Protein AF-A0A7V2JH76-F1 (afdb_monomer)

Mean predicted aligned error: 20.37 Å

Nearest PDB structures (foldseek):
  8ofb-assembly1_A  TM=9.492E-01  e=7.226E-06  Thermotoga maritima MSB8
  5gvc-assembly1_A  TM=7.793E-01  e=3.035E-05  Homo sapiens
  9ca1-assembly1_A  TM=7.467E-01  e=2.179E-05  Homo sapiens
  9ca0-assembly1_A  TM=7.363E-01  e=2.872E-05  Homo sapiens
  4cgy-assembly1_A  TM=8.536E-01  e=2.761E-04  Homo sapiens

Radius of gyration: 34.91 Å; Cα contacts (8 Å, |Δi|>4): 450; chains: 1; bounding box: 80×76×95 Å

Sequence (422 aa):
MQNKKRSEIEKESAAYLLRAVGRRLVFPGFRRLWGEDVSDDPPVGKNAEEMSEDLPEVLFRETQLEKNGKVKAGKAKVEPKAGDAAEISNIESEQKFTQPPPRFSEATLVKMLDELGIGRPSTYAQIISTIQDRKYVGRDDKKRLQPTDLGRTVNGVLVREFEHLFNTSFTAEMEEALDKVEEGGDWTETVRKFWEPFSERIEHFKQNKEEIKKSIMTSTGRKCPQCGEGELVERWGRFGKFVSCNRYPDCKFIEKNTDENGEAKKEPELVGRKCPACNEGDLVIRDGRNGKFIACNRYPKCKHTEPVPGEEGKQPNLPDVNIPCPREGCGGTVVAKRTRRGKHFYACTNWKEKKCKVAFWDEPVERKCPNCNYPLMTMKSGNFVCPECKHEEVNPDAPPPAKKATRKKAVAKKTTKSSAKK

Secondary structure (DSSP, 8-state):
---EEEEEEEEEETTEEEEEEEEEES--TTHHHHT------------S------------------SSS----------PPTTPPPP----------PPPPPPPPHHHHHHHHHHTT-S-TTTHHHHHHHHHHTTSEEE-TTS-EEE-HHHHHHHHHHHHH-TTTSSHHHHHHHHHHHHHHHTT--HHHHHHHHHHHHHHHHHHHHHTHHHHHHHH-EEEEEEPTTTSSSEEEEEEETTEEEEEETTTTT---B-----TT-----PPPEEEEE-TTTSSSEEEEEEETTEEEEEETTTTT---EEEPTT-TTPPTTS----EE-SSTT---EEEEEE-TTS-EEEEEGGGTTTS---EESSEEES---TTT--S-EEEETTEEE-TTT--EEE-TTSPPP---------------------

Solvent-accessible surface area (backbone atoms only — not comparable to full-atom values): 27052 Å² total; per-residue (Å²): 132,86,53,55,57,75,50,80,51,80,46,86,49,103,87,51,79,50,80,51,81,49,74,46,82,78,57,68,70,73,44,72,77,70,66,62,72,92,61,98,69,80,90,74,91,74,80,96,83,79,93,72,85,89,78,86,76,91,70,77,75,83,85,78,92,66,101,71,96,71,89,74,92,68,90,71,86,81,78,86,56,96,86,66,89,79,81,88,86,80,87,84,88,79,91,83,78,90,74,76,83,78,68,42,36,72,69,56,42,48,52,50,30,54,75,56,43,42,72,49,94,86,38,50,69,54,54,59,48,51,40,40,77,71,49,29,31,45,70,45,100,85,66,27,52,38,76,28,73,61,27,51,53,53,48,52,51,46,44,69,76,34,57,77,69,70,35,64,65,46,46,18,51,50,48,53,52,51,52,42,30,74,77,70,43,67,56,67,61,55,51,47,70,53,44,59,66,51,53,56,50,51,53,54,48,64,74,45,44,68,59,54,53,52,74,65,43,49,70,70,85,40,65,23,88,86,71,67,76,32,44,27,22,42,42,82,52,100,88,43,74,42,41,25,33,60,51,57,83,86,38,83,53,62,60,86,80,55,58,101,80,73,53,70,71,74,72,61,54,68,71,85,47,64,26,89,85,68,71,76,28,50,25,25,46,42,83,48,99,74,35,69,28,32,30,33,67,48,55,86,84,38,84,54,67,46,73,47,91,93,39,85,84,59,53,73,94,57,72,94,48,82,43,75,39,80,51,90,94,45,95,34,38,29,31,55,44,71,47,99,85,67,54,64,32,33,29,32,66,46,35,84,78,69,78,38,90,58,68,39,75,46,57,75,42,96,38,64,37,93,87,78,64,43,64,49,25,23,49,55,97,60,24,39,30,28,81,86,82,65,52,74,44,81,44,88,84,45,76,77,77,76,78,73,78,76,76,75,77,80,77,80,77,82,80,80,82,77,87,81,88,130

pLDDT: mean 71.5, std 19.79, range [26.11, 94.94]

Foldseek 3Di:
DPQKDWDWDWDDDPPDIDIDIDIDGPDCPCVVVVVPPPDRDDDPDDDPDDDDDDDDDPDDDDDDDDPDDDDDRDPDPDDDDPPDDDDDPDDDDDDDDDDDDDADALVNVLVVCVVLQADDPVCSVVVVVVCVVVQQWDADPRRGTDGDPVVVLVVVLCCVLPVPCPDSNNNNVLSVVVVVVVVPDDPVVSVCVNCVVVVVSVVVCVVCVVVSVVVSWDFPVDADPVPRPWTWTWDADPVGIWTATPPPPVGGDTDDDDPPPPDGPPPFDWPPDADPVPRPFTWGWDQDPQGTWIATPPPPVDGDIGHDPVCPVPRPPDDPAFDQDLDPPDRWTWDWDADPVGQIKIDTPCVVVVPDPDIGSFQKDQDADPPPRRRIWGDDLQWTARPPPRDIHHDPPDDPRPPDPPPPDPDPDDDDDDDDDD

Structure (mmCIF, N/CA/C/O backbone):
data_AF-A0A7V2JH76-F1
#
_entry.id   AF-A0A7V2JH76-F1
#
loop_
_atom_site.group_PDB
_atom_site.id
_atom_site.type_symbol
_atom_site.label_atom_id
_atom_site.label_alt_id
_atom_site.label_comp_id
_atom_site.label_asym_id
_atom_site.label_entity_id
_atom_site.label_seq_id
_atom_site.pdbx_PDB_ins_code
_atom_site.Cartn_x
_atom_site.Cartn_y
_atom_site.Cartn_z
_atom_site.occupancy
_atom_site.B_iso_or_equiv
_atom_site.auth_seq_id
_atom_site.auth_comp_id
_atom_site.auth_asym_id
_atom_site.auth_atom_id
_atom_site.pdbx_PDB_model_num
ATOM 1 N N . MET A 1 1 ? 23.774 -7.912 -35.236 1.00 37.28 1 MET A N 1
ATOM 2 C CA . MET A 1 1 ? 23.167 -7.953 -36.587 1.00 37.28 1 MET A CA 1
ATOM 3 C C . MET A 1 1 ? 21.928 -7.066 -36.592 1.00 37.28 1 MET A C 1
ATOM 5 O O . MET A 1 1 ? 21.067 -7.240 -35.738 1.00 37.28 1 MET A O 1
AT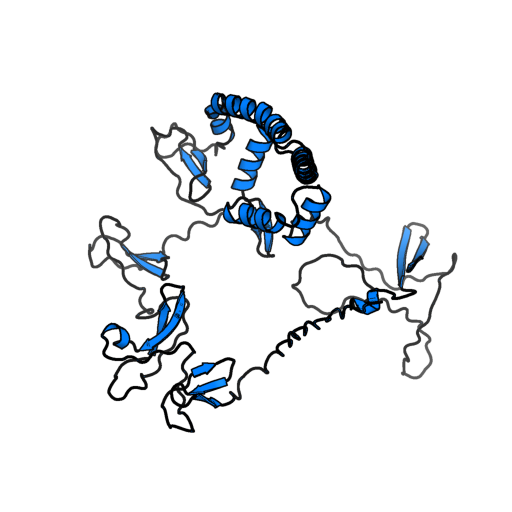OM 9 N N . GLN A 1 2 ? 21.879 -6.053 -37.461 1.00 33.34 2 GLN A N 1
ATOM 10 C CA . GLN A 1 2 ? 20.789 -5.068 -37.507 1.00 33.34 2 GLN A CA 1
ATOM 11 C C . GLN A 1 2 ? 19.518 -5.702 -38.106 1.00 33.34 2 GLN A C 1
ATOM 13 O O . GLN A 1 2 ? 19.360 -5.769 -39.318 1.00 33.34 2 GLN A O 1
ATOM 18 N N . ASN A 1 3 ? 18.596 -6.172 -37.260 1.00 39.22 3 ASN A N 1
ATOM 19 C CA . ASN A 1 3 ? 17.356 -6.841 -37.701 1.00 39.22 3 ASN A CA 1
ATOM 20 C C . ASN A 1 3 ? 16.250 -5.878 -38.190 1.00 39.22 3 ASN A C 1
ATOM 22 O O . ASN A 1 3 ? 15.142 -6.317 -38.509 1.00 39.22 3 ASN A O 1
ATOM 26 N N . LYS A 1 4 ? 16.521 -4.566 -38.233 1.00 37.97 4 LYS A N 1
ATOM 27 C CA . LYS A 1 4 ? 15.575 -3.523 -38.655 1.00 37.97 4 LYS A CA 1
ATOM 28 C C . LYS A 1 4 ? 16.298 -2.488 -39.517 1.00 37.97 4 LYS A C 1
ATOM 30 O O . LYS A 1 4 ? 17.314 -1.950 -39.084 1.00 37.97 4 LYS A O 1
ATOM 35 N N . LYS A 1 5 ? 15.758 -2.190 -40.703 1.00 35.47 5 LYS A N 1
ATOM 36 C CA . LYS A 1 5 ? 16.206 -1.069 -41.547 1.00 35.47 5 LYS A CA 1
ATOM 37 C C . LYS A 1 5 ? 15.374 0.159 -41.158 1.00 35.47 5 LYS A C 1
ATOM 39 O O . LYS A 1 5 ? 14.147 0.065 -41.140 1.00 35.47 5 LYS A O 1
ATOM 44 N N . ARG A 1 6 ? 16.031 1.255 -40.772 1.00 36.09 6 ARG A N 1
ATOM 45 C CA . ARG A 1 6 ? 15.398 2.545 -40.444 1.00 36.09 6 ARG A CA 1
ATOM 46 C C . ARG A 1 6 ? 15.502 3.442 -41.673 1.00 36.09 6 ARG A C 1
ATOM 48 O O . ARG A 1 6 ? 16.595 3.577 -42.214 1.00 36.09 6 ARG A O 1
ATOM 55 N N . SER A 1 7 ? 14.387 4.018 -42.099 1.00 47.34 7 SER A N 1
ATOM 56 C CA . SER A 1 7 ? 14.344 5.032 -43.155 1.00 47.34 7 SER A CA 1
ATOM 57 C C . SER A 1 7 ? 13.780 6.319 -42.574 1.00 47.34 7 SER A C 1
ATOM 59 O O . SER A 1 7 ? 12.764 6.289 -41.874 1.00 47.34 7 SER A O 1
ATOM 61 N N . GLU A 1 8 ? 14.456 7.426 -42.852 1.00 46.91 8 GLU A N 1
ATOM 62 C CA . GLU A 1 8 ? 14.004 8.772 -42.515 1.00 46.91 8 GLU A CA 1
ATOM 63 C C . GLU A 1 8 ? 13.806 9.527 -43.820 1.00 46.91 8 GLU A C 1
ATOM 65 O O . GLU A 1 8 ? 14.648 9.443 -44.713 1.00 46.91 8 GLU A O 1
ATOM 70 N N . ILE A 1 9 ? 12.661 10.189 -43.946 1.00 57.06 9 ILE A N 1
ATOM 71 C CA . ILE A 1 9 ? 12.328 11.007 -45.108 1.00 57.06 9 ILE A CA 1
ATOM 72 C C . ILE A 1 9 ? 12.083 12.410 -44.577 1.00 57.06 9 ILE A C 1
ATOM 74 O O . ILE A 1 9 ? 11.253 12.597 -43.680 1.00 57.06 9 ILE A O 1
ATOM 78 N N . GLU A 1 10 ? 12.823 13.363 -45.124 1.00 52.16 10 GLU A N 1
ATOM 79 C CA . GLU A 1 10 ? 12.693 14.786 -44.845 1.00 52.16 10 GLU A CA 1
ATOM 80 C C . GLU A 1 10 ? 12.203 15.467 -46.116 1.00 52.16 10 GLU A C 1
ATOM 82 O O . GLU A 1 10 ? 12.702 15.193 -47.211 1.00 52.16 10 GLU A O 1
ATOM 87 N N . LYS A 1 11 ? 11.198 16.329 -45.978 1.00 58.47 11 LYS A N 1
ATOM 88 C CA . LYS A 1 11 ? 10.698 17.135 -47.087 1.00 58.47 11 LYS A CA 1
ATOM 89 C C . LYS A 1 11 ? 10.666 18.595 -46.673 1.00 58.47 11 LYS A C 1
ATOM 91 O O . LYS A 1 11 ? 9.952 18.951 -45.735 1.00 58.47 11 LYS A O 1
ATOM 96 N N . GLU A 1 12 ? 11.404 19.418 -47.407 1.00 49.19 12 GLU A N 1
ATOM 97 C CA . GLU A 1 12 ? 11.294 20.870 -47.337 1.00 49.19 12 GLU A CA 1
ATOM 98 C C . GLU A 1 12 ? 10.154 21.343 -48.241 1.00 49.19 12 GLU A C 1
ATOM 100 O O . GLU A 1 12 ? 10.104 21.076 -49.441 1.00 49.19 12 GLU A O 1
ATOM 105 N N . SER A 1 13 ? 9.217 22.063 -47.641 1.00 55.56 13 SER A N 1
ATOM 106 C CA . SER A 1 13 ? 8.363 23.023 -48.338 1.00 55.56 13 SER A CA 1
ATOM 107 C C . SER A 1 13 ? 8.721 24.403 -47.790 1.00 55.56 13 SER A C 1
ATOM 109 O O . SER A 1 13 ? 9.179 24.479 -46.654 1.00 55.56 13 SER A O 1
ATOM 111 N N . ALA A 1 14 ? 8.528 25.483 -48.552 1.00 56.44 14 ALA A N 1
ATOM 112 C CA . ALA A 1 14 ? 9.077 26.822 -48.272 1.00 56.44 14 ALA A CA 1
ATOM 113 C C . ALA A 1 14 ? 8.785 27.442 -46.873 1.00 56.44 14 ALA A C 1
ATOM 115 O O . ALA A 1 14 ? 9.290 28.523 -46.587 1.00 56.44 14 ALA A O 1
ATOM 116 N N . ALA A 1 15 ? 8.010 26.783 -45.997 1.00 66.38 15 ALA A N 1
ATOM 117 C CA . ALA A 1 15 ? 7.771 27.183 -44.605 1.00 66.38 15 ALA A CA 1
ATOM 118 C C . ALA A 1 15 ? 7.715 26.033 -43.562 1.00 66.38 15 ALA A C 1
ATOM 120 O O . ALA A 1 15 ? 7.641 26.321 -42.369 1.00 66.38 15 ALA A O 1
ATOM 121 N N . TYR A 1 16 ? 7.746 24.748 -43.952 1.00 71.38 16 TYR A N 1
ATOM 122 C CA . TYR A 1 16 ? 7.561 23.617 -43.022 1.00 71.38 16 TYR A CA 1
ATOM 123 C C . TYR A 1 16 ? 8.444 22.415 -43.376 1.00 71.38 16 TYR A C 1
ATOM 125 O O . TYR A 1 16 ? 8.590 22.071 -44.553 1.00 71.38 16 TYR A O 1
ATOM 133 N N . LEU A 1 17 ? 8.953 21.741 -42.337 1.00 78.19 17 LEU A N 1
ATOM 134 C CA . LEU A 1 17 ? 9.707 20.489 -42.428 1.00 78.19 17 LEU A CA 1
ATOM 135 C C . LEU A 1 17 ? 8.865 19.332 -41.878 1.00 78.19 17 LEU A C 1
ATOM 137 O O . LEU A 1 17 ? 8.497 19.314 -40.703 1.00 78.19 17 LEU A O 1
ATOM 141 N N . LEU A 1 18 ? 8.560 18.361 -42.738 1.00 79.19 18 LEU A N 1
ATOM 142 C CA . LEU A 1 18 ? 7.818 17.151 -42.377 1.00 79.19 18 LEU A CA 1
ATOM 143 C C . LEU A 1 18 ? 8.793 15.981 -42.221 1.00 79.19 18 LEU A C 1
ATOM 145 O O . LEU A 1 18 ? 9.673 15.796 -43.064 1.00 79.19 18 LEU A O 1
ATOM 149 N N . ARG A 1 19 ? 8.618 15.176 -41.163 1.00 75.81 19 ARG A N 1
ATOM 150 C CA . ARG A 1 19 ? 9.458 14.004 -40.877 1.00 75.81 19 ARG A CA 1
ATOM 151 C C . ARG A 1 19 ? 8.617 12.745 -40.722 1.00 75.81 19 ARG A C 1
ATOM 153 O O . ARG A 1 19 ? 7.726 12.693 -39.879 1.00 75.81 19 ARG A O 1
ATOM 160 N N . ALA A 1 20 ? 8.976 11.704 -41.469 1.00 77.00 20 ALA A N 1
ATOM 161 C CA . ALA A 1 20 ? 8.428 10.360 -41.310 1.00 77.00 20 ALA A CA 1
ATOM 162 C C . ALA A 1 20 ? 9.540 9.369 -40.935 1.00 77.00 20 ALA A C 1
ATOM 164 O O . ALA A 1 20 ? 10.623 9.383 -41.525 1.00 77.00 20 ALA A O 1
ATOM 165 N N . VAL A 1 21 ? 9.278 8.501 -39.950 1.00 75.19 21 VAL A N 1
ATOM 166 C CA . VAL A 1 21 ? 10.221 7.464 -39.502 1.00 75.19 21 VAL A CA 1
ATOM 167 C C . VAL A 1 21 ? 9.557 6.099 -39.611 1.00 75.19 21 VAL A C 1
ATOM 169 O O . VAL A 1 21 ? 8.604 5.807 -38.896 1.00 75.19 21 VAL A O 1
ATOM 172 N N . GLY A 1 22 ? 10.101 5.248 -40.480 1.00 72.81 22 GLY A N 1
ATOM 173 C CA . GLY A 1 22 ? 9.635 3.877 -40.685 1.00 72.81 22 GLY A CA 1
ATOM 174 C C . GLY A 1 22 ? 10.678 2.845 -40.263 1.00 72.81 22 GLY A C 1
ATOM 175 O O . GLY A 1 22 ? 11.889 3.085 -40.328 1.00 72.81 22 GLY A O 1
ATOM 176 N N . ARG A 1 23 ? 10.220 1.666 -39.828 1.00 72.75 23 ARG A N 1
ATOM 177 C CA . ARG A 1 23 ? 11.078 0.495 -39.599 1.00 72.75 23 ARG A CA 1
ATOM 178 C C . ARG A 1 23 ? 10.430 -0.727 -40.226 1.00 72.75 23 ARG A C 1
ATOM 180 O O . ARG A 1 23 ? 9.269 -0.994 -39.962 1.00 72.75 23 ARG A O 1
ATOM 187 N N . ARG A 1 24 ? 11.203 -1.503 -40.988 1.00 75.81 24 ARG A N 1
ATOM 188 C CA . ARG A 1 24 ? 10.748 -2.782 -41.554 1.00 75.81 24 ARG A CA 1
ATOM 189 C C . ARG A 1 24 ? 11.531 -3.944 -40.961 1.00 75.81 24 ARG A C 1
ATOM 191 O O . ARG A 1 24 ? 12.762 -3.885 -40.866 1.00 75.81 24 ARG A O 1
ATOM 198 N N . LEU A 1 25 ? 10.818 -5.007 -40.592 1.00 73.81 25 LEU A N 1
ATOM 199 C CA . LEU A 1 25 ? 11.418 -6.266 -40.168 1.00 73.81 25 LEU A CA 1
ATOM 200 C C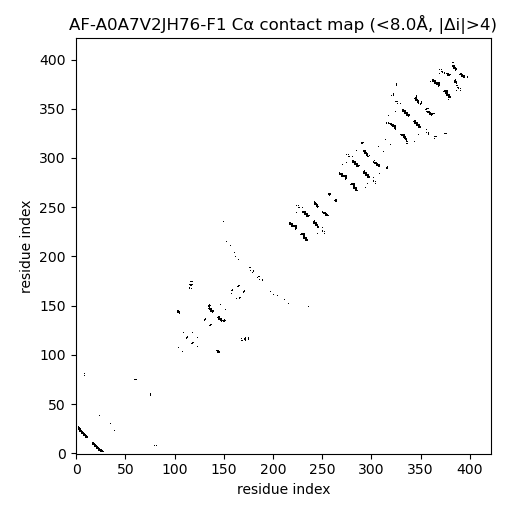 . LEU A 1 25 ? 12.061 -6.965 -41.374 1.00 73.81 25 LEU A C 1
ATOM 202 O O . LEU A 1 25 ? 11.388 -7.290 -42.350 1.00 73.81 25 LEU A O 1
ATOM 206 N N . VAL A 1 26 ? 13.375 -7.182 -41.313 1.00 77.25 26 VAL A N 1
ATOM 207 C CA . VAL A 1 26 ? 14.123 -7.868 -42.383 1.00 77.25 26 VAL A CA 1
ATOM 208 C C . VAL A 1 26 ? 14.199 -9.369 -42.111 1.00 77.25 26 VAL A C 1
ATOM 210 O O . VAL A 1 26 ? 14.115 -10.175 -43.033 1.00 77.25 26 VAL A O 1
ATOM 213 N N . PHE A 1 27 ? 14.316 -9.749 -40.836 1.00 75.69 27 PHE A N 1
ATOM 214 C CA . PHE A 1 27 ? 14.404 -11.140 -40.416 1.00 75.69 27 PHE A CA 1
ATOM 215 C C . PHE A 1 27 ? 13.660 -11.365 -39.088 1.00 75.69 27 PHE A C 1
ATOM 217 O O . PHE A 1 27 ? 13.943 -10.663 -38.113 1.00 75.69 27 PHE A O 1
ATOM 224 N N . PRO A 1 28 ? 12.727 -12.334 -39.015 1.00 75.25 28 PRO A N 1
ATOM 225 C CA . PRO A 1 28 ? 11.907 -12.552 -37.823 1.00 75.25 28 PRO A CA 1
ATOM 226 C C . PRO A 1 28 ? 12.654 -13.208 -36.650 1.00 75.25 28 PRO A C 1
ATOM 228 O O . PRO A 1 28 ? 12.334 -12.924 -35.497 1.00 75.25 28 PRO A O 1
ATOM 231 N N . GLY A 1 29 ? 13.667 -14.045 -36.902 1.00 85.56 29 GLY A N 1
ATOM 232 C CA . GLY A 1 29 ? 14.513 -14.639 -35.857 1.00 85.56 29 GLY A CA 1
ATOM 233 C C . GLY A 1 29 ? 13.741 -15.277 -34.692 1.00 85.56 29 GLY A C 1
ATOM 234 O O . GLY A 1 29 ? 12.777 -16.014 -34.903 1.00 85.56 29 GLY A O 1
ATOM 235 N N . PHE A 1 30 ? 14.158 -14.971 -33.455 1.00 79.62 30 PHE A N 1
ATOM 236 C CA . PHE A 1 30 ? 13.560 -15.501 -32.220 1.00 79.62 30 PHE A CA 1
ATOM 237 C C . PHE A 1 30 ? 12.080 -15.128 -32.038 1.00 79.62 30 PHE A C 1
ATOM 239 O O . PHE A 1 30 ? 11.364 -15.825 -31.323 1.00 79.62 30 PHE A O 1
ATOM 246 N N . ARG A 1 31 ? 11.588 -14.081 -32.716 1.00 74.31 31 ARG A N 1
ATOM 247 C CA . ARG A 1 31 ? 10.183 -13.645 -32.626 1.00 74.31 31 ARG A CA 1
ATOM 248 C C . ARG A 1 31 ? 9.224 -14.693 -33.195 1.00 74.31 31 ARG A C 1
ATOM 250 O O . ARG A 1 31 ? 8.109 -14.824 -32.711 1.00 74.31 31 ARG A O 1
ATOM 257 N N . ARG A 1 32 ? 9.693 -15.527 -34.137 1.00 78.44 32 ARG A N 1
ATOM 258 C CA . ARG A 1 32 ? 8.933 -16.674 -34.671 1.00 78.44 32 ARG A CA 1
ATOM 259 C C . ARG A 1 32 ? 8.633 -17.738 -33.608 1.00 78.44 32 ARG A C 1
ATOM 261 O O . ARG A 1 32 ? 7.658 -18.465 -33.747 1.00 78.44 32 ARG A O 1
ATOM 268 N N . LEU A 1 33 ? 9.474 -17.850 -32.577 1.00 81.19 33 LEU A N 1
ATOM 269 C CA . LEU A 1 33 ? 9.320 -18.843 -31.511 1.00 81.19 33 LEU A CA 1
ATOM 270 C C . LEU A 1 33 ? 8.383 -18.358 -30.397 1.00 81.19 33 LEU A C 1
ATOM 272 O O . LEU A 1 33 ? 7.648 -19.159 -29.830 1.00 81.19 33 LEU A O 1
ATOM 276 N N . TRP A 1 34 ? 8.413 -17.060 -30.094 1.00 72.12 34 TRP A N 1
ATOM 277 C CA . TRP A 1 34 ? 7.664 -16.469 -28.981 1.00 72.12 34 TRP A CA 1
ATOM 278 C C . TRP A 1 34 ? 6.230 -16.067 -29.329 1.00 72.12 34 TRP A C 1
ATOM 280 O O . TRP A 1 34 ? 5.504 -15.634 -28.440 1.00 72.12 34 TRP A O 1
ATOM 290 N N . GLY A 1 35 ? 5.807 -16.232 -30.588 1.00 61.44 35 GLY A N 1
ATOM 291 C CA . GLY A 1 35 ? 4.437 -15.923 -31.001 1.00 61.44 35 GLY A CA 1
ATOM 292 C C . GLY A 1 35 ? 4.062 -14.457 -30.781 1.00 61.44 35 GLY A C 1
ATOM 293 O O . GLY A 1 35 ? 2.887 -14.165 -30.605 1.00 61.44 35 GLY A O 1
ATOM 294 N N . GLU A 1 36 ? 5.044 -13.543 -30.763 1.00 51.91 36 GLU A N 1
ATOM 295 C CA . GLU A 1 36 ? 4.748 -12.123 -30.942 1.00 51.91 36 GLU A CA 1
ATOM 296 C C . GLU A 1 36 ? 4.168 -11.992 -32.346 1.00 51.91 36 GLU A C 1
ATOM 298 O O . GLU A 1 36 ? 4.907 -12.095 -33.332 1.00 51.91 36 GLU A O 1
ATOM 303 N N . ASP A 1 37 ? 2.845 -11.849 -32.420 1.00 45.59 37 ASP A N 1
ATOM 304 C CA . ASP A 1 37 ? 2.145 -11.608 -33.666 1.00 45.59 37 ASP A CA 1
ATOM 305 C C . ASP A 1 37 ? 2.859 -10.493 -34.424 1.00 45.59 37 ASP A C 1
ATOM 307 O O . ASP A 1 37 ? 3.203 -9.430 -33.899 1.00 45.59 37 ASP A O 1
ATOM 311 N N . VAL A 1 38 ? 3.155 -10.803 -35.680 1.00 45.88 38 VAL A N 1
ATOM 312 C CA . VAL A 1 38 ? 3.789 -9.904 -36.632 1.00 45.88 38 VAL A CA 1
ATOM 313 C C . VAL A 1 38 ? 2.723 -8.909 -37.095 1.00 45.88 38 VAL A C 1
ATOM 315 O O . VAL A 1 38 ? 2.296 -8.941 -38.241 1.00 45.88 38 VAL A O 1
ATOM 318 N N . SER A 1 39 ? 2.248 -8.061 -36.188 1.00 40.94 39 SER A N 1
ATOM 319 C CA . SER A 1 39 ? 1.653 -6.777 -36.538 1.00 40.94 39 SER A CA 1
ATOM 320 C C . SER A 1 39 ? 2.755 -5.734 -36.396 1.00 40.94 39 SER A C 1
ATOM 322 O O . SER A 1 39 ? 3.364 -5.584 -35.332 1.00 40.94 39 SER A O 1
ATOM 324 N N . ASP A 1 40 ? 3.078 -5.085 -37.507 1.00 42.00 40 ASP A N 1
ATOM 325 C CA . ASP A 1 40 ? 4.075 -4.027 -37.608 1.00 42.00 40 ASP A CA 1
ATOM 326 C C . ASP A 1 40 ? 3.624 -2.767 -36.838 1.00 42.00 40 ASP A C 1
ATOM 328 O O . ASP A 1 40 ? 3.338 -1.763 -37.464 1.00 42.00 40 ASP A O 1
ATOM 332 N N . ASP A 1 41 ? 3.593 -2.774 -35.498 1.00 34.50 41 ASP A N 1
ATOM 333 C CA . ASP A 1 41 ? 3.296 -1.565 -34.708 1.00 34.50 41 ASP A CA 1
ATOM 334 C C . ASP A 1 41 ? 4.033 -1.509 -33.352 1.00 34.50 41 ASP A C 1
ATOM 336 O O . ASP A 1 41 ? 4.270 -2.539 -32.710 1.00 34.50 41 ASP A O 1
ATOM 340 N N . PRO A 1 42 ? 4.446 -0.312 -32.883 1.00 29.59 42 PRO A N 1
ATOM 341 C CA . PRO A 1 42 ? 4.968 -0.115 -31.532 1.00 29.59 42 PRO A CA 1
ATOM 342 C C . PRO A 1 42 ? 3.830 -0.130 -30.492 1.00 29.59 42 PRO A C 1
ATOM 344 O O . PRO A 1 42 ? 2.746 0.382 -30.767 1.00 29.59 42 PRO A O 1
ATOM 347 N N . PRO A 1 43 ? 4.058 -0.617 -29.254 1.00 31.25 43 PRO A N 1
ATOM 348 C CA . PRO A 1 43 ? 3.059 -0.493 -28.205 1.00 31.25 43 PRO A CA 1
ATOM 349 C C . PRO A 1 43 ? 3.008 0.969 -27.747 1.00 31.25 43 PRO A C 1
ATOM 351 O O . PRO A 1 43 ? 3.852 1.426 -26.975 1.00 31.25 43 PRO A O 1
ATOM 354 N N . VAL A 1 44 ? 2.007 1.714 -28.213 1.00 32.56 44 VAL A N 1
ATOM 355 C CA . VAL A 1 44 ? 1.559 2.924 -27.523 1.00 32.56 44 VAL A CA 1
ATOM 356 C C . VAL A 1 44 ? 0.643 2.457 -26.403 1.00 32.56 44 VAL A C 1
ATOM 358 O O . VAL A 1 44 ? -0.422 1.894 -26.636 1.00 32.56 44 VAL A O 1
ATOM 361 N N . GLY A 1 45 ? 1.086 2.640 -25.161 1.00 34.34 45 GLY A N 1
ATOM 362 C CA . GLY A 1 45 ? 0.270 2.315 -24.002 1.00 34.34 45 GLY A CA 1
ATOM 363 C C . GLY A 1 45 ? -1.042 3.094 -24.023 1.00 34.34 45 GLY A C 1
ATOM 364 O O . GLY A 1 45 ? -1.015 4.319 -24.102 1.00 34.34 45 GLY A O 1
ATOM 365 N N . LYS A 1 46 ? -2.168 2.384 -23.895 1.00 31.69 46 LYS A N 1
ATOM 366 C CA . LYS A 1 46 ? -3.419 2.839 -23.275 1.00 31.69 46 LYS A CA 1
ATOM 367 C C . LYS A 1 46 ? -4.357 1.657 -23.047 1.00 31.69 46 LYS A C 1
ATOM 369 O O . LYS A 1 46 ? -4.202 0.587 -23.618 1.00 31.69 46 LYS A O 1
ATOM 374 N N . ASN A 1 47 ? -5.235 1.860 -22.076 1.00 28.00 47 ASN A N 1
ATOM 375 C CA . ASN A 1 47 ? -6.108 0.863 -21.477 1.00 28.00 47 ASN A CA 1
ATOM 376 C C . ASN A 1 47 ? -7.102 0.286 -22.490 1.00 28.00 47 ASN A C 1
ATOM 378 O O . ASN A 1 47 ? -7.574 1.003 -23.365 1.00 28.00 47 ASN A O 1
ATOM 382 N N . ALA A 1 48 ? -7.436 -0.988 -22.301 1.00 30.22 48 ALA A N 1
ATOM 383 C CA . ALA A 1 48 ? -8.558 -1.646 -22.945 1.00 30.22 48 ALA A CA 1
ATOM 384 C C . ALA A 1 48 ? -9.868 -1.043 -22.425 1.00 30.22 48 ALA A C 1
ATOM 386 O O . ALA A 1 48 ? -10.185 -1.255 -21.261 1.00 30.22 48 ALA A O 1
ATOM 387 N N . GLU A 1 49 ? -10.545 -0.261 -23.264 1.00 28.73 49 GLU A N 1
ATOM 388 C CA . GLU A 1 49 ? -11.991 0.015 -23.280 1.00 28.73 49 GLU A CA 1
ATOM 389 C C . GLU A 1 49 ? -12.223 1.149 -24.281 1.00 28.73 49 GLU A C 1
ATOM 391 O O . GLU A 1 49 ? -12.119 2.316 -23.929 1.00 28.73 49 GLU A O 1
ATOM 396 N N . GLU A 1 50 ? -12.403 0.773 -25.546 1.00 26.75 50 GLU A N 1
ATOM 397 C CA . GLU A 1 50 ? -13.308 1.383 -26.531 1.00 26.75 50 GLU A CA 1
ATOM 398 C C . GLU A 1 50 ? -13.014 0.716 -27.879 1.00 26.75 50 GLU A C 1
ATOM 400 O O . GLU A 1 50 ? -12.008 0.967 -28.539 1.00 26.75 50 GLU A O 1
ATOM 405 N N . MET A 1 51 ? -13.879 -0.236 -28.233 1.00 35.81 51 MET A N 1
ATOM 406 C CA . MET A 1 51 ? -14.055 -0.654 -29.613 1.00 35.81 51 MET A CA 1
ATOM 407 C C . MET A 1 51 ? -14.837 0.451 -30.321 1.00 35.81 51 MET A C 1
ATOM 409 O O . MET A 1 51 ? -16.028 0.610 -30.069 1.00 35.81 51 MET A O 1
ATOM 413 N N . SER A 1 52 ? -14.192 1.151 -31.240 1.00 27.20 52 SER A N 1
ATOM 414 C CA . SER A 1 52 ? -14.850 1.650 -32.440 1.00 27.20 52 SER A CA 1
ATOM 415 C C . SER A 1 52 ? -13.848 1.607 -33.580 1.00 27.20 52 SER A C 1
ATOM 417 O O . SER A 1 52 ? -12.652 1.820 -33.393 1.00 27.20 52 SER A O 1
ATOM 419 N N . GLU A 1 53 ? -14.383 1.214 -34.720 1.00 40.78 53 GLU A N 1
ATOM 420 C CA . GLU A 1 53 ? -13.725 0.908 -35.974 1.00 40.78 53 GLU A CA 1
ATOM 421 C C . GLU A 1 53 ? -12.889 2.084 -36.506 1.00 40.78 53 GLU A C 1
ATOM 423 O O . GLU A 1 53 ? -13.114 3.241 -36.158 1.00 40.78 53 GLU A O 1
ATOM 428 N N . ASP A 1 54 ? -11.935 1.725 -37.366 1.00 40.38 54 ASP A N 1
ATOM 429 C CA . ASP A 1 54 ? -11.102 2.587 -38.210 1.00 40.38 54 ASP A CA 1
ATOM 430 C C . ASP A 1 54 ? -9.919 3.313 -37.542 1.00 40.38 54 ASP A C 1
ATOM 432 O O . ASP A 1 54 ? -9.976 4.475 -37.147 1.00 40.38 54 ASP A O 1
ATOM 436 N N . LEU A 1 55 ? -8.764 2.633 -37.545 1.00 28.28 55 LEU A N 1
ATOM 437 C CA . LEU A 1 55 ? -7.445 3.274 -37.525 1.00 28.28 55 LEU A CA 1
ATOM 438 C C . LEU A 1 55 ? -6.629 2.801 -38.743 1.00 28.28 55 LEU A C 1
ATOM 440 O O . LEU A 1 55 ? -6.691 1.619 -39.094 1.00 28.28 55 LEU A O 1
ATOM 444 N N . PRO A 1 56 ? -5.906 3.708 -39.427 1.00 31.31 56 PRO A N 1
ATOM 445 C CA . PRO A 1 56 ? -5.538 3.531 -40.824 1.00 31.31 56 PRO A CA 1
ATOM 446 C C . PRO A 1 56 ? -4.357 2.578 -41.010 1.00 31.31 56 PRO A C 1
ATOM 448 O O . PRO A 1 56 ? -3.249 2.783 -40.516 1.00 31.31 56 PRO A O 1
ATOM 451 N N . GLU A 1 57 ? -4.602 1.561 -41.825 1.00 28.31 57 GLU A N 1
ATOM 452 C CA . GLU A 1 57 ? -3.597 0.732 -42.473 1.00 28.31 57 GLU A CA 1
ATOM 453 C C . GLU A 1 57 ? -2.706 1.641 -43.346 1.00 28.31 57 GLU A C 1
ATOM 455 O O . GLU A 1 57 ? -3.202 2.307 -44.259 1.00 28.31 57 GLU A O 1
ATOM 460 N N . VAL A 1 58 ? -1.391 1.702 -43.097 1.00 31.39 58 VAL A N 1
ATOM 461 C CA . VAL A 1 58 ? -0.455 2.411 -43.992 1.00 31.39 58 VAL A CA 1
ATOM 462 C C . VAL A 1 58 ? -0.292 1.584 -45.272 1.00 31.39 58 VAL A C 1
ATOM 464 O O . VAL A 1 58 ? 0.677 0.849 -45.466 1.00 31.39 58 VAL A O 1
ATOM 467 N N . LEU A 1 59 ? -1.289 1.678 -46.149 1.00 26.72 59 LEU A N 1
ATOM 468 C CA . LEU A 1 59 ? -1.287 1.117 -47.490 1.00 26.72 59 LEU A CA 1
ATOM 469 C C . LEU A 1 59 ? -0.720 2.151 -48.463 1.00 26.72 59 LEU A C 1
ATOM 471 O O . LEU A 1 59 ? -1.376 3.129 -48.817 1.00 26.72 59 LEU A O 1
ATOM 475 N N . PHE A 1 60 ? 0.488 1.898 -48.959 1.00 31.33 60 PHE A N 1
ATOM 476 C CA . PHE A 1 60 ? 0.989 2.573 -50.154 1.00 31.33 60 PHE A CA 1
ATOM 477 C C . PHE A 1 60 ? 0.169 2.090 -51.364 1.00 31.33 60 PHE A C 1
ATOM 479 O O . PHE A 1 60 ? 0.349 0.965 -51.833 1.00 31.33 60 PHE A O 1
ATOM 486 N N . ARG A 1 61 ? -0.769 2.917 -51.844 1.00 26.11 61 ARG A N 1
ATOM 487 C CA . ARG A 1 61 ? -1.520 2.698 -53.092 1.00 26.11 61 ARG A CA 1
ATOM 488 C C . ARG A 1 61 ? -0.863 3.489 -54.222 1.00 26.11 61 ARG A C 1
ATOM 490 O O . ARG A 1 61 ? -0.853 4.712 -54.175 1.00 26.11 61 ARG A O 1
ATOM 497 N N . GLU A 1 62 ? -0.403 2.808 -55.267 1.00 28.52 62 GLU A N 1
ATOM 498 C CA . GLU A 1 62 ? -0.291 3.434 -56.587 1.00 28.52 62 GLU A CA 1
ATOM 499 C C . GLU A 1 62 ? -1.678 3.428 -57.234 1.00 28.52 62 GLU A C 1
ATOM 501 O O . GLU A 1 62 ? -2.273 2.372 -57.463 1.00 28.52 62 GLU A O 1
ATOM 506 N N . THR A 1 63 ? -2.220 4.606 -57.524 1.00 26.12 63 THR A N 1
ATOM 507 C CA . THR A 1 63 ? -3.359 4.738 -58.430 1.00 26.12 63 THR A CA 1
ATOM 508 C C . THR A 1 63 ? -2.840 4.699 -59.865 1.00 26.12 63 THR A C 1
ATOM 510 O O . THR A 1 63 ? -2.399 5.720 -60.384 1.00 26.12 63 THR A O 1
ATOM 513 N N . GLN A 1 64 ? -2.919 3.543 -60.529 1.00 28.97 64 GLN A N 1
ATOM 514 C CA . GLN A 1 64 ? -3.024 3.524 -61.989 1.00 28.97 64 GLN A CA 1
ATOM 515 C C . GLN A 1 64 ? -4.497 3.386 -62.367 1.00 28.97 64 GLN A C 1
ATOM 517 O O . GLN A 1 64 ? -5.153 2.384 -62.079 1.00 28.97 64 GLN A O 1
ATOM 522 N N . LEU A 1 65 ? -5.024 4.443 -62.979 1.00 31.98 65 LEU A N 1
ATOM 523 C CA . LEU A 1 65 ? -6.310 4.424 -63.656 1.00 31.98 65 LEU A CA 1
ATOM 524 C C . LEU A 1 65 ? -6.143 3.679 -64.980 1.00 31.98 65 LEU A C 1
ATOM 526 O O . LEU A 1 65 ? -5.661 4.252 -65.951 1.00 31.98 65 LEU A O 1
ATOM 530 N N . GLU A 1 66 ? -6.625 2.440 -65.044 1.00 30.69 66 GLU A N 1
ATOM 531 C CA . GLU A 1 66 ? -7.082 1.867 -66.307 1.00 30.69 66 GLU A CA 1
ATOM 532 C C . GLU A 1 66 ? -8.540 1.419 -66.198 1.00 30.69 66 GLU A C 1
ATOM 534 O O . GLU A 1 66 ? -9.007 0.875 -65.192 1.00 30.69 66 GLU A O 1
ATOM 539 N N . LYS A 1 67 ? -9.280 1.723 -67.265 1.00 37.44 67 LYS A N 1
ATOM 540 C CA . LYS A 1 67 ? -10.707 1.469 -67.450 1.00 37.44 67 LYS A CA 1
ATOM 541 C C . LYS A 1 67 ? -10.966 -0.038 -67.414 1.00 37.44 67 LYS A C 1
ATOM 543 O O . LYS A 1 67 ? -10.855 -0.678 -68.450 1.00 37.44 67 LYS A O 1
ATOM 548 N N . ASN A 1 68 ? -11.242 -0.595 -66.230 1.00 34.69 68 ASN A N 1
ATOM 549 C CA . ASN A 1 68 ? -12.148 -1.729 -65.960 1.00 34.69 68 ASN A CA 1
ATOM 550 C C . ASN A 1 68 ? -11.911 -2.316 -64.550 1.00 34.69 68 ASN A C 1
ATOM 552 O O . ASN A 1 68 ? -11.422 -3.430 -64.390 1.00 34.69 68 ASN A O 1
ATOM 556 N N . GLY A 1 69 ? -12.294 -1.567 -63.511 1.00 42.69 69 GLY A N 1
ATOM 557 C CA . GLY A 1 69 ? -13.036 -2.075 -62.342 1.00 42.69 69 GLY A CA 1
ATOM 558 C C . GLY A 1 69 ? -12.573 -3.318 -61.559 1.00 42.69 69 GLY A C 1
ATOM 559 O O . GLY A 1 69 ? -13.410 -3.906 -60.878 1.00 42.69 69 GLY A O 1
ATOM 560 N N . LYS A 1 70 ? -11.305 -3.749 -61.595 1.00 29.81 70 LYS A N 1
ATOM 561 C CA . LYS A 1 70 ? -10.778 -4.794 -60.690 1.00 29.81 70 LYS A CA 1
ATOM 562 C C . LYS A 1 70 ? -9.383 -4.435 -60.176 1.00 29.81 70 LYS A C 1
ATOM 564 O O . LYS A 1 70 ? -8.395 -4.589 -60.885 1.00 29.81 70 LYS A O 1
ATOM 569 N N . VAL A 1 71 ? -9.301 -4.005 -58.915 1.00 29.92 71 VAL A N 1
ATOM 570 C CA . VAL A 1 71 ? -8.035 -3.697 -58.229 1.00 29.92 71 VAL A CA 1
ATOM 571 C C . VAL A 1 71 ? -7.435 -4.989 -57.669 1.00 29.92 71 VAL A C 1
ATOM 573 O O . VAL A 1 71 ? -7.958 -5.565 -56.717 1.00 29.92 71 VAL A O 1
ATOM 576 N N . LYS A 1 72 ? -6.326 -5.459 -58.251 1.00 28.81 72 LYS A N 1
ATOM 577 C CA . LYS A 1 72 ? -5.433 -6.430 -57.601 1.00 28.81 72 LYS A CA 1
ATOM 578 C C . LYS A 1 72 ? -4.457 -5.664 -56.708 1.00 28.81 72 LYS A C 1
ATOM 580 O O . LYS A 1 72 ? -3.829 -4.715 -57.164 1.00 28.81 72 LYS A O 1
ATOM 585 N N . ALA A 1 73 ? -4.319 -6.089 -55.453 1.00 29.64 73 ALA A N 1
ATOM 586 C CA . ALA A 1 73 ? -3.358 -5.534 -54.503 1.00 29.64 73 ALA A CA 1
ATOM 587 C C . ALA A 1 73 ? -1.914 -5.792 -54.977 1.00 29.64 73 ALA A C 1
ATOM 589 O O . ALA A 1 73 ? -1.368 -6.882 -54.799 1.00 29.64 73 ALA A O 1
ATOM 590 N N . GLY A 1 74 ? -1.308 -4.793 -55.617 1.00 29.84 74 GLY A N 1
ATOM 591 C CA . GLY A 1 74 ? 0.107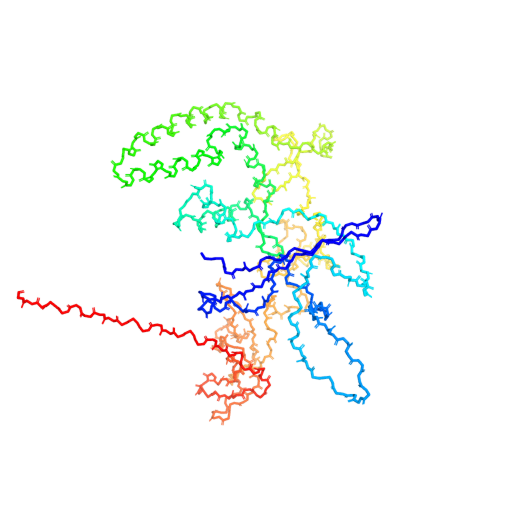 -4.782 -55.969 1.00 29.84 74 GLY A CA 1
ATOM 592 C C . GLY A 1 74 ? 0.942 -4.306 -54.783 1.00 29.84 74 GLY A C 1
ATOM 593 O O . GLY A 1 74 ? 0.786 -3.182 -54.321 1.00 29.84 74 GLY A O 1
ATOM 594 N N . LYS A 1 75 ? 1.837 -5.159 -54.278 1.00 37.91 75 LYS A N 1
ATOM 595 C CA . LYS A 1 75 ? 2.860 -4.775 -53.296 1.00 37.91 75 LYS A CA 1
ATOM 596 C C . LYS A 1 75 ? 3.960 -3.986 -54.011 1.00 37.91 75 LYS A C 1
ATOM 598 O O . LYS A 1 75 ? 4.949 -4.579 -54.438 1.00 37.91 75 LYS A O 1
ATOM 603 N N . ALA A 1 76 ? 3.797 -2.675 -54.148 1.00 36.09 76 ALA A N 1
ATOM 604 C CA . ALA A 1 76 ? 4.857 -1.809 -54.654 1.00 36.09 76 ALA A CA 1
ATOM 605 C C . ALA A 1 76 ? 5.774 -1.380 -53.499 1.00 36.09 76 ALA A C 1
ATOM 607 O O . ALA A 1 76 ? 5.360 -0.741 -52.533 1.00 36.09 76 ALA A O 1
ATOM 608 N N . LYS A 1 77 ? 7.041 -1.787 -53.577 1.00 48.62 77 LYS A N 1
ATOM 609 C CA . LYS A 1 77 ? 8.105 -1.393 -52.652 1.00 48.62 77 LYS A CA 1
ATOM 610 C C . LYS A 1 77 ? 8.748 -0.121 -53.204 1.00 48.62 77 LYS A C 1
ATOM 612 O O . LYS A 1 77 ? 9.767 -0.205 -53.881 1.00 48.62 77 LYS A O 1
ATOM 617 N N . VAL A 1 78 ? 8.140 1.033 -52.950 1.00 51.66 78 VAL A N 1
ATOM 618 C CA . VAL A 1 78 ? 8.750 2.317 -53.310 1.00 51.66 78 VAL A CA 1
ATOM 619 C C . VAL A 1 78 ? 9.771 2.658 -52.227 1.00 51.66 78 VAL A C 1
ATOM 621 O O . VAL A 1 78 ? 9.419 2.845 -51.064 1.00 51.66 78 VAL A O 1
ATOM 624 N N . GLU A 1 79 ? 11.055 2.638 -52.582 1.00 59.19 79 GLU A N 1
ATOM 625 C CA . GLU A 1 79 ? 12.121 3.200 -51.750 1.00 59.19 79 GLU A CA 1
ATOM 626 C C . GLU A 1 79 ? 12.302 4.658 -52.197 1.00 59.19 79 GLU A C 1
ATOM 628 O O . GLU A 1 79 ? 12.888 4.869 -53.260 1.00 59.19 79 GLU A O 1
ATOM 633 N N . PRO A 1 80 ? 11.764 5.647 -51.456 1.00 65.19 80 PRO A N 1
ATOM 634 C CA . PRO A 1 80 ? 11.899 7.046 -51.835 1.00 65.19 80 PRO A CA 1
ATOM 635 C C . PRO A 1 80 ? 13.371 7.448 -51.791 1.00 65.19 80 PRO A C 1
ATOM 637 O O . PRO A 1 80 ? 14.106 7.088 -50.863 1.00 65.19 80 PRO A O 1
ATOM 640 N N . LYS A 1 81 ? 13.803 8.182 -52.810 1.00 69.69 81 LYS A N 1
ATOM 641 C CA . LYS A 1 81 ? 15.146 8.744 -52.923 1.00 69.69 81 LYS A CA 1
ATOM 642 C C . LYS A 1 81 ? 15.111 10.228 -52.577 1.00 69.69 81 LYS A C 1
ATOM 644 O O . LYS A 1 81 ? 14.085 10.896 -52.686 1.00 69.69 81 LYS A O 1
ATOM 649 N N . ALA A 1 82 ? 16.254 10.748 -52.137 1.00 64.75 82 ALA A N 1
ATOM 650 C CA . ALA A 1 82 ? 16.402 12.175 -51.885 1.00 64.75 82 ALA A CA 1
ATOM 651 C C . ALA A 1 82 ? 16.105 12.958 -53.178 1.00 64.75 82 ALA A C 1
ATOM 653 O O . ALA A 1 82 ? 16.753 12.719 -54.196 1.00 64.75 82 ALA A O 1
ATOM 654 N N . GLY A 1 83 ? 15.123 13.862 -53.126 1.00 68.25 83 GLY A N 1
ATOM 655 C CA . GLY A 1 83 ? 14.680 14.670 -54.268 1.00 68.25 83 GLY A CA 1
ATOM 656 C C . GLY A 1 83 ? 13.378 14.213 -54.938 1.00 68.25 83 GLY A C 1
ATOM 657 O O . GLY A 1 83 ? 12.905 14.910 -55.833 1.00 68.25 83 GLY A O 1
ATOM 658 N N . ASP A 1 84 ? 12.773 13.101 -54.509 1.00 75.94 84 ASP A N 1
ATOM 659 C CA . ASP A 1 84 ? 11.480 12.671 -55.048 1.00 75.94 84 ASP A CA 1
ATOM 660 C C . ASP A 1 84 ? 10.363 13.666 -54.678 1.00 75.94 84 ASP A C 1
ATOM 662 O O . ASP A 1 84 ? 10.185 14.048 -53.515 1.00 75.94 84 ASP A O 1
ATOM 666 N N . ALA A 1 85 ? 9.584 14.082 -55.680 1.00 67.44 85 ALA A N 1
ATOM 667 C CA . ALA A 1 85 ? 8.428 14.942 -55.474 1.00 67.44 85 ALA A CA 1
ATOM 668 C C . ALA A 1 85 ? 7.303 14.148 -54.792 1.00 67.44 85 ALA A C 1
ATOM 670 O O . ALA A 1 85 ? 6.804 13.165 -55.333 1.00 67.44 85 ALA A O 1
ATOM 671 N N . ALA A 1 86 ? 6.895 14.582 -53.599 1.00 69.50 86 ALA A N 1
ATOM 672 C CA . ALA A 1 86 ? 5.727 14.043 -52.907 1.00 69.50 86 ALA A CA 1
ATOM 673 C C . ALA A 1 86 ? 4.549 15.018 -53.020 1.00 69.50 86 ALA A C 1
ATOM 675 O O . ALA A 1 86 ? 4.727 16.227 -52.862 1.00 69.50 86 ALA A O 1
ATOM 676 N N . GLU A 1 87 ? 3.340 14.513 -53.214 1.00 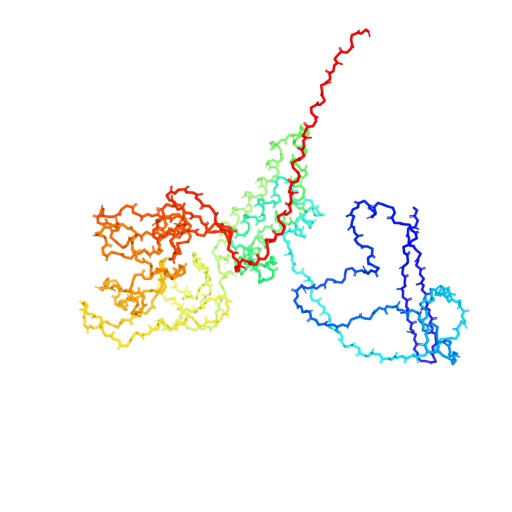73.69 87 GLU A N 1
ATOM 677 C CA . GLU A 1 87 ? 2.115 15.314 -53.168 1.00 73.69 87 GLU A CA 1
ATOM 678 C C . GLU A 1 87 ? 1.430 15.141 -51.808 1.00 73.69 87 GLU A C 1
ATOM 680 O O . GLU A 1 87 ? 1.526 14.085 -51.180 1.00 73.69 87 GLU A O 1
ATOM 685 N N . ILE A 1 88 ? 0.788 16.198 -51.309 1.00 74.62 88 ILE A N 1
ATOM 686 C CA . ILE A 1 88 ? 0.020 16.130 -50.062 1.00 74.62 88 ILE A CA 1
ATOM 687 C C . ILE A 1 88 ? -1.353 15.558 -50.409 1.00 74.62 88 ILE A C 1
ATOM 689 O O . ILE A 1 88 ? -2.115 16.198 -51.127 1.00 74.62 88 ILE A O 1
ATOM 693 N N . SER A 1 89 ? -1.663 14.363 -49.907 1.00 79.81 89 SER A N 1
ATOM 694 C CA . SER A 1 89 ? -2.956 13.710 -50.135 1.00 79.81 89 SER A CA 1
ATOM 695 C C . SER A 1 89 ? -4.019 14.123 -49.114 1.00 79.81 89 SER A C 1
ATOM 697 O O . SER A 1 89 ? -5.155 14.385 -49.494 1.00 79.81 89 SER A O 1
ATOM 699 N N . ASN A 1 90 ? -3.660 14.197 -47.829 1.00 80.00 90 ASN A N 1
ATOM 700 C CA . ASN A 1 90 ? -4.551 14.609 -46.745 1.00 80.00 90 ASN A CA 1
ATOM 701 C C . ASN A 1 90 ? -3.762 15.307 -45.622 1.00 80.00 90 ASN A C 1
ATOM 703 O O . ASN A 1 90 ? -2.583 15.010 -45.415 1.00 80.00 90 ASN A O 1
ATOM 707 N N . ILE A 1 91 ? -4.412 16.217 -44.893 1.00 83.19 91 ILE A N 1
ATOM 708 C CA . ILE A 1 91 ? -3.871 16.873 -43.696 1.00 83.19 91 ILE A CA 1
ATOM 709 C C . ILE A 1 91 ? -4.870 16.667 -42.559 1.00 83.19 91 ILE A C 1
ATOM 711 O O . ILE A 1 91 ? -5.965 17.223 -42.581 1.00 83.19 91 ILE A O 1
ATOM 715 N N . GLU A 1 92 ? -4.468 15.903 -41.547 1.00 85.25 92 GLU A N 1
ATOM 716 C CA . GLU A 1 92 ? -5.259 15.671 -40.339 1.00 85.25 92 GLU A CA 1
ATOM 717 C C . GLU A 1 92 ? -4.621 16.404 -39.158 1.00 85.25 92 GLU A C 1
ATOM 719 O O . GLU A 1 92 ? -3.441 16.222 -38.847 1.00 85.25 92 GLU A O 1
ATOM 724 N N . SER A 1 93 ? -5.396 17.266 -38.502 1.00 86.31 93 SER A N 1
ATOM 725 C CA . SER A 1 93 ? -4.957 17.987 -37.310 1.00 86.31 93 SER A CA 1
ATOM 726 C C . SER A 1 93 ? -5.456 17.280 -36.051 1.00 86.31 93 SER A C 1
ATOM 728 O O . SER A 1 93 ? -6.650 17.312 -35.755 1.00 86.31 93 SER A O 1
ATOM 730 N N . GLU A 1 94 ? -4.543 16.697 -35.277 1.00 86.94 94 GLU A N 1
ATOM 731 C CA . GLU A 1 94 ? -4.850 16.108 -33.970 1.00 86.94 94 GLU A CA 1
ATOM 732 C C . GLU A 1 94 ? -4.287 16.966 -32.835 1.00 86.94 94 GLU A C 1
ATOM 734 O O . GLU A 1 94 ? -3.081 17.221 -32.765 1.00 86.94 94 GLU A O 1
ATOM 739 N N . GLN A 1 95 ? -5.136 17.353 -31.885 1.00 92.19 95 GLN A N 1
ATOM 740 C CA . GLN A 1 95 ? -4.679 17.983 -30.650 1.00 92.19 95 GLN A CA 1
ATOM 741 C C . GLN A 1 95 ? -4.271 16.912 -29.629 1.00 92.19 95 GLN A C 1
ATOM 743 O O . GLN A 1 95 ? -5.041 16.004 -29.318 1.00 92.19 95 GLN A O 1
ATOM 748 N N . LYS A 1 96 ? -3.058 17.023 -29.073 1.00 90.50 96 LYS A N 1
ATOM 749 C CA . LYS A 1 96 ? -2.522 16.091 -28.067 1.00 90.50 96 LYS A CA 1
ATOM 750 C C . LYS A 1 96 ? -2.176 16.821 -26.776 1.00 90.50 96 LYS A C 1
ATOM 752 O O . LYS A 1 96 ? -1.685 17.945 -26.799 1.00 90.50 96 LYS A O 1
ATOM 757 N N . PHE A 1 97 ? -2.390 16.138 -25.654 1.00 91.12 97 PHE A N 1
ATOM 758 C CA . PHE A 1 97 ? -1.981 16.586 -24.324 1.00 91.12 97 PHE A CA 1
ATOM 759 C C . PHE A 1 97 ? -0.847 15.712 -23.796 1.00 91.12 97 PHE A C 1
ATOM 761 O O . PHE A 1 97 ? -0.784 14.511 -24.082 1.00 91.12 97 PHE A O 1
ATOM 768 N N . THR A 1 98 ? 0.035 16.307 -22.992 1.00 91.56 98 THR A N 1
ATOM 769 C CA . THR A 1 98 ? 1.032 15.549 -22.239 1.00 91.56 98 THR A CA 1
ATOM 770 C C . THR A 1 98 ? 0.326 14.644 -21.241 1.00 91.56 98 THR A C 1
ATOM 772 O O . THR A 1 98 ? -0.657 15.017 -20.602 1.00 91.56 98 THR A O 1
ATOM 775 N N . GLN A 1 99 ? 0.810 13.412 -21.136 1.00 85.44 99 GLN A N 1
ATOM 776 C CA . GLN A 1 99 ? 0.268 12.455 -20.184 1.00 85.44 99 GLN A CA 1
ATOM 777 C C . GLN A 1 99 ? 1.186 12.382 -18.970 1.00 85.44 99 GLN A C 1
ATOM 779 O O . GLN A 1 99 ? 2.407 12.350 -19.147 1.00 85.44 99 GLN A O 1
ATOM 784 N N . PRO A 1 100 ? 0.635 12.335 -17.747 1.00 89.38 100 PRO A N 1
ATOM 785 C CA . PRO A 1 100 ? 1.451 12.087 -16.576 1.00 89.38 100 PRO A CA 1
ATOM 786 C C . PRO A 1 100 ? 2.078 10.685 -16.657 1.00 89.38 100 PRO A C 1
ATOM 788 O O . PRO A 1 100 ? 1.534 9.801 -17.334 1.00 89.38 100 PRO A O 1
ATOM 791 N N . PRO A 1 101 ? 3.191 10.450 -15.942 1.00 87.50 101 PRO A N 1
ATOM 792 C CA . PRO A 1 101 ? 3.793 9.131 -15.854 1.00 87.50 101 PRO A CA 1
ATOM 793 C C . PRO A 1 101 ? 2.760 8.077 -15.430 1.00 87.50 101 PRO A C 1
ATOM 795 O O . PRO A 1 101 ? 1.952 8.324 -14.524 1.00 87.50 101 PRO A O 1
ATOM 798 N N . PRO A 1 102 ? 2.752 6.897 -16.070 1.00 87.69 102 PRO A N 1
ATOM 799 C CA . PRO A 1 102 ? 1.814 5.853 -15.709 1.00 87.69 102 PRO A CA 1
ATOM 800 C C . PRO A 1 102 ? 2.102 5.366 -14.288 1.00 87.69 102 PRO A C 1
ATOM 802 O O . PRO A 1 102 ? 3.246 5.108 -13.922 1.00 87.69 102 PRO A O 1
ATOM 805 N N . ARG A 1 103 ? 1.043 5.185 -13.492 1.00 91.25 103 ARG A N 1
ATOM 806 C CA . ARG A 1 103 ? 1.152 4.504 -12.195 1.00 91.25 103 ARG A CA 1
ATOM 807 C C . ARG A 1 103 ? 1.705 3.091 -12.362 1.00 91.25 103 ARG A C 1
ATOM 809 O O . ARG A 1 103 ? 1.434 2.428 -13.367 1.00 91.25 103 ARG A O 1
ATOM 816 N N . PHE A 1 104 ? 2.393 2.616 -11.330 1.00 92.25 104 PHE A N 1
ATOM 817 C CA . PHE A 1 104 ? 2.939 1.268 -11.295 1.00 92.25 104 PHE A CA 1
ATOM 818 C C . PHE A 1 104 ? 1.830 0.208 -11.239 1.00 92.25 104 PHE A C 1
ATOM 820 O O . PHE A 1 104 ? 0.896 0.283 -10.445 1.00 92.25 104 PHE A O 1
ATOM 827 N N . SER A 1 105 ? 1.954 -0.816 -12.072 1.00 91.50 105 SER A N 1
ATOM 828 C CA . SER A 1 105 ? 1.418 -2.153 -11.807 1.00 91.50 105 SER A CA 1
ATOM 829 C C . SER A 1 105 ? 2.369 -2.935 -10.895 1.00 91.50 105 SER A C 1
ATOM 831 O O . SER A 1 105 ? 3.526 -2.542 -10.732 1.00 91.50 105 SER A O 1
ATOM 833 N N . GLU A 1 106 ? 1.927 -4.075 -10.361 1.00 90.00 106 GLU A N 1
ATOM 834 C CA . GLU A 1 106 ? 2.805 -4.973 -9.596 1.00 90.00 106 GLU A CA 1
ATOM 835 C C . GLU A 1 106 ? 4.034 -5.389 -10.420 1.00 90.00 106 GLU A C 1
ATOM 837 O O . GLU A 1 106 ? 5.153 -5.261 -9.943 1.00 90.00 106 GLU A O 1
ATOM 842 N N . ALA A 1 107 ? 3.856 -5.764 -11.692 1.00 90.06 107 ALA A N 1
ATOM 843 C CA . ALA A 1 107 ? 4.961 -6.180 -12.559 1.00 90.06 107 ALA A CA 1
ATOM 844 C C . ALA A 1 107 ? 5.966 -5.049 -12.834 1.00 90.06 107 ALA A C 1
ATOM 846 O O . ALA A 1 107 ? 7.175 -5.249 -12.749 1.00 90.06 107 ALA A O 1
ATOM 847 N N . THR A 1 108 ? 5.477 -3.843 -13.133 1.00 92.25 108 THR A N 1
ATOM 848 C CA . THR A 1 108 ? 6.356 -2.681 -13.357 1.00 92.25 108 THR A CA 1
ATOM 849 C C . THR A 1 108 ? 7.038 -2.219 -12.074 1.00 92.25 108 THR A C 1
ATOM 851 O O . THR A 1 108 ? 8.143 -1.699 -12.149 1.00 92.25 108 THR A O 1
ATOM 854 N N . LEU A 1 109 ? 6.406 -2.406 -10.907 1.00 93.06 109 LEU A N 1
ATOM 855 C CA . LEU A 1 109 ? 7.036 -2.117 -9.621 1.00 93.06 109 LEU A CA 1
ATOM 856 C C . LEU A 1 109 ? 8.142 -3.128 -9.320 1.00 93.06 109 LEU A C 1
ATOM 858 O O . LEU A 1 109 ? 9.226 -2.708 -8.951 1.00 93.06 109 LEU A O 1
ATOM 862 N N . VAL A 1 110 ? 7.906 -4.429 -9.532 1.00 93.88 110 VAL A N 1
ATOM 863 C CA . VAL A 1 110 ? 8.960 -5.453 -9.397 1.00 93.88 110 VAL A CA 1
ATOM 864 C C . VAL A 1 110 ? 10.138 -5.129 -10.304 1.00 93.88 110 VAL A C 1
ATOM 866 O O . VAL A 1 110 ? 11.273 -5.143 -9.846 1.00 93.88 110 VAL A O 1
ATOM 869 N N . LYS A 1 111 ? 9.869 -4.767 -11.562 1.00 92.69 111 LYS A N 1
ATOM 870 C CA . LYS A 1 111 ? 10.921 -4.373 -12.499 1.00 92.69 111 LYS A CA 1
ATOM 871 C C . LYS A 1 111 ? 11.720 -3.165 -11.994 1.00 92.69 111 LYS A C 1
ATOM 873 O O . LYS A 1 111 ? 12.936 -3.174 -12.078 1.00 92.69 111 LYS A O 1
ATOM 878 N N . MET A 1 112 ? 11.044 -2.152 -11.452 1.00 92.75 112 MET A N 1
ATOM 879 C CA . MET A 1 112 ? 11.705 -0.971 -10.889 1.00 92.75 112 MET A CA 1
ATOM 880 C C . MET A 1 112 ? 12.524 -1.307 -9.633 1.00 92.75 112 MET A C 1
ATOM 882 O O . MET A 1 112 ? 13.608 -0.771 -9.451 1.00 92.75 112 MET A O 1
ATOM 886 N N . LEU A 1 113 ? 12.011 -2.180 -8.761 1.00 93.25 113 LEU A N 1
ATOM 887 C CA . LEU A 1 113 ? 12.722 -2.636 -7.564 1.00 93.25 113 LEU A CA 1
ATOM 888 C C . LEU A 1 113 ? 14.010 -3.378 -7.938 1.00 93.25 113 LEU A C 1
ATOM 890 O O . LEU A 1 113 ? 15.056 -3.088 -7.370 1.00 93.25 113 LEU A O 1
ATOM 894 N N . ASP A 1 114 ? 13.940 -4.257 -8.937 1.00 92.75 114 ASP A N 1
ATOM 895 C CA . ASP A 1 114 ? 15.091 -4.976 -9.492 1.00 92.75 114 ASP A CA 1
ATOM 896 C C . ASP A 1 114 ? 16.111 -4.018 -10.137 1.00 92.75 114 ASP A C 1
ATOM 898 O O . ASP A 1 114 ? 17.294 -4.062 -9.816 1.00 92.75 114 ASP A O 1
ATOM 902 N N . GLU A 1 115 ? 15.650 -3.060 -10.954 1.00 93.62 115 GLU A N 1
ATOM 903 C CA . GLU A 1 115 ? 16.505 -2.016 -11.551 1.00 93.62 115 GLU A CA 1
ATOM 904 C C . GLU A 1 115 ? 17.214 -1.142 -10.495 1.00 93.62 115 GLU A C 1
ATOM 906 O O . GLU A 1 115 ? 18.313 -0.650 -10.747 1.00 93.62 115 GLU A O 1
ATOM 911 N N . LEU A 1 116 ? 16.610 -0.958 -9.315 1.00 92.75 116 LEU A N 1
ATOM 912 C CA . LEU A 1 116 ? 17.189 -0.218 -8.187 1.00 92.75 116 LEU A CA 1
ATOM 913 C C . LEU A 1 116 ? 17.999 -1.096 -7.216 1.00 92.75 116 LEU A C 1
ATOM 915 O O . LEU A 1 116 ? 18.534 -0.564 -6.248 1.00 92.75 116 LEU A O 1
ATOM 919 N N . GLY A 1 117 ? 18.071 -2.413 -7.430 1.00 91.81 117 GLY A N 1
ATOM 920 C CA . GLY A 1 117 ? 18.751 -3.349 -6.526 1.00 91.81 117 GLY A CA 1
ATOM 921 C C . GLY A 1 117 ? 18.030 -3.595 -5.193 1.00 91.81 117 GLY A C 1
ATOM 922 O O . GLY A 1 117 ? 18.628 -4.120 -4.254 1.00 91.81 117 GLY A O 1
ATOM 923 N N . ILE A 1 118 ? 16.751 -3.226 -5.091 1.00 92.31 118 ILE A N 1
ATOM 924 C CA . ILE A 1 118 ? 15.950 -3.337 -3.870 1.00 92.31 118 ILE A CA 1
ATOM 925 C C . ILE A 1 118 ? 15.176 -4.655 -3.880 1.00 92.31 118 ILE A C 1
ATOM 927 O O . ILE A 1 118 ? 14.273 -4.856 -4.691 1.00 92.31 118 ILE A O 1
ATOM 931 N N . GLY A 1 119 ? 15.464 -5.523 -2.913 1.00 91.06 119 GLY A N 1
ATOM 932 C CA . GLY A 1 119 ? 14.832 -6.831 -2.779 1.00 91.06 119 GLY A CA 1
ATOM 933 C C . GLY A 1 119 ? 15.393 -7.892 -3.730 1.00 91.06 119 GLY A C 1
ATOM 934 O O . GLY A 1 119 ? 16.294 -7.653 -4.531 1.00 91.06 119 GLY A O 1
ATOM 935 N N . ARG A 1 120 ? 14.856 -9.107 -3.621 1.00 93.44 120 ARG A N 1
ATOM 936 C CA . ARG A 1 120 ? 15.305 -10.320 -4.318 1.00 93.44 120 ARG A CA 1
ATOM 937 C C . ARG A 1 120 ? 14.088 -11.095 -4.838 1.00 93.44 120 ARG A C 1
ATOM 939 O O . ARG A 1 120 ? 12.967 -10.848 -4.377 1.00 93.44 120 ARG A O 1
ATOM 946 N N . PRO A 1 121 ? 14.257 -12.089 -5.735 1.00 92.25 121 PRO A N 1
ATOM 947 C CA . PRO A 1 121 ? 13.148 -12.915 -6.229 1.00 92.25 121 PRO A CA 1
ATOM 948 C C . PRO A 1 121 ? 12.280 -13.541 -5.125 1.00 92.25 121 PRO A C 1
ATOM 950 O O . PRO A 1 121 ? 11.091 -13.785 -5.330 1.00 92.25 121 PRO A O 1
ATOM 953 N N . SER A 1 122 ? 12.861 -13.767 -3.945 1.00 91.88 122 SER A N 1
ATOM 954 C CA . SER A 1 122 ? 12.180 -14.252 -2.745 1.00 91.88 122 SER A CA 1
ATOM 955 C C . SER A 1 122 ? 11.303 -13.199 -2.053 1.00 91.88 122 SER A C 1
ATOM 957 O O . SER A 1 122 ? 10.323 -13.569 -1.408 1.00 91.88 122 SER A O 1
ATOM 959 N N . THR A 1 123 ? 11.604 -11.904 -2.187 1.00 93.75 123 THR A N 1
ATOM 960 C CA . THR A 1 123 ? 10.968 -10.833 -1.404 1.00 93.75 123 THR A CA 1
ATOM 961 C C . THR A 1 123 ? 9.965 -9.995 -2.191 1.00 93.75 123 THR A C 1
ATOM 963 O O . THR A 1 123 ? 9.051 -9.446 -1.580 1.00 93.75 123 THR A O 1
ATOM 966 N N . TYR A 1 124 ? 10.021 -9.944 -3.528 1.00 93.31 124 TYR A N 1
ATOM 967 C CA . TYR A 1 124 ? 9.141 -9.071 -4.328 1.00 93.31 124 TYR A CA 1
ATOM 968 C C . TYR A 1 124 ? 7.641 -9.250 -4.049 1.00 93.31 124 TYR A C 1
ATOM 970 O O . TYR A 1 124 ? 6.926 -8.283 -3.777 1.00 93.31 124 TYR A O 1
ATOM 978 N N . ALA A 1 125 ? 7.153 -10.493 -4.068 1.00 92.31 125 ALA A N 1
ATOM 979 C CA . ALA A 1 125 ? 5.744 -10.783 -3.797 1.00 92.31 125 ALA A CA 1
ATOM 980 C C . ALA A 1 125 ? 5.352 -10.423 -2.351 1.00 92.31 125 ALA A C 1
ATOM 982 O O . ALA A 1 125 ? 4.243 -9.946 -2.088 1.00 92.31 125 ALA A O 1
ATOM 983 N N . GLN A 1 126 ? 6.274 -10.620 -1.406 1.00 94.50 126 GLN A N 1
ATOM 984 C CA . GLN A 1 126 ? 6.060 -10.304 0.000 1.00 94.50 126 GLN A CA 1
ATOM 985 C C . GLN A 1 126 ? 6.048 -8.792 0.255 1.00 94.50 126 GLN A C 1
ATOM 987 O O . GLN A 1 126 ? 5.198 -8.313 1.003 1.00 94.50 126 GLN A O 1
ATOM 992 N N . ILE A 1 127 ? 6.924 -8.024 -0.395 1.00 93.88 127 ILE A N 1
ATOM 993 C CA . ILE A 1 127 ? 6.940 -6.557 -0.319 1.00 93.88 127 ILE A CA 1
ATOM 994 C C . ILE A 1 127 ? 5.590 -6.014 -0.795 1.00 93.88 127 ILE A C 1
ATOM 996 O O . ILE A 1 127 ? 4.923 -5.277 -0.068 1.00 93.88 127 ILE A O 1
ATOM 1000 N N . ILE A 1 128 ? 5.150 -6.447 -1.980 1.00 92.31 128 ILE A N 1
ATOM 1001 C CA . ILE A 1 128 ? 3.913 -5.984 -2.619 1.00 92.31 128 ILE A CA 1
ATOM 1002 C C . ILE A 1 128 ? 2.669 -6.343 -1.798 1.00 92.31 128 ILE A C 1
ATOM 1004 O O . ILE A 1 128 ? 1.767 -5.514 -1.669 1.00 92.31 128 ILE A O 1
ATOM 1008 N N . SER A 1 129 ? 2.608 -7.546 -1.224 1.00 92.12 129 SER A N 1
ATOM 1009 C CA . SER A 1 129 ? 1.499 -7.935 -0.340 1.00 92.12 129 SER A CA 1
ATOM 1010 C C . SER A 1 129 ? 1.519 -7.155 0.974 1.00 92.12 129 SER A C 1
ATOM 1012 O O . SER A 1 129 ? 0.495 -6.611 1.374 1.00 92.12 129 SER A O 1
ATOM 1014 N N . THR A 1 130 ? 2.686 -6.985 1.598 1.00 93.38 130 THR A N 1
ATOM 1015 C CA . THR A 1 130 ? 2.812 -6.301 2.895 1.00 93.38 130 THR A CA 1
ATOM 1016 C C . THR A 1 130 ? 2.383 -4.835 2.824 1.00 93.38 130 THR A C 1
ATOM 1018 O O . THR A 1 130 ? 1.667 -4.361 3.709 1.00 93.38 130 THR A O 1
ATOM 1021 N N . ILE A 1 131 ? 2.789 -4.100 1.782 1.00 93.12 131 ILE A N 1
ATOM 1022 C CA . ILE A 1 131 ? 2.409 -2.684 1.629 1.00 93.12 131 ILE A CA 1
ATOM 1023 C C . ILE A 1 131 ? 0.912 -2.503 1.330 1.00 93.12 131 ILE A C 1
ATOM 1025 O O . ILE A 1 131 ? 0.333 -1.484 1.716 1.00 93.12 131 ILE A O 1
ATOM 1029 N N . GLN A 1 132 ? 0.277 -3.497 0.699 1.00 89.81 132 GLN A N 1
ATOM 1030 C CA . GLN A 1 132 ? -1.167 -3.518 0.446 1.00 89.81 132 GLN A CA 1
ATOM 1031 C C . GLN A 1 132 ? -1.953 -3.903 1.706 1.00 89.81 132 GLN A C 1
ATOM 1033 O O . GLN A 1 132 ? -2.885 -3.196 2.088 1.00 89.81 132 GLN A O 1
ATOM 1038 N N . ASP A 1 133 ? -1.536 -4.956 2.412 1.00 89.44 133 ASP A N 1
ATOM 1039 C CA . ASP A 1 133 ? -2.182 -5.436 3.640 1.00 89.44 133 ASP A CA 1
ATOM 1040 C C . ASP A 1 133 ? -2.155 -4.377 4.750 1.00 89.44 133 ASP A C 1
ATOM 1042 O O . ASP A 1 133 ? -3.121 -4.210 5.501 1.00 89.44 133 ASP A O 1
ATOM 1046 N N . ARG A 1 134 ? -1.063 -3.604 4.826 1.00 89.44 134 ARG A N 1
ATOM 1047 C CA . ARG A 1 134 ? -0.917 -2.470 5.753 1.00 89.44 134 ARG A CA 1
ATOM 1048 C C . ARG A 1 134 ? -1.592 -1.185 5.277 1.00 89.44 134 ARG A C 1
ATOM 1050 O O . ARG A 1 134 ? -1.559 -0.192 6.001 1.00 89.44 134 ARG A O 1
ATOM 1057 N N . LYS A 1 135 ? -2.228 -1.199 4.103 1.00 87.50 135 LYS A N 1
ATOM 1058 C CA . LYS A 1 135 ? -2.941 -0.059 3.508 1.00 87.50 135 LYS A CA 1
ATOM 1059 C C . LYS A 1 135 ? -2.062 1.172 3.264 1.00 87.50 135 LYS A C 1
ATOM 1061 O O . LYS A 1 135 ? -2.561 2.294 3.306 1.00 87.50 135 LYS A O 1
ATOM 1066 N N . TYR A 1 136 ? -0.768 0.989 2.998 1.00 90.25 136 TYR A N 1
ATOM 1067 C CA . TYR A 1 136 ? 0.090 2.080 2.511 1.00 90.25 136 TYR A CA 1
ATOM 1068 C C . TYR A 1 136 ? -0.136 2.349 1.023 1.00 90.25 136 TYR A C 1
ATOM 1070 O O . TYR A 1 136 ? 0.035 3.470 0.545 1.00 90.25 136 TYR A O 1
ATOM 1078 N N . VAL A 1 137 ? -0.543 1.313 0.292 1.00 92.88 137 VAL A N 1
ATOM 1079 C CA . VAL A 1 137 ? -0.841 1.375 -1.134 1.00 92.88 137 VAL A CA 1
ATOM 1080 C C . VAL A 1 137 ? -2.192 0.710 -1.382 1.00 92.88 137 VAL A C 1
ATOM 1082 O O . VAL A 1 137 ? -2.439 -0.401 -0.917 1.00 92.88 137 VAL A O 1
ATOM 1085 N N . GLY A 1 138 ? -3.067 1.411 -2.095 1.00 88.19 138 GLY A N 1
ATOM 1086 C CA . GLY A 1 138 ? -4.347 0.917 -2.587 1.00 88.19 138 GLY A CA 1
ATOM 1087 C C . GLY A 1 138 ? -4.274 0.498 -4.055 1.00 88.19 138 GLY A C 1
ATOM 1088 O O . GLY A 1 138 ? -3.261 0.689 -4.735 1.00 88.19 138 GLY A O 1
ATOM 1089 N N . ARG A 1 139 ? -5.379 -0.066 -4.546 1.00 86.62 139 ARG A N 1
ATOM 1090 C CA . ARG A 1 139 ? -5.578 -0.370 -5.964 1.00 86.62 139 ARG A CA 1
ATOM 1091 C C . ARG A 1 139 ? -6.631 0.570 -6.531 1.00 86.62 139 ARG A C 1
ATOM 1093 O O . ARG A 1 139 ? -7.714 0.675 -5.969 1.00 86.62 139 ARG A O 1
ATOM 1100 N N . ASP A 1 140 ? -6.278 1.218 -7.628 1.00 82.06 140 ASP A N 1
ATOM 1101 C CA . ASP A 1 140 ? -7.181 2.033 -8.441 1.00 82.06 140 ASP A CA 1
ATOM 1102 C C . ASP A 1 140 ? -8.129 1.131 -9.266 1.00 82.06 140 ASP A C 1
ATOM 1104 O O . ASP A 1 140 ? -7.882 -0.076 -9.385 1.00 82.06 140 ASP A O 1
ATOM 1108 N N . ASP A 1 141 ? -9.151 1.701 -9.907 1.00 77.19 141 ASP A N 1
ATOM 1109 C CA . ASP A 1 141 ? -10.158 0.980 -10.713 1.00 77.19 141 ASP A CA 1
ATOM 1110 C C . ASP A 1 141 ? -9.514 0.107 -11.803 1.00 77.19 141 ASP A C 1
ATOM 1112 O O . ASP A 1 141 ? -9.955 -0.997 -12.125 1.00 77.19 141 ASP A O 1
ATOM 1116 N N . LYS A 1 142 ? -8.367 0.566 -12.313 1.00 78.44 142 LYS A N 1
ATOM 1117 C CA . LYS A 1 142 ? -7.555 -0.112 -13.335 1.00 78.44 142 LYS A CA 1
ATOM 1118 C C . LYS A 1 142 ? -6.524 -1.088 -12.755 1.00 78.44 142 LYS A C 1
ATOM 1120 O O . LYS A 1 142 ? -5.567 -1.444 -13.441 1.00 78.44 142 LYS A O 1
ATOM 1125 N N . LYS A 1 143 ? -6.675 -1.495 -11.488 1.00 81.88 143 LYS A N 1
ATOM 1126 C CA . LYS A 1 143 ? -5.762 -2.384 -10.735 1.00 81.88 143 LYS A CA 1
ATOM 1127 C C . LYS A 1 143 ? -4.311 -1.886 -10.674 1.00 81.88 143 LYS A C 1
ATOM 1129 O O . LYS A 1 143 ? -3.380 -2.683 -10.561 1.00 81.88 143 LYS A O 1
ATOM 1134 N N . ARG A 1 144 ? -4.105 -0.571 -10.758 1.00 89.44 144 ARG A N 1
ATOM 1135 C CA . ARG A 1 144 ? -2.787 0.062 -10.609 1.00 89.44 144 ARG A CA 1
ATOM 1136 C C . ARG A 1 144 ? -2.560 0.445 -9.152 1.00 89.44 144 ARG A C 1
ATOM 1138 O O . ARG A 1 144 ? -3.513 0.737 -8.435 1.00 89.44 144 ARG A O 1
ATOM 1145 N N . LEU A 1 145 ? -1.305 0.441 -8.726 1.00 91.19 145 LEU A N 1
ATOM 1146 C CA . LEU A 1 145 ? -0.902 0.796 -7.373 1.00 91.19 145 LEU A CA 1
ATOM 1147 C C . LEU A 1 145 ? -0.985 2.313 -7.186 1.00 91.19 145 LEU A C 1
ATOM 1149 O O . LEU A 1 145 ? -0.437 3.083 -7.979 1.00 91.19 145 LEU A O 1
ATOM 1153 N N . GLN A 1 146 ? -1.662 2.735 -6.122 1.00 90.69 146 GLN A N 1
ATOM 1154 C CA . GLN A 1 146 ? -1.808 4.137 -5.746 1.00 90.69 146 GLN A CA 1
ATOM 1155 C C . GLN A 1 146 ? -1.454 4.320 -4.267 1.00 90.69 146 GLN A C 1
ATOM 1157 O O . GLN A 1 146 ? -1.993 3.600 -3.429 1.00 90.69 146 GLN A O 1
ATOM 1162 N N . PRO A 1 147 ? -0.572 5.271 -3.912 1.00 93.00 147 PRO A N 1
ATOM 1163 C CA . PRO A 1 147 ? -0.262 5.529 -2.512 1.00 93.00 147 PRO A CA 1
ATOM 1164 C C . PRO A 1 147 ? -1.494 6.086 -1.797 1.00 93.00 147 PRO A C 1
ATOM 1166 O O . PRO A 1 147 ? -2.119 7.026 -2.297 1.00 93.00 147 PRO A O 1
ATOM 1169 N N . THR A 1 148 ? -1.815 5.519 -0.636 1.00 89.12 148 THR A N 1
ATOM 1170 C CA . THR A 1 148 ? -2.848 6.057 0.257 1.00 89.12 148 THR A CA 1
ATOM 1171 C C . THR A 1 148 ? -2.314 7.286 0.983 1.00 89.12 148 THR A C 1
ATOM 1173 O O . THR A 1 148 ? -1.097 7.496 1.065 1.00 89.12 148 THR A O 1
ATOM 1176 N N . ASP A 1 149 ? -3.204 8.084 1.565 1.00 83.31 149 ASP A N 1
ATOM 1177 C CA . ASP A 1 149 ? -2.789 9.217 2.392 1.00 83.31 149 ASP A CA 1
ATOM 1178 C C . ASP A 1 149 ? -1.937 8.751 3.583 1.00 83.31 149 ASP A C 1
ATOM 1180 O O . ASP A 1 149 ? -0.928 9.378 3.904 1.00 83.31 149 ASP A O 1
ATOM 1184 N N . LEU A 1 150 ? -2.252 7.580 4.156 1.00 83.94 150 LEU A N 1
ATOM 1185 C CA . LEU A 1 150 ? -1.451 6.962 5.214 1.00 83.94 150 LEU A CA 1
ATOM 1186 C C . LEU A 1 150 ? -0.035 6.653 4.722 1.00 83.94 150 LEU A C 1
ATOM 1188 O O . LEU A 1 150 ? 0.938 6.973 5.404 1.00 83.94 150 LEU A O 1
ATOM 1192 N N . GLY A 1 151 ? 0.081 6.035 3.543 1.00 88.12 151 GLY A N 1
ATOM 1193 C CA . GLY A 1 151 ? 1.367 5.723 2.929 1.00 88.12 151 GLY A CA 1
ATOM 1194 C C . GLY A 1 151 ? 2.208 6.976 2.704 1.00 88.12 151 GLY A C 1
ATOM 1195 O O . GLY A 1 151 ? 3.387 6.989 3.050 1.00 88.12 151 GLY A O 1
ATOM 1196 N N . ARG A 1 152 ? 1.595 8.058 2.209 1.00 88.00 152 ARG A N 1
ATOM 1197 C CA . ARG A 1 152 ? 2.272 9.347 1.998 1.00 88.00 152 ARG A CA 1
ATOM 1198 C C . ARG A 1 152 ? 2.747 9.970 3.305 1.00 88.00 152 ARG A C 1
ATOM 1200 O O . ARG A 1 152 ? 3.899 10.389 3.382 1.00 88.00 152 ARG A O 1
ATOM 1207 N N . THR A 1 153 ? 1.893 10.012 4.328 1.00 83.69 153 THR A N 1
ATOM 1208 C CA . THR A 1 153 ? 2.250 10.578 5.636 1.00 83.69 153 THR A CA 1
ATOM 1209 C C . THR A 1 153 ? 3.381 9.789 6.288 1.00 83.69 153 THR A C 1
ATOM 1211 O O . THR A 1 153 ? 4.361 10.383 6.728 1.00 83.69 153 THR A O 1
ATOM 1214 N N . VAL A 1 154 ? 3.281 8.456 6.321 1.00 85.50 154 VAL A N 1
ATOM 1215 C CA . VAL A 1 154 ? 4.317 7.603 6.920 1.00 85.50 154 VAL A CA 1
ATOM 1216 C C . VAL A 1 154 ? 5.630 7.735 6.159 1.00 85.50 154 VAL A C 1
ATOM 1218 O O . VAL A 1 154 ? 6.664 7.938 6.788 1.00 85.50 154 VAL A O 1
ATOM 1221 N N . ASN A 1 155 ? 5.596 7.699 4.824 1.00 88.12 155 ASN A N 1
ATOM 1222 C CA . ASN A 1 155 ? 6.794 7.892 4.012 1.00 88.12 155 ASN A CA 1
ATOM 1223 C C . ASN A 1 155 ? 7.434 9.267 4.254 1.00 88.12 155 ASN A C 1
ATOM 1225 O O . ASN A 1 155 ? 8.643 9.350 4.414 1.00 88.12 155 ASN A O 1
ATOM 1229 N N . GLY A 1 156 ? 6.637 10.337 4.344 1.00 84.75 156 GLY A N 1
ATOM 1230 C CA . GLY A 1 156 ? 7.145 11.682 4.627 1.00 84.75 156 GLY A CA 1
ATOM 1231 C C . GLY A 1 156 ? 7.849 11.785 5.983 1.00 84.75 156 GLY A C 1
ATOM 1232 O O . GLY A 1 156 ? 8.911 12.393 6.075 1.00 84.75 156 GLY A O 1
ATOM 1233 N N . VAL A 1 157 ? 7.302 11.144 7.021 1.00 83.56 157 VAL A N 1
ATOM 1234 C CA . VAL A 1 157 ? 7.934 11.099 8.349 1.00 83.56 157 VAL A CA 1
ATOM 1235 C C . VAL A 1 157 ? 9.211 10.265 8.314 1.00 83.56 157 VAL A C 1
ATOM 1237 O O . VAL A 1 157 ? 10.233 10.705 8.827 1.00 83.56 157 VAL A O 1
ATOM 1240 N N . LEU A 1 158 ? 9.182 9.084 7.694 1.00 83.69 158 LEU A N 1
ATOM 1241 C CA . LEU A 1 158 ? 10.355 8.211 7.629 1.00 83.69 158 LEU A CA 1
ATOM 1242 C C . LEU A 1 158 ? 11.498 8.856 6.844 1.00 83.69 158 LEU A C 1
ATOM 1244 O O . LEU A 1 158 ? 12.617 8.883 7.335 1.00 83.69 158 LEU A O 1
ATOM 1248 N N . VAL A 1 159 ? 11.230 9.433 5.673 1.00 83.62 159 VAL A N 1
ATOM 1249 C CA . VAL A 1 159 ? 12.272 10.077 4.859 1.00 83.62 159 VAL A CA 1
ATOM 1250 C C . VAL A 1 159 ? 12.853 11.303 5.566 1.00 83.62 159 VAL A C 1
ATOM 1252 O O . VAL A 1 159 ? 14.065 11.490 5.543 1.00 83.62 159 VAL A O 1
ATOM 1255 N N . ARG A 1 160 ? 12.025 12.110 6.245 1.00 81.69 160 ARG A N 1
ATOM 1256 C CA . ARG A 1 160 ? 12.502 13.292 6.980 1.00 81.69 160 ARG A CA 1
ATOM 1257 C C . ARG A 1 160 ? 13.340 12.916 8.201 1.00 81.69 160 ARG A C 1
ATOM 1259 O O . ARG A 1 160 ? 14.400 13.484 8.426 1.00 81.69 160 ARG A O 1
ATOM 1266 N N . GLU A 1 161 ? 12.859 11.969 9.001 1.00 81.69 161 GLU A N 1
ATOM 1267 C CA . GLU A 1 161 ? 13.490 11.623 10.277 1.00 81.69 161 GLU A CA 1
ATOM 1268 C C . GLU A 1 161 ? 14.630 10.620 10.124 1.00 81.69 161 GLU A C 1
ATOM 1270 O O . GLU A 1 161 ? 15.409 10.475 11.057 1.00 81.69 161 GLU A O 1
ATOM 1275 N N . PHE A 1 162 ? 14.745 9.933 8.981 1.00 81.25 162 PHE A N 1
ATOM 1276 C CA . PHE A 1 162 ? 15.701 8.850 8.711 1.00 81.25 162 PHE A CA 1
ATOM 1277 C C . PHE A 1 162 ? 16.262 8.910 7.275 1.00 81.25 162 PHE A C 1
ATOM 1279 O O . PHE A 1 162 ? 16.388 7.888 6.599 1.00 81.25 162 PHE A O 1
ATOM 1286 N N . GLU A 1 163 ? 16.640 10.110 6.829 1.00 75.19 163 GLU A N 1
ATOM 1287 C CA . GLU A 1 163 ? 17.112 10.422 5.466 1.00 75.19 163 GLU A CA 1
ATOM 1288 C C . GLU A 1 163 ? 18.152 9.436 4.896 1.00 75.19 163 GLU A C 1
ATOM 1290 O O . GLU A 1 163 ? 18.082 9.042 3.730 1.00 75.19 163 GLU A O 1
ATOM 1295 N N . HIS A 1 164 ? 19.095 8.977 5.723 1.00 73.81 164 HIS A N 1
ATOM 1296 C CA . HIS A 1 164 ? 20.165 8.075 5.282 1.00 73.81 164 HIS A CA 1
ATOM 1297 C C . HIS A 1 164 ? 19.818 6.580 5.352 1.00 73.81 164 HIS A C 1
ATOM 1299 O O . HIS A 1 164 ? 20.539 5.786 4.765 1.00 73.81 164 HIS A O 1
ATOM 1305 N N . LEU A 1 165 ? 18.740 6.189 6.040 1.00 72.19 165 LEU A N 1
ATOM 1306 C CA . LEU A 1 165 ? 18.418 4.777 6.305 1.00 72.19 165 LEU A CA 1
ATOM 1307 C C . LEU A 1 165 ? 17.272 4.233 5.442 1.00 72.19 165 LEU A C 1
ATOM 1309 O O . LEU A 1 165 ? 17.199 3.029 5.229 1.00 72.19 165 LEU A O 1
ATOM 1313 N N . PHE A 1 166 ? 16.378 5.093 4.941 1.00 75.38 166 PHE A N 1
ATOM 1314 C CA . PHE A 1 166 ? 15.254 4.677 4.081 1.00 75.38 166 PHE A CA 1
ATOM 1315 C C . PHE A 1 166 ? 15.314 5.259 2.668 1.00 75.38 166 PHE A C 1
ATOM 1317 O O . PHE A 1 166 ? 14.308 5.276 1.958 1.00 75.38 166 PHE A O 1
ATOM 1324 N N . ASN A 1 167 ? 16.482 5.739 2.241 1.00 81.81 167 ASN A N 1
ATOM 1325 C CA . ASN A 1 167 ? 16.687 6.032 0.831 1.00 81.81 167 ASN A CA 1
ATOM 1326 C C . ASN A 1 167 ? 16.879 4.726 0.035 1.00 81.81 167 ASN A C 1
ATOM 1328 O O . ASN A 1 167 ? 17.179 3.654 0.574 1.00 81.81 167 ASN A O 1
ATOM 1332 N N . THR A 1 168 ? 16.666 4.819 -1.274 1.00 85.31 168 THR A N 1
ATOM 1333 C CA . THR A 1 168 ? 16.751 3.668 -2.178 1.00 85.31 168 THR A CA 1
ATOM 1334 C C . THR A 1 168 ? 18.158 3.077 -2.223 1.00 85.31 168 THR A C 1
ATOM 1336 O O . THR A 1 168 ? 18.292 1.858 -2.252 1.00 85.31 168 THR A O 1
ATOM 1339 N N . SER A 1 169 ? 19.192 3.922 -2.170 1.00 86.31 169 SER A N 1
ATOM 1340 C CA . SER A 1 169 ? 20.598 3.509 -2.260 1.00 86.31 169 SER A CA 1
ATOM 1341 C C . SER A 1 169 ? 21.030 2.650 -1.072 1.00 86.31 169 SER A C 1
ATOM 1343 O O . SER A 1 169 ? 21.545 1.558 -1.265 1.00 86.31 169 SER A O 1
ATOM 1345 N N . PHE A 1 170 ? 20.723 3.081 0.151 1.00 86.38 170 PHE A N 1
ATOM 1346 C CA . PHE A 1 170 ? 21.025 2.350 1.380 1.00 86.38 170 PHE A CA 1
ATOM 1347 C C . PHE A 1 170 ? 20.342 0.984 1.405 1.00 86.38 170 PHE A C 1
ATOM 1349 O O . PHE A 1 170 ? 20.926 -0.013 1.820 1.00 86.38 170 PHE A O 1
ATOM 1356 N N . THR A 1 171 ? 19.094 0.923 0.931 1.00 87.19 171 THR A N 1
ATOM 1357 C CA . THR A 1 171 ? 18.361 -0.346 0.870 1.00 87.19 171 THR A CA 1
ATOM 1358 C C . THR A 1 171 ? 19.044 -1.323 -0.089 1.00 87.19 171 THR A C 1
ATOM 1360 O O . THR A 1 171 ? 19.174 -2.498 0.241 1.00 87.19 171 THR A O 1
ATOM 1363 N N . ALA A 1 172 ? 19.524 -0.847 -1.241 1.00 91.00 172 ALA A N 1
ATOM 1364 C CA . ALA A 1 172 ? 20.269 -1.672 -2.189 1.00 91.00 172 ALA A CA 1
ATOM 1365 C C . ALA A 1 172 ? 21.625 -2.131 -1.622 1.00 91.00 172 ALA A C 1
ATOM 1367 O O . ALA A 1 172 ? 21.965 -3.309 -1.725 1.00 91.00 172 ALA A O 1
ATOM 1368 N N . GLU A 1 173 ? 22.362 -1.233 -0.959 1.00 89.94 173 GLU A N 1
ATOM 1369 C CA . GLU A 1 173 ? 23.629 -1.551 -0.284 1.00 89.94 173 GLU A CA 1
ATOM 1370 C C . GLU A 1 173 ? 23.448 -2.606 0.813 1.00 89.94 173 GLU A C 1
ATOM 1372 O O . GLU A 1 173 ? 24.284 -3.495 0.969 1.00 89.94 173 GLU A O 1
ATOM 1377 N N . MET A 1 174 ? 22.345 -2.543 1.562 1.00 89.44 174 MET A N 1
ATOM 1378 C CA . MET A 1 174 ? 22.025 -3.532 2.588 1.00 89.44 174 MET A CA 1
ATOM 1379 C C . MET A 1 174 ? 21.750 -4.908 1.977 1.00 89.44 174 MET A C 1
ATOM 1381 O O . MET A 1 174 ? 22.230 -5.908 2.501 1.00 89.44 174 MET A O 1
ATOM 1385 N N . GLU A 1 175 ? 21.011 -4.975 0.870 1.00 92.00 175 GLU A N 1
ATOM 1386 C CA . GLU A 1 175 ? 20.772 -6.238 0.168 1.00 92.00 175 GLU A CA 1
ATOM 1387 C C . GLU A 1 175 ? 22.088 -6.826 -0.376 1.00 92.00 175 GLU A C 1
ATOM 1389 O O . GLU A 1 175 ? 22.339 -8.017 -0.225 1.00 92.00 175 GLU A O 1
ATOM 1394 N N . GLU A 1 176 ? 22.982 -5.995 -0.922 1.00 92.00 176 GLU A N 1
ATOM 1395 C CA . GLU A 1 176 ? 24.323 -6.432 -1.339 1.00 92.00 176 GLU A CA 1
ATOM 1396 C C . GLU A 1 176 ? 25.177 -6.907 -0.148 1.00 92.00 176 GLU A C 1
ATOM 1398 O O . GLU A 1 176 ? 25.929 -7.877 -0.249 1.00 92.00 176 GLU A O 1
ATOM 1403 N N . ALA A 1 177 ? 25.069 -6.245 1.006 1.00 92.12 177 ALA A N 1
ATOM 1404 C CA . ALA A 1 177 ? 25.758 -6.673 2.218 1.00 92.12 177 ALA A CA 1
ATOM 1405 C C . ALA A 1 177 ? 25.249 -8.037 2.714 1.00 92.12 177 ALA A C 1
ATOM 1407 O O . ALA A 1 177 ? 26.047 -8.847 3.183 1.00 92.12 177 ALA A O 1
ATOM 1408 N N . LEU A 1 178 ? 23.949 -8.315 2.579 1.00 92.75 178 LEU A N 1
ATOM 1409 C CA . LEU A 1 178 ? 23.372 -9.622 2.901 1.00 92.75 178 LEU A CA 1
ATOM 1410 C C . LEU A 1 178 ? 23.816 -10.709 1.912 1.00 92.75 178 LEU A C 1
ATOM 1412 O O . LEU A 1 178 ? 24.116 -11.819 2.350 1.00 92.75 178 LEU A O 1
ATOM 1416 N N . ASP A 1 179 ? 23.950 -10.390 0.624 1.00 93.06 179 ASP A N 1
ATOM 1417 C CA . ASP A 1 179 ? 24.515 -11.324 -0.358 1.00 93.06 179 ASP A CA 1
ATOM 1418 C C . ASP A 1 179 ? 25.981 -11.668 -0.014 1.00 93.06 179 ASP A C 1
ATOM 1420 O O . ASP A 1 179 ? 26.374 -12.832 -0.024 1.00 93.06 179 ASP A O 1
ATOM 1424 N N . LYS A 1 180 ? 26.791 -10.682 0.405 1.00 93.44 180 LYS A N 1
ATOM 1425 C CA . LYS A 1 180 ? 28.178 -10.923 0.866 1.00 93.44 180 LYS A CA 1
ATOM 1426 C C . LYS A 1 180 ? 28.243 -11.848 2.078 1.00 93.44 180 LYS A C 1
ATOM 1428 O O . LYS A 1 180 ? 29.195 -12.610 2.224 1.00 93.44 180 LYS A O 1
ATOM 1433 N N . VAL A 1 181 ? 27.251 -11.781 2.963 1.00 94.94 181 VAL A N 1
ATOM 1434 C CA . VAL A 1 181 ? 27.134 -12.702 4.100 1.00 94.94 181 VAL A CA 1
ATOM 1435 C C . VAL A 1 181 ? 26.831 -14.123 3.620 1.00 94.94 181 VAL A C 1
ATOM 1437 O O . VAL A 1 181 ? 27.424 -15.068 4.139 1.00 94.94 181 VAL A O 1
ATOM 1440 N N . GLU A 1 182 ? 25.970 -14.290 2.612 1.00 93.06 182 GLU A N 1
ATOM 1441 C CA . GLU A 1 182 ? 25.706 -15.598 1.992 1.00 93.06 182 GLU A CA 1
ATOM 1442 C C . GLU A 1 182 ? 26.977 -16.205 1.369 1.00 93.06 182 GLU A C 1
ATOM 1444 O O . GLU A 1 182 ? 27.210 -17.409 1.485 1.00 93.06 182 GLU A O 1
ATOM 1449 N N . GLU A 1 183 ? 27.851 -15.372 0.800 1.00 94.06 183 GLU A N 1
ATOM 1450 C CA . GLU A 1 183 ? 29.153 -15.775 0.245 1.00 94.06 183 GLU A CA 1
ATOM 1451 C C . GLU A 1 183 ? 30.230 -16.088 1.308 1.00 94.06 183 GLU A C 1
ATOM 1453 O O . GLU A 1 183 ? 31.329 -16.531 0.966 1.00 94.06 183 GLU A O 1
ATOM 1458 N N . GLY A 1 184 ? 29.927 -15.907 2.599 1.00 92.88 184 GLY A N 1
ATOM 1459 C CA . GLY A 1 184 ? 30.830 -16.203 3.718 1.00 92.88 184 GLY A CA 1
ATOM 1460 C C . GLY A 1 184 ? 31.366 -14.979 4.468 1.00 92.88 184 GLY A C 1
ATOM 1461 O O . GLY A 1 184 ? 32.306 -15.113 5.253 1.00 92.88 184 GLY A O 1
ATOM 1462 N N . GLY A 1 185 ? 30.799 -13.793 4.241 1.00 91.19 185 GLY A N 1
ATOM 1463 C CA . GLY A 1 185 ? 31.098 -12.578 5.001 1.00 91.19 185 GLY A CA 1
ATOM 1464 C C . GLY A 1 185 ? 30.583 -12.604 6.449 1.00 91.19 185 GLY A C 1
ATOM 1465 O O . GLY A 1 185 ? 29.711 -13.394 6.813 1.00 91.19 185 GLY A O 1
ATOM 1466 N N . ASP A 1 186 ? 31.105 -11.706 7.295 1.00 92.69 186 ASP A N 1
ATOM 1467 C CA . ASP A 1 186 ? 30.673 -11.599 8.694 1.00 92.69 186 ASP A CA 1
ATOM 1468 C C . ASP A 1 186 ? 29.314 -10.886 8.819 1.00 92.69 186 ASP A C 1
ATOM 1470 O O . ASP A 1 186 ? 29.170 -9.669 8.639 1.00 92.69 186 ASP A O 1
ATOM 1474 N N . TRP A 1 187 ? 28.295 -11.665 9.178 1.00 93.12 187 TRP A N 1
ATOM 1475 C CA . TRP A 1 187 ? 26.948 -11.163 9.439 1.00 93.12 187 TRP A CA 1
ATOM 1476 C C . TRP A 1 187 ? 26.897 -10.245 10.665 1.00 93.12 187 TRP A C 1
ATOM 1478 O O . TRP A 1 187 ? 26.098 -9.308 10.696 1.00 93.12 187 TRP A O 1
ATOM 1488 N N . THR A 1 188 ? 27.758 -10.473 11.659 1.00 93.00 188 THR A N 1
ATOM 1489 C CA . THR A 1 188 ? 27.775 -9.709 12.912 1.00 93.00 188 THR A CA 1
ATOM 1490 C C . THR A 1 188 ? 28.209 -8.278 12.644 1.00 93.00 188 THR A C 1
ATOM 1492 O O . THR A 1 188 ? 27.573 -7.329 13.106 1.00 93.00 188 THR A O 1
ATOM 1495 N N . GLU A 1 189 ? 29.269 -8.108 11.852 1.00 90.38 189 GLU A N 1
ATOM 1496 C CA . GLU A 1 189 ? 29.735 -6.797 11.418 1.00 90.38 189 GLU A CA 1
ATOM 1497 C C . GLU A 1 189 ? 28.675 -6.070 10.581 1.00 90.38 189 GLU A C 1
ATOM 1499 O O . GLU A 1 189 ? 28.427 -4.885 10.806 1.00 90.38 189 GLU A O 1
ATOM 1504 N N . THR A 1 190 ? 28.006 -6.782 9.672 1.00 90.38 190 THR A N 1
ATOM 1505 C CA . THR A 1 190 ? 26.939 -6.223 8.825 1.00 90.38 190 THR A CA 1
ATOM 1506 C C . THR A 1 190 ? 25.769 -5.698 9.662 1.00 90.38 190 THR A C 1
ATOM 1508 O O . THR A 1 190 ? 25.348 -4.551 9.499 1.00 90.38 190 THR A O 1
ATOM 1511 N N . VAL A 1 191 ? 25.284 -6.492 10.622 1.00 91.56 191 VAL A N 1
ATOM 1512 C CA . VAL A 1 191 ? 24.202 -6.081 11.532 1.00 91.56 191 VAL A CA 1
ATOM 1513 C C . VAL A 1 191 ? 24.639 -4.923 12.426 1.00 91.56 191 VAL A C 1
ATOM 1515 O O . VAL A 1 191 ? 23.864 -3.991 12.632 1.00 91.56 191 VAL A O 1
ATOM 1518 N N . ARG A 1 192 ? 25.875 -4.940 12.936 1.00 91.44 192 ARG A N 1
ATOM 1519 C CA . ARG A 1 192 ? 26.407 -3.869 13.791 1.00 91.44 192 ARG A CA 1
ATOM 1520 C C . ARG A 1 192 ? 26.484 -2.530 13.055 1.00 91.44 192 ARG A C 1
ATOM 1522 O O . ARG A 1 192 ? 26.011 -1.532 13.592 1.00 91.44 192 ARG A O 1
ATOM 1529 N N . LYS A 1 193 ? 26.979 -2.529 11.811 1.00 88.00 193 LYS A N 1
ATOM 1530 C CA . LYS A 1 193 ? 27.039 -1.340 10.939 1.00 88.00 193 LYS A CA 1
ATOM 1531 C C . LYS A 1 193 ? 25.665 -0.722 10.683 1.00 88.00 193 LYS A C 1
ATOM 1533 O O . LYS A 1 193 ? 25.561 0.494 10.575 1.00 88.00 193 LYS A O 1
ATOM 1538 N N . PHE A 1 194 ? 24.615 -1.540 10.604 1.00 88.31 194 PHE A N 1
ATOM 1539 C CA . PHE A 1 194 ? 23.237 -1.054 10.519 1.00 88.31 194 PHE A CA 1
ATOM 1540 C C . PHE A 1 194 ? 22.718 -0.549 11.874 1.00 88.31 194 PHE A C 1
ATOM 1542 O O . PHE A 1 194 ? 22.105 0.516 11.960 1.00 88.31 194 PHE A O 1
ATOM 1549 N N . TRP A 1 195 ? 22.929 -1.326 12.939 1.00 90.06 195 TRP A N 1
ATOM 1550 C CA . TRP A 1 195 ? 22.270 -1.114 14.224 1.00 90.06 195 TRP A CA 1
ATOM 1551 C C . TRP A 1 195 ? 22.773 0.119 14.975 1.00 90.06 195 TRP A C 1
ATOM 1553 O O . TRP A 1 195 ? 21.953 0.842 15.537 1.00 90.06 195 TRP A O 1
ATOM 1563 N N . GLU A 1 196 ? 24.083 0.377 14.977 1.00 89.06 196 GLU A N 1
ATOM 1564 C CA . GLU A 1 196 ? 24.681 1.537 15.654 1.00 89.06 196 GLU A CA 1
ATOM 1565 C C . GLU A 1 196 ? 24.005 2.861 15.225 1.00 89.06 196 GLU A C 1
ATOM 1567 O O . GLU A 1 196 ? 23.331 3.467 16.068 1.00 89.06 196 GLU A O 1
ATOM 1572 N N . PRO A 1 197 ? 24.016 3.263 13.934 1.00 86.88 197 PRO A N 1
ATOM 1573 C CA . PRO A 1 197 ? 23.388 4.515 13.500 1.00 86.88 197 PRO A CA 1
ATOM 1574 C C . PRO A 1 197 ? 21.856 4.499 13.615 1.00 86.88 197 PRO A C 1
ATOM 1576 O O . PRO A 1 197 ? 21.226 5.535 13.843 1.00 86.88 197 PRO A O 1
ATOM 1579 N N . PHE A 1 198 ? 21.226 3.331 13.462 1.00 87.88 198 PHE A N 1
ATOM 1580 C CA . PHE A 1 198 ? 19.778 3.193 13.608 1.00 87.88 198 PHE A CA 1
ATOM 1581 C C . PHE A 1 198 ? 19.322 3.438 15.053 1.00 87.88 198 PHE A C 1
ATOM 1583 O O . PHE A 1 198 ? 18.330 4.134 15.286 1.00 87.88 198 PHE A O 1
ATOM 1590 N N . SER A 1 199 ? 20.053 2.890 16.025 1.00 89.94 199 SER A N 1
ATOM 1591 C CA . SER A 1 199 ? 19.718 2.973 17.447 1.00 89.94 199 SER A CA 1
ATOM 1592 C C . SER A 1 199 ? 19.823 4.399 17.991 1.00 89.94 199 SER A C 1
ATOM 1594 O O . SER A 1 199 ? 18.905 4.860 18.673 1.00 89.94 199 SER A O 1
ATOM 1596 N N . GLU A 1 200 ? 20.870 5.133 17.607 1.00 86.88 200 GLU A N 1
ATOM 1597 C CA . GLU A 1 200 ? 21.054 6.543 17.961 1.00 86.88 200 GLU A CA 1
ATOM 1598 C C . GLU A 1 200 ? 19.902 7.403 17.433 1.00 86.88 200 GLU A C 1
ATOM 1600 O O . GLU A 1 200 ? 19.303 8.200 18.163 1.00 86.88 200 GLU A O 1
ATOM 1605 N N . ARG A 1 201 ? 19.520 7.190 16.169 1.00 84.50 201 ARG A N 1
ATOM 1606 C CA . ARG A 1 201 ? 18.443 7.952 15.534 1.00 84.50 201 ARG A CA 1
ATOM 1607 C C . ARG A 1 201 ? 17.070 7.627 16.121 1.00 84.50 201 ARG A C 1
ATOM 1609 O O . ARG A 1 201 ? 16.240 8.524 16.255 1.00 84.50 201 ARG A O 1
ATOM 1616 N N . ILE A 1 202 ? 16.826 6.376 16.521 1.00 87.50 202 ILE A N 1
ATOM 1617 C CA . ILE A 1 202 ? 15.617 6.013 17.274 1.00 87.50 202 ILE A CA 1
ATOM 1618 C C . ILE A 1 202 ? 15.545 6.780 18.592 1.00 87.50 202 ILE A C 1
ATOM 1620 O O . ILE A 1 202 ? 14.462 7.233 18.967 1.00 87.50 202 ILE A O 1
ATOM 1624 N N . GLU A 1 203 ? 16.659 6.910 19.307 1.00 87.44 203 GLU A N 1
ATOM 1625 C CA . GLU A 1 203 ? 16.657 7.581 20.603 1.00 87.44 203 GLU A CA 1
ATOM 1626 C C . GLU A 1 203 ? 16.382 9.081 20.450 1.00 87.44 203 GLU A C 1
ATOM 1628 O O . GLU A 1 203 ? 15.522 9.624 21.146 1.00 87.44 203 GLU A O 1
ATOM 1633 N N . HIS A 1 204 ? 16.980 9.716 19.438 1.00 84.06 204 HIS A N 1
ATOM 1634 C CA . HIS A 1 204 ? 16.651 11.088 19.049 1.00 84.06 204 HIS A CA 1
ATOM 1635 C C . HIS A 1 204 ? 15.167 11.243 18.655 1.00 84.06 204 HIS A C 1
ATOM 1637 O O . HIS A 1 204 ? 14.473 12.153 19.112 1.00 84.06 204 HIS A O 1
ATOM 1643 N N . PHE A 1 205 ? 14.624 10.302 17.875 1.00 82.25 205 PHE A N 1
ATOM 1644 C CA . PHE A 1 205 ? 13.210 10.304 17.488 1.00 82.25 205 PHE A CA 1
ATOM 1645 C C . PHE A 1 205 ? 12.265 10.178 18.696 1.00 82.25 205 PHE A C 1
ATOM 1647 O O . PHE A 1 205 ? 11.210 10.816 18.737 1.00 82.25 205 PHE A O 1
ATOM 1654 N N . LYS A 1 206 ? 12.618 9.370 19.707 1.00 84.50 206 LYS A N 1
ATOM 1655 C CA . LYS A 1 206 ? 11.816 9.245 20.936 1.00 84.50 206 LYS A CA 1
ATOM 1656 C C . LYS A 1 206 ? 11.762 10.554 21.717 1.00 84.50 206 LYS A C 1
ATOM 1658 O O . LYS A 1 206 ? 10.693 10.880 22.234 1.00 84.50 206 LYS A O 1
ATOM 1663 N N . GLN A 1 207 ? 12.874 11.284 21.787 1.00 84.12 207 GLN A N 1
ATOM 1664 C CA . GLN A 1 207 ? 12.953 12.575 22.476 1.00 84.12 207 GLN A CA 1
ATOM 1665 C C . GLN A 1 207 ? 12.084 13.633 21.775 1.00 84.12 207 GLN A C 1
ATOM 1667 O O . GLN A 1 207 ? 11.341 14.356 22.436 1.00 84.12 207 GLN A O 1
ATOM 1672 N N . ASN A 1 208 ? 12.045 13.621 20.438 1.00 80.88 208 ASN A N 1
ATOM 1673 C CA . ASN A 1 208 ? 11.313 14.612 19.635 1.00 80.88 208 ASN A CA 1
ATOM 1674 C C . ASN A 1 208 ? 9.884 14.179 19.254 1.00 80.88 208 ASN A C 1
ATOM 1676 O O . ASN A 1 208 ? 9.211 14.811 18.435 1.00 80.88 208 ASN A O 1
ATOM 1680 N N . LYS A 1 209 ? 9.371 13.107 19.868 1.00 77.25 209 LYS A N 1
ATOM 1681 C CA . LYS A 1 209 ? 8.083 12.483 19.523 1.00 77.25 209 LYS A CA 1
ATOM 1682 C C . LYS A 1 209 ? 6.906 13.461 19.501 1.00 77.25 209 LYS A C 1
ATOM 1684 O O . LYS A 1 209 ? 6.021 13.336 18.654 1.00 77.25 209 LYS A O 1
ATOM 1689 N N . GLU A 1 210 ? 6.852 14.397 20.445 1.00 73.19 210 GLU A N 1
ATOM 1690 C CA . GLU A 1 210 ? 5.746 15.357 20.546 1.00 73.19 210 GLU A CA 1
ATOM 1691 C C . GLU A 1 210 ? 5.783 16.413 19.436 1.00 73.19 210 GLU A C 1
ATOM 1693 O O . GLU A 1 210 ? 4.737 16.790 18.910 1.00 73.19 210 GLU A O 1
ATOM 1698 N N . GLU A 1 211 ? 6.970 16.836 19.012 1.00 72.38 211 GLU A N 1
ATOM 1699 C CA . GLU A 1 211 ? 7.139 17.763 17.892 1.00 72.38 211 GLU A CA 1
ATOM 1700 C C . GLU A 1 211 ? 6.785 17.093 16.560 1.00 72.38 211 GLU A C 1
ATOM 1702 O O . GLU A 1 211 ? 6.029 17.638 15.753 1.00 72.38 211 GLU A O 1
ATOM 1707 N N . ILE A 1 212 ? 7.203 15.840 16.387 1.00 72.44 212 ILE A N 1
ATOM 1708 C CA . ILE A 1 212 ? 6.880 15.046 15.201 1.00 72.44 212 ILE A CA 1
ATOM 1709 C C . ILE A 1 212 ? 5.370 14.807 15.114 1.00 72.44 212 ILE A C 1
ATOM 1711 O O . ILE A 1 212 ? 4.774 15.027 14.058 1.00 72.44 212 ILE A O 1
ATOM 1715 N N . LYS A 1 213 ? 4.711 14.451 16.226 1.00 72.00 213 LYS A N 1
ATOM 1716 C CA . LYS A 1 213 ? 3.244 14.337 16.275 1.00 72.00 213 LYS A CA 1
ATOM 1717 C C . LYS A 1 213 ? 2.548 15.641 15.899 1.00 72.00 213 LYS A C 1
ATOM 1719 O O . LYS A 1 213 ? 1.576 15.587 15.151 1.00 72.00 213 LYS A O 1
ATOM 1724 N N . LYS A 1 214 ? 3.023 16.788 16.396 1.00 69.19 214 LYS A N 1
ATOM 1725 C CA . LYS A 1 214 ? 2.475 18.102 16.026 1.00 69.19 214 LYS A CA 1
ATOM 1726 C C . LYS A 1 214 ? 2.643 18.370 14.532 1.00 69.19 214 LYS A C 1
ATOM 1728 O O . LYS A 1 214 ? 1.692 18.806 13.902 1.00 69.19 214 LYS A O 1
ATOM 1733 N N . SER A 1 215 ? 3.791 18.018 13.952 1.00 67.12 215 SER A N 1
ATOM 1734 C CA . SER A 1 215 ? 4.055 18.212 12.520 1.00 67.12 215 SER A CA 1
ATOM 1735 C C . SER A 1 215 ? 3.175 17.359 11.591 1.00 67.12 215 SER A C 1
ATOM 1737 O O . SER A 1 215 ? 2.984 17.715 10.434 1.00 67.12 215 SER A O 1
ATOM 1739 N N . ILE A 1 216 ? 2.622 16.248 12.091 1.00 69.25 216 ILE A N 1
ATOM 1740 C CA . ILE A 1 216 ? 1.702 15.373 11.343 1.00 69.25 216 ILE A CA 1
ATOM 1741 C C . ILE A 1 216 ? 0.248 15.863 11.448 1.00 69.25 216 ILE A C 1
ATOM 1743 O O . ILE A 1 216 ? -0.582 15.521 10.607 1.00 69.25 216 ILE A O 1
ATOM 1747 N N . MET A 1 217 ? -0.089 16.645 12.478 1.00 68.44 217 MET A N 1
ATOM 1748 C CA . MET A 1 217 ? -1.442 17.165 12.660 1.00 68.44 217 MET A CA 1
ATOM 1749 C C . MET A 1 217 ? -1.667 18.355 11.730 1.00 68.44 217 MET A C 1
ATOM 1751 O O . MET A 1 217 ? -1.215 19.465 11.992 1.00 68.44 217 MET A O 1
ATOM 1755 N N . THR A 1 218 ? -2.405 18.130 10.647 1.00 71.50 218 THR A N 1
ATOM 1756 C CA . THR A 1 218 ? -2.843 19.208 9.760 1.00 71.50 218 THR A CA 1
ATOM 1757 C C . THR A 1 218 ? -4.047 19.913 10.383 1.00 71.50 218 THR A C 1
ATOM 1759 O O . THR A 1 218 ? -5.108 19.308 10.564 1.00 71.50 218 THR A O 1
ATOM 1762 N N . SER A 1 219 ? -3.890 21.190 10.743 1.00 71.69 219 SER A N 1
ATOM 1763 C CA . SER A 1 219 ? -5.012 22.037 11.158 1.00 71.69 219 SER A CA 1
ATOM 1764 C C . SER A 1 219 ? -5.915 22.323 9.961 1.00 71.69 219 SER A C 1
ATOM 1766 O O . SER A 1 219 ? -5.461 22.795 8.924 1.00 71.69 219 SER A O 1
ATOM 1768 N N . THR A 1 220 ? -7.215 22.088 10.120 1.00 74.88 220 THR A N 1
ATOM 1769 C CA . THR A 1 220 ? -8.231 22.416 9.100 1.00 74.88 220 THR A CA 1
ATOM 1770 C C . THR A 1 220 ? -8.608 23.904 9.091 1.00 74.88 220 THR A C 1
ATOM 1772 O O . THR A 1 220 ? -9.431 24.327 8.283 1.00 74.88 220 THR A O 1
ATOM 1775 N N . GLY A 1 221 ? -8.059 24.702 10.018 1.00 77.88 221 GLY A N 1
ATOM 1776 C CA . GLY A 1 221 ? -8.382 26.124 10.197 1.00 77.88 221 GLY A CA 1
ATOM 1777 C C . GLY A 1 221 ? -9.786 26.389 10.759 1.00 77.88 221 GLY A C 1
ATOM 1778 O O . GLY A 1 221 ? -10.181 27.542 10.919 1.00 77.88 221 GLY A O 1
ATOM 1779 N N . ARG A 1 222 ? -10.561 25.340 11.067 1.00 81.44 222 ARG A N 1
ATOM 1780 C CA . ARG A 1 222 ? -11.917 25.443 11.622 1.00 81.44 222 ARG A CA 1
ATOM 1781 C C . ARG A 1 222 ? -11.889 25.330 13.143 1.00 81.44 222 ARG A C 1
ATOM 1783 O O . ARG A 1 222 ? -11.205 24.468 13.696 1.00 81.44 222 ARG A O 1
ATOM 1790 N N . LYS A 1 223 ? -12.675 26.166 13.825 1.00 85.19 223 LYS A N 1
ATOM 1791 C CA . LYS A 1 223 ? -12.870 26.076 15.279 1.00 85.19 223 LYS A CA 1
ATOM 1792 C C . LYS A 1 223 ? -13.792 24.908 15.629 1.00 85.19 223 LYS A C 1
ATOM 1794 O O . LYS A 1 223 ? -14.746 24.613 14.913 1.00 85.19 223 LYS A O 1
ATOM 1799 N N . CYS A 1 224 ? -13.508 24.248 16.742 1.00 82.31 224 CYS A N 1
ATOM 1800 C CA . CYS A 1 224 ? -14.279 23.126 17.248 1.00 82.31 224 CYS A CA 1
ATOM 1801 C C . CYS A 1 224 ? -15.660 23.604 17.734 1.00 82.31 224 CYS A C 1
ATOM 1803 O O . CYS A 1 224 ? -15.719 24.439 18.640 1.00 82.31 224 CYS A O 1
ATOM 1805 N N . PRO A 1 225 ? -16.773 23.050 17.219 1.00 83.94 225 PRO A N 1
ATOM 1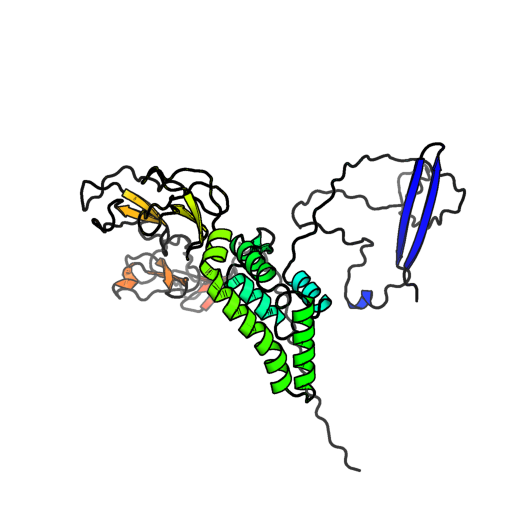806 C CA . PRO A 1 225 ? -18.122 23.476 17.598 1.00 83.94 225 PRO A CA 1
ATOM 1807 C C . PRO A 1 225 ? -18.503 23.077 19.031 1.00 83.94 225 PRO A C 1
ATOM 1809 O O . PRO A 1 225 ? -19.451 23.623 19.582 1.00 83.94 225 PRO A O 1
ATOM 1812 N N . GLN A 1 226 ? -17.779 22.136 19.650 1.00 80.94 226 GLN A N 1
ATOM 1813 C CA . GLN A 1 226 ? -18.065 21.685 21.015 1.00 80.94 226 GLN A CA 1
ATOM 1814 C C . GLN A 1 226 ? -17.396 22.553 22.089 1.00 80.94 226 GLN A C 1
ATOM 1816 O O . GLN A 1 226 ? -17.961 22.712 23.166 1.00 80.94 226 GLN A O 1
ATOM 1821 N N . CYS A 1 227 ? -16.193 23.080 21.836 1.00 82.44 227 CYS A N 1
ATOM 1822 C CA . CYS A 1 227 ? -15.458 23.868 22.833 1.00 82.44 227 CYS A CA 1
ATOM 1823 C C . CYS A 1 227 ? -15.211 25.326 22.434 1.00 82.44 227 CYS A C 1
ATOM 1825 O O . CYS A 1 227 ? -14.782 26.093 23.286 1.00 82.44 227 CYS A O 1
ATOM 1827 N N . GLY A 1 228 ? -15.431 25.719 21.174 1.00 76.88 228 GLY A N 1
ATOM 1828 C CA . GLY A 1 228 ? -15.275 27.095 20.676 1.00 76.88 228 GLY A CA 1
ATOM 1829 C C . GLY A 1 228 ? -13.833 27.623 20.606 1.00 76.88 228 GLY A C 1
ATOM 1830 O O . GLY A 1 228 ? -13.528 28.462 19.762 1.00 76.88 228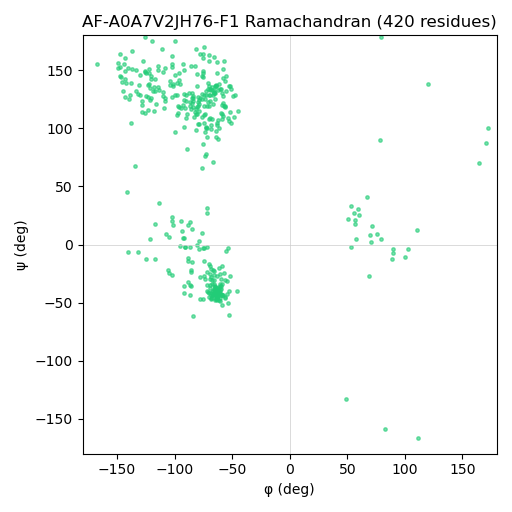 GLY A O 1
ATOM 1831 N N . GLU A 1 229 ? -12.937 27.111 21.451 1.00 78.44 229 GLU A N 1
ATOM 1832 C CA . GLU A 1 229 ? -11.547 27.558 21.602 1.00 78.44 229 GLU A CA 1
ATOM 1833 C C . GLU A 1 229 ? -10.531 26.638 20.910 1.00 78.44 229 GLU A C 1
ATOM 1835 O O . GLU A 1 229 ? -9.438 27.069 20.560 1.00 78.44 229 GLU A O 1
ATOM 1840 N N . GLY A 1 230 ? -10.859 25.355 20.737 1.00 79.62 230 GLY A N 1
ATOM 1841 C CA . GLY A 1 230 ? -9.976 24.391 20.077 1.00 79.62 230 GLY A CA 1
ATOM 1842 C C . GLY A 1 230 ? -10.079 24.455 18.554 1.00 79.62 230 GLY A C 1
ATOM 1843 O O . GLY A 1 230 ? -11.130 24.790 18.015 1.00 79.62 230 GLY A O 1
ATOM 1844 N N . GLU A 1 231 ? -9.017 24.071 17.855 1.00 83.81 231 GLU A N 1
ATOM 1845 C CA . GLU A 1 231 ? -9.023 23.899 16.399 1.00 83.81 231 GLU A CA 1
ATOM 1846 C C . GLU A 1 231 ? -9.268 22.438 16.029 1.00 83.81 231 GLU A C 1
ATOM 1848 O O . GLU A 1 231 ? -8.865 21.512 16.742 1.00 83.81 231 GLU A O 1
ATOM 1853 N N . LEU A 1 232 ? -9.935 22.230 14.900 1.00 84.75 232 LEU A N 1
ATOM 1854 C CA . LEU A 1 232 ? -10.119 20.922 14.300 1.00 84.75 232 LEU A CA 1
ATOM 1855 C C . LEU A 1 232 ? -8.848 20.518 13.548 1.00 84.75 232 LEU A C 1
ATOM 1857 O O . LEU A 1 232 ? -8.417 21.183 12.604 1.00 84.75 232 LEU A O 1
ATOM 1861 N N . VAL A 1 233 ? -8.255 19.407 13.972 1.00 84.00 233 VAL A N 1
ATOM 1862 C CA . VAL A 1 233 ? -7.050 18.822 13.383 1.00 84.00 233 VAL A CA 1
ATOM 1863 C C . VAL A 1 233 ? -7.358 17.451 12.810 1.00 84.00 233 VAL A C 1
ATOM 1865 O O . VAL A 1 233 ? -8.110 16.658 13.387 1.00 84.00 233 VAL A O 1
ATOM 1868 N N . GLU A 1 234 ? -6.742 17.157 11.678 1.00 81.81 234 GLU A N 1
ATOM 1869 C CA . GLU A 1 234 ? -6.811 15.844 11.062 1.00 81.81 234 GLU A CA 1
ATOM 1870 C C . GLU A 1 234 ? -5.870 14.880 11.792 1.00 81.81 234 GLU A C 1
ATOM 1872 O O . GLU A 1 234 ? -4.681 15.147 11.979 1.00 81.81 234 GLU A O 1
ATOM 1877 N N . ARG A 1 235 ? -6.413 13.747 12.241 1.00 76.19 235 ARG A N 1
ATOM 1878 C CA . ARG A 1 235 ? -5.682 12.685 12.936 1.00 76.19 235 ARG A CA 1
ATOM 1879 C C . ARG A 1 235 ? -5.920 11.338 12.272 1.00 76.19 235 ARG A C 1
ATOM 1881 O O . ARG A 1 235 ? -6.930 11.109 11.615 1.00 76.19 235 ARG A O 1
ATOM 1888 N N . TRP A 1 236 ? -4.989 10.421 12.499 1.00 71.69 236 TRP A N 1
ATOM 1889 C CA . TRP A 1 236 ? -5.070 9.044 12.025 1.00 71.69 236 TRP A CA 1
ATOM 1890 C C . TRP A 1 236 ? -5.538 8.109 13.134 1.00 71.69 236 TRP A C 1
ATOM 1892 O O . TRP A 1 236 ? -4.991 8.106 14.238 1.00 71.69 236 TRP A O 1
ATOM 1902 N N . GLY A 1 237 ? -6.555 7.302 12.841 1.00 67.88 237 GLY A N 1
ATOM 1903 C CA . GLY A 1 237 ? -7.065 6.261 13.727 1.00 67.88 237 GLY A CA 1
ATOM 1904 C C . GLY A 1 237 ? -7.098 4.902 13.038 1.00 67.88 237 GLY A C 1
ATOM 1905 O O . GLY A 1 237 ? -6.825 4.768 11.849 1.00 67.88 237 GLY A O 1
ATOM 1906 N N . ARG A 1 238 ? -7.514 3.867 13.775 1.00 61.88 238 ARG A N 1
ATOM 1907 C CA . ARG A 1 238 ? -7.652 2.493 13.245 1.00 61.88 238 ARG A CA 1
ATOM 1908 C C . ARG A 1 238 ? -8.617 2.360 12.055 1.00 61.88 238 ARG A C 1
ATOM 1910 O O . ARG A 1 238 ? -8.599 1.341 11.372 1.00 61.88 238 ARG A O 1
ATOM 1917 N N . PHE A 1 239 ? -9.497 3.342 11.867 1.00 64.19 239 PHE A N 1
ATOM 1918 C CA . PHE A 1 239 ? -10.522 3.365 10.823 1.00 64.19 239 PHE A CA 1
ATOM 1919 C C . PHE A 1 239 ? -10.216 4.375 9.707 1.00 64.19 239 PHE A C 1
ATOM 1921 O O . PHE A 1 239 ? -11.075 4.589 8.864 1.00 64.19 239 PHE A O 1
ATOM 1928 N N . GLY A 1 240 ? -9.016 4.965 9.690 1.00 68.62 240 GLY A N 1
ATOM 1929 C CA . GLY A 1 240 ? -8.619 5.977 8.711 1.00 68.62 240 GLY A CA 1
ATOM 1930 C C . GLY A 1 240 ? -8.451 7.363 9.326 1.00 68.62 240 GLY A C 1
ATOM 1931 O O . GLY A 1 240 ? -8.355 7.516 10.551 1.00 68.62 240 GLY A O 1
ATOM 1932 N N . LYS A 1 241 ? -8.371 8.360 8.448 1.00 74.88 241 LYS A N 1
ATOM 1933 C CA . LYS A 1 241 ? -8.257 9.774 8.797 1.00 74.88 241 LYS A CA 1
ATOM 1934 C C . LYS A 1 241 ? -9.576 10.269 9.393 1.00 74.88 241 LYS A C 1
ATOM 1936 O O . LYS A 1 241 ? -10.651 9.927 8.911 1.00 74.88 241 LYS A O 1
ATOM 1941 N N . PHE A 1 242 ? -9.503 11.042 10.466 1.00 81.56 242 PHE A N 1
ATOM 1942 C CA . PHE A 1 242 ? -10.664 11.660 11.097 1.00 81.56 242 PHE A CA 1
ATOM 1943 C C . PHE A 1 242 ? -10.305 13.047 11.612 1.00 81.56 242 PHE A C 1
ATOM 1945 O O . PHE A 1 242 ? -9.173 13.299 12.025 1.00 81.56 242 PHE A O 1
ATOM 1952 N N . VAL A 1 243 ? -11.282 13.945 11.624 1.00 84.50 243 VAL A N 1
ATOM 1953 C CA . VAL A 1 243 ? -11.102 15.295 12.153 1.00 84.50 243 VAL A CA 1
ATOM 1954 C C . VAL A 1 243 ? -11.502 15.301 13.627 1.00 84.50 243 VAL A C 1
ATOM 1956 O O . VAL A 1 243 ? -12.565 14.804 14.004 1.00 84.50 243 VAL A O 1
ATOM 1959 N N . SER A 1 244 ? -10.638 15.825 14.493 1.00 84.19 244 SER A N 1
ATOM 1960 C CA . SER A 1 244 ? -10.892 15.904 15.936 1.00 84.19 244 SER A CA 1
ATOM 1961 C C . SER A 1 244 ? -10.351 17.185 16.544 1.00 84.19 244 SER A C 1
ATOM 1963 O O . SER A 1 244 ? -9.473 17.829 15.978 1.00 84.19 244 SER A O 1
ATOM 1965 N N . CYS A 1 245 ? -10.849 17.552 17.721 1.00 85.94 245 CYS A N 1
ATOM 1966 C CA . CYS A 1 245 ? -10.339 18.720 18.427 1.00 85.94 245 CYS A CA 1
ATOM 1967 C C . CYS A 1 245 ? -8.865 18.535 18.840 1.00 85.94 245 CYS A C 1
ATOM 1969 O O . CYS A 1 245 ? -8.472 17.490 19.376 1.00 85.94 245 CYS A O 1
ATOM 1971 N N . ASN A 1 246 ? -8.052 19.578 18.653 1.00 85.06 246 ASN A N 1
ATOM 1972 C CA . ASN A 1 246 ? -6.652 19.613 19.079 1.00 85.06 246 ASN A CA 1
ATOM 1973 C C . ASN A 1 246 ? -6.491 19.431 20.603 1.00 85.06 246 ASN A C 1
ATOM 1975 O O . ASN A 1 246 ? -5.618 18.673 21.019 1.00 85.06 246 ASN A O 1
ATOM 1979 N N . ARG A 1 247 ? -7.389 20.008 21.416 1.00 79.88 247 ARG A N 1
ATOM 1980 C CA . ARG A 1 247 ? -7.431 19.942 22.893 1.00 79.88 247 ARG A CA 1
ATOM 1981 C C . ARG A 1 247 ? -7.863 18.587 23.472 1.00 79.88 247 ARG A C 1
ATOM 1983 O O . ARG A 1 247 ? -8.493 18.532 24.517 1.00 79.88 247 ARG A O 1
ATOM 1990 N N . TYR A 1 248 ? -7.570 17.475 22.814 1.00 75.50 248 TYR A N 1
ATOM 1991 C CA . TYR A 1 248 ? -7.722 16.155 23.433 1.00 75.50 248 TYR A CA 1
ATOM 1992 C C . TYR A 1 248 ? -6.607 15.966 24.481 1.00 75.50 248 TYR A C 1
ATOM 1994 O O . TYR A 1 248 ? -5.454 16.205 24.118 1.00 75.50 248 TYR A O 1
ATOM 2002 N N . PRO A 1 249 ? -6.881 15.523 25.729 1.00 76.81 249 PRO A N 1
ATOM 2003 C CA . PRO A 1 249 ? -8.078 14.806 26.204 1.00 76.81 249 PRO A CA 1
ATOM 2004 C C . PRO A 1 249 ? -9.267 15.661 26.678 1.00 76.81 249 PRO A C 1
ATOM 2006 O O . PRO A 1 249 ? -10.347 15.096 26.872 1.00 76.81 249 PRO A O 1
ATOM 2009 N N . ASP A 1 250 ? -9.089 16.971 26.858 1.00 82.50 250 ASP A N 1
ATOM 2010 C CA . ASP A 1 250 ? -10.082 17.887 27.448 1.00 82.50 250 ASP A CA 1
ATOM 2011 C C . ASP A 1 250 ? -11.352 18.019 26.589 1.00 82.50 250 ASP A C 1
ATOM 2013 O O . ASP A 1 250 ? -12.469 18.049 27.103 1.00 82.50 250 ASP A O 1
ATOM 2017 N N . CYS A 1 251 ? -11.201 18.032 25.261 1.00 81.00 251 CYS A N 1
ATOM 2018 C CA . CYS A 1 251 ? -12.301 18.015 24.300 1.00 81.00 251 CYS A CA 1
ATOM 2019 C C . CYS A 1 251 ? -12.239 16.756 23.421 1.00 81.00 251 CYS A C 1
ATOM 2021 O O . CYS A 1 251 ? -11.324 16.577 22.615 1.00 81.00 251 CYS A O 1
ATOM 2023 N N . LYS A 1 252 ? -13.248 15.883 23.552 1.00 81.75 252 LYS A N 1
ATOM 2024 C CA . LYS A 1 252 ? -13.368 14.604 22.819 1.00 81.75 252 LYS A CA 1
ATOM 2025 C C . LYS A 1 252 ? -14.208 14.703 21.538 1.00 81.75 252 LYS A C 1
ATOM 2027 O O . LYS A 1 252 ? -14.713 13.689 21.058 1.00 81.75 252 LYS A O 1
ATOM 2032 N N . PHE A 1 253 ? -14.381 15.909 21.002 1.00 82.56 253 PHE A N 1
ATOM 2033 C CA . PHE A 1 253 ? -15.138 16.119 19.773 1.00 82.56 253 PHE A CA 1
ATOM 2034 C C . PHE A 1 253 ? -14.434 15.467 18.574 1.00 82.56 253 PHE A C 1
ATOM 2036 O O . PHE A 1 253 ? -13.237 15.677 18.350 1.00 82.56 253 PHE A O 1
ATOM 2043 N N . ILE A 1 254 ? -15.200 14.693 17.807 1.00 81.50 254 ILE A N 1
ATOM 2044 C CA . ILE A 1 254 ? -14.794 14.063 16.551 1.00 81.50 254 ILE A CA 1
ATOM 2045 C C . ILE A 1 254 ? -15.854 14.434 15.520 1.00 81.50 254 ILE A C 1
ATOM 2047 O O . ILE A 1 254 ? -17.040 14.163 15.731 1.00 81.50 254 ILE A O 1
ATOM 2051 N N . GLU A 1 255 ? -15.429 15.042 14.418 1.00 76.75 255 GLU A N 1
ATOM 2052 C CA . GLU A 1 255 ? -16.315 15.335 13.300 1.00 76.75 255 GLU A CA 1
ATOM 2053 C C . GLU A 1 255 ? -16.674 14.011 12.618 1.00 76.75 255 GLU A C 1
ATOM 2055 O O . GLU A 1 255 ? -15.810 13.216 12.237 1.00 76.75 255 GLU A O 1
ATOM 2060 N N . LYS A 1 256 ? -17.972 13.721 12.530 1.00 68.38 256 LYS A N 1
ATOM 2061 C CA . LYS A 1 256 ? -18.460 12.567 11.778 1.00 68.38 256 LYS A CA 1
ATOM 2062 C C . LYS A 1 256 ? -18.592 13.009 10.319 1.00 68.38 256 LYS A C 1
ATOM 2064 O O . LYS A 1 256 ? -19.358 13.936 10.089 1.00 68.38 256 LYS A O 1
ATOM 2069 N N . ASN A 1 257 ? -17.889 12.315 9.409 1.00 56.66 257 ASN A N 1
ATOM 2070 C CA . ASN A 1 257 ? -17.938 12.311 7.919 1.00 56.66 257 ASN A CA 1
ATOM 2071 C C . ASN A 1 257 ? -16.569 12.717 7.325 1.00 56.66 257 ASN A C 1
ATOM 2073 O O . ASN A 1 257 ? -15.927 13.599 7.871 1.00 56.66 257 ASN A O 1
ATOM 2077 N N . THR A 1 258 ? -15.993 12.122 6.275 1.00 45.06 258 THR A N 1
ATOM 2078 C CA . THR A 1 258 ? -16.443 11.368 5.083 1.00 45.06 258 THR A CA 1
ATOM 2079 C C . THR A 1 258 ? -15.381 10.307 4.725 1.00 45.06 258 THR A C 1
ATOM 2081 O O . THR A 1 258 ? -14.263 10.366 5.233 1.00 45.06 258 THR A O 1
ATOM 2084 N N . ASP A 1 259 ? -15.725 9.321 3.892 1.00 45.66 259 ASP A N 1
ATOM 2085 C CA . ASP A 1 259 ? -14.725 8.442 3.266 1.00 45.66 259 ASP A CA 1
ATOM 2086 C C . ASP A 1 259 ? -13.837 9.256 2.292 1.00 45.66 259 ASP A C 1
ATOM 2088 O O . ASP A 1 259 ? -14.221 10.349 1.871 1.00 45.66 259 ASP A O 1
ATOM 2092 N N . GLU A 1 260 ? -12.658 8.733 1.928 1.00 47.81 260 GLU A N 1
ATOM 2093 C CA . GLU A 1 260 ? -11.581 9.411 1.162 1.00 47.81 260 GLU A CA 1
ATOM 2094 C C . GLU A 1 260 ? -12.002 10.016 -0.208 1.00 47.81 260 GLU A C 1
ATOM 2096 O O . GLU A 1 260 ? -11.217 10.735 -0.817 1.00 47.81 260 GLU A O 1
ATOM 2101 N N . ASN A 1 261 ? -13.243 9.800 -0.667 1.00 43.75 261 ASN A N 1
ATOM 2102 C CA . ASN A 1 261 ? -13.799 10.315 -1.929 1.00 43.75 261 ASN A CA 1
ATOM 2103 C C . ASN A 1 261 ? -14.794 11.488 -1.783 1.00 43.75 261 ASN A C 1
ATOM 2105 O O . ASN A 1 261 ? -15.404 11.886 -2.771 1.00 43.75 261 ASN A O 1
ATOM 2109 N N . GLY A 1 262 ? -14.994 12.056 -0.589 1.00 46.25 262 GLY A N 1
ATOM 2110 C CA . GLY A 1 262 ? -15.852 13.242 -0.424 1.00 46.25 262 GLY A CA 1
ATO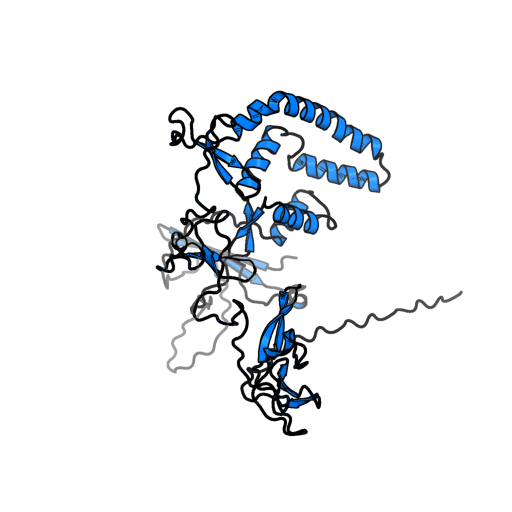M 2111 C C . GLY A 1 262 ? -17.355 13.001 -0.630 1.00 46.25 262 GLY A C 1
ATOM 2112 O O . GLY A 1 262 ? -18.136 13.951 -0.599 1.00 46.25 262 GLY A O 1
ATOM 2113 N N . GLU A 1 263 ? -17.794 11.750 -0.776 1.00 38.41 263 GLU A N 1
ATOM 2114 C CA . GLU A 1 263 ? -19.213 11.416 -0.720 1.00 38.41 263 GLU A CA 1
ATOM 2115 C C . GLU A 1 263 ? -19.663 11.372 0.742 1.00 38.41 263 GLU A C 1
ATOM 2117 O O . GLU A 1 263 ? -19.137 10.624 1.576 1.00 38.41 263 GLU A O 1
ATOM 2122 N N . ALA A 1 264 ? -20.640 12.222 1.068 1.00 41.59 264 ALA A N 1
ATOM 2123 C CA . ALA A 1 264 ? -21.349 12.175 2.334 1.00 41.59 264 ALA A CA 1
ATOM 2124 C C . ALA A 1 264 ? -21.808 10.735 2.583 1.00 41.59 264 ALA A C 1
ATOM 2126 O O . ALA A 1 264 ? -22.456 10.140 1.720 1.00 41.59 264 ALA A O 1
ATOM 2127 N N . LYS A 1 265 ? -21.494 10.173 3.761 1.00 46.56 265 LYS A N 1
ATOM 2128 C CA . LYS A 1 265 ? -22.133 8.934 4.219 1.00 46.56 265 LYS A CA 1
ATOM 2129 C C . LYS A 1 265 ? -23.627 9.127 4.038 1.00 46.56 265 LYS A C 1
ATOM 2131 O O . LYS A 1 265 ? -24.203 9.952 4.746 1.00 46.56 265 LYS A O 1
ATOM 2136 N N . LYS A 1 266 ? -24.201 8.408 3.068 1.00 45.84 266 LYS A N 1
ATOM 2137 C CA . LYS A 1 266 ? -25.629 8.417 2.768 1.00 45.84 266 LYS A CA 1
ATOM 2138 C C . LYS A 1 266 ? -26.343 8.318 4.110 1.00 45.84 266 LYS A C 1
ATOM 2140 O O . LYS A 1 266 ? -26.103 7.356 4.848 1.00 45.84 266 LYS A O 1
ATOM 2145 N N . GLU A 1 267 ? -27.084 9.360 4.484 1.00 53.81 267 GLU A N 1
ATOM 2146 C CA . GLU A 1 267 ? -27.809 9.347 5.749 1.00 53.81 267 GLU A CA 1
ATOM 2147 C C . GLU A 1 267 ? -28.618 8.052 5.803 1.00 53.81 267 GLU A C 1
ATOM 2149 O O . GLU A 1 267 ? -29.193 7.652 4.784 1.00 53.81 267 GLU A O 1
ATOM 2154 N N . PRO A 1 268 ? -28.582 7.328 6.934 1.00 63.59 268 PRO A N 1
ATOM 2155 C CA . PRO A 1 268 ? -29.221 6.030 7.009 1.00 63.59 268 PRO A CA 1
ATOM 2156 C C . PRO A 1 268 ? -30.699 6.194 6.657 1.00 63.59 268 PRO A C 1
ATOM 2158 O O . PRO A 1 268 ? -31.414 6.945 7.320 1.00 63.59 268 PRO A O 1
ATOM 2161 N N . GLU A 1 269 ? -31.124 5.516 5.590 1.00 71.00 269 GLU A N 1
ATOM 2162 C CA . GLU A 1 269 ? -32.476 5.628 5.050 1.00 71.00 269 GLU A CA 1
ATOM 2163 C C . GLU A 1 269 ? -33.484 5.296 6.161 1.00 71.00 269 GLU A C 1
ATOM 2165 O O . GLU A 1 269 ? -33.455 4.214 6.765 1.00 71.00 269 GLU A O 1
ATOM 2170 N N . LEU A 1 270 ? -34.333 6.274 6.485 1.00 74.62 270 LEU A N 1
ATOM 2171 C CA . LEU A 1 270 ? -35.380 6.137 7.488 1.00 74.62 270 LEU A CA 1
ATOM 2172 C C . LEU A 1 270 ? -36.519 5.312 6.894 1.00 74.62 270 LEU A C 1
ATOM 2174 O O . LEU A 1 270 ? -37.039 5.624 5.828 1.00 74.62 270 LEU A O 1
ATOM 2178 N N . VAL A 1 271 ? -36.950 4.285 7.622 1.00 75.44 271 VAL A N 1
ATOM 2179 C CA . VAL A 1 271 ? -38.062 3.410 7.205 1.00 75.44 271 VAL A CA 1
ATOM 2180 C C . VAL A 1 271 ? -39.419 4.118 7.363 1.00 75.44 271 VAL A C 1
ATOM 2182 O O . VAL A 1 271 ? -40.434 3.649 6.860 1.00 75.44 271 VAL A O 1
ATOM 2185 N N . GLY A 1 272 ? -39.461 5.245 8.084 1.00 77.81 272 GLY A N 1
ATOM 2186 C CA . GLY A 1 272 ? -40.682 6.028 8.306 1.00 77.81 272 GLY A CA 1
ATOM 2187 C C . GLY A 1 272 ? -41.654 5.425 9.329 1.00 77.81 272 GLY A C 1
ATOM 2188 O O . GLY A 1 272 ? -42.761 5.933 9.482 1.00 77.81 272 GLY A O 1
ATOM 2189 N N . ARG A 1 273 ? -41.260 4.368 10.059 1.00 81.81 273 ARG A N 1
ATOM 2190 C CA . ARG A 1 273 ? -42.049 3.773 11.154 1.00 81.81 273 ARG A CA 1
ATOM 2191 C C . ARG A 1 273 ? -41.281 3.763 12.477 1.00 81.81 273 ARG A C 1
ATOM 2193 O O . ARG A 1 273 ? -40.056 3.609 12.495 1.00 81.81 273 ARG A O 1
ATOM 2200 N N . LYS A 1 274 ? -42.013 3.896 13.588 1.00 85.12 274 LYS A N 1
ATOM 2201 C CA . LYS A 1 274 ? -41.448 3.820 14.942 1.00 85.12 274 LYS A CA 1
ATOM 2202 C C . LYS A 1 274 ? -41.135 2.375 15.328 1.00 85.12 274 LYS A C 1
ATOM 2204 O O . LYS A 1 274 ? -41.801 1.437 14.897 1.00 85.12 274 LYS A O 1
ATOM 2209 N N . CYS A 1 275 ? -40.108 2.206 16.152 1.00 82.50 275 CYS A N 1
ATOM 2210 C CA . CYS A 1 275 ? -39.645 0.916 16.640 1.00 82.50 275 CYS A CA 1
ATOM 2211 C C . CYS A 1 275 ? -40.708 0.252 17.533 1.00 82.50 275 CYS A C 1
ATOM 2213 O O . CYS A 1 275 ? -41.065 0.838 18.556 1.00 82.50 275 CYS A O 1
ATOM 2215 N N . PRO A 1 276 ? -41.141 -0.987 17.241 1.00 82.38 276 PRO A N 1
ATOM 2216 C CA . PRO A 1 276 ? -42.176 -1.675 18.018 1.00 82.38 276 PRO A CA 1
ATOM 2217 C C . PRO A 1 276 ? -41.720 -2.070 19.431 1.00 82.38 276 PRO A C 1
ATOM 2219 O O . PRO A 1 276 ? -42.543 -2.332 20.300 1.00 82.38 276 PRO A O 1
ATOM 2222 N N . ALA A 1 277 ? -40.408 -2.121 19.685 1.00 82.25 277 ALA A N 1
ATOM 2223 C CA . ALA A 1 277 ? -39.869 -2.501 20.991 1.00 82.25 277 ALA A CA 1
ATOM 2224 C C . ALA A 1 277 ? -39.752 -1.332 21.978 1.00 82.25 277 ALA A C 1
ATOM 2226 O O . ALA A 1 277 ? -39.666 -1.559 23.181 1.00 82.25 277 ALA A O 1
ATOM 2227 N N . CYS A 1 278 ? -39.667 -0.092 21.490 1.00 82.12 278 CYS A N 1
ATOM 2228 C CA . CYS A 1 278 ? -39.487 1.072 22.359 1.00 82.12 278 CYS A CA 1
ATOM 2229 C C . CYS A 1 278 ? -40.442 2.228 22.073 1.00 82.12 278 CYS A C 1
ATOM 2231 O O . CYS A 1 278 ? -40.397 3.193 22.822 1.00 82.12 278 CYS A O 1
ATOM 2233 N N . ASN A 1 279 ? -41.256 2.164 21.013 1.00 78.69 279 ASN A N 1
ATOM 2234 C CA . ASN A 1 279 ? -42.258 3.151 20.578 1.00 78.69 279 ASN A CA 1
ATOM 2235 C C . ASN A 1 279 ? -41.776 4.606 20.403 1.00 78.69 279 ASN A C 1
ATOM 2237 O O . ASN A 1 279 ? -42.537 5.460 19.955 1.00 78.69 279 ASN A O 1
ATOM 2241 N N . GLU A 1 280 ? -40.509 4.892 20.691 1.00 80.12 280 GLU A N 1
ATOM 2242 C CA . GLU A 1 280 ? -39.928 6.232 20.677 1.00 80.12 280 GLU A CA 1
ATOM 2243 C C . GLU A 1 280 ? -38.693 6.355 19.773 1.00 80.12 280 GLU A C 1
ATOM 2245 O O . GLU A 1 280 ? -38.195 7.458 19.562 1.00 80.12 280 GLU A O 1
ATOM 2250 N N . GLY A 1 281 ? -38.130 5.240 19.306 1.00 79.75 281 GLY A N 1
ATOM 2251 C CA . GLY A 1 281 ? -36.981 5.244 18.402 1.00 79.75 281 GLY A CA 1
ATOM 2252 C C . GLY A 1 281 ? -37.416 5.071 16.955 1.00 79.75 281 GLY A C 1
ATOM 2253 O O . GLY A 1 281 ? -38.272 4.235 16.674 1.00 79.75 281 GLY A O 1
ATOM 2254 N N . ASP A 1 282 ? -36.796 5.805 16.040 1.00 85.62 282 ASP A N 1
ATOM 2255 C CA . ASP A 1 282 ? -37.013 5.637 14.605 1.00 85.62 282 ASP A CA 1
ATOM 2256 C C . ASP A 1 282 ? -36.205 4.454 14.082 1.00 85.62 282 ASP A C 1
ATOM 2258 O O . ASP A 1 282 ? -35.113 4.132 14.574 1.00 85.62 282 ASP A O 1
ATOM 2262 N N . LEU A 1 283 ? -36.767 3.785 13.086 1.00 84.94 283 LEU A N 1
ATOM 2263 C CA . LEU A 1 283 ? -36.127 2.666 12.425 1.00 84.94 283 LEU A CA 1
ATOM 2264 C C . LEU A 1 283 ? -35.296 3.141 11.237 1.00 84.94 283 LEU A C 1
ATOM 2266 O O . LEU A 1 283 ? -35.780 3.860 10.363 1.00 84.94 283 LEU A O 1
ATOM 2270 N N . VAL A 1 284 ? -34.039 2.705 11.221 1.00 86.00 284 VAL A N 1
ATOM 2271 C CA . VAL A 1 284 ? -33.046 3.043 10.200 1.00 86.00 284 VAL A CA 1
ATOM 2272 C C . VAL A 1 284 ? -32.534 1.788 9.511 1.00 86.00 284 VAL A C 1
ATOM 2274 O O . VAL A 1 284 ? -32.304 0.771 10.170 1.00 86.00 284 VAL A O 1
ATOM 2277 N N . ILE A 1 285 ? -32.302 1.866 8.203 1.00 83.38 285 ILE A N 1
ATOM 2278 C CA . ILE A 1 285 ? -31.622 0.807 7.455 1.00 83.38 285 ILE A CA 1
ATOM 2279 C C . ILE A 1 285 ? -30.112 0.940 7.685 1.00 83.38 285 ILE A C 1
ATOM 2281 O O . ILE A 1 285 ? -29.526 2.009 7.512 1.00 83.38 285 ILE A O 1
ATOM 2285 N N . ARG A 1 286 ? -29.471 -0.150 8.108 1.00 79.50 286 ARG A N 1
ATOM 2286 C CA . ARG A 1 286 ? -28.022 -0.253 8.311 1.00 79.50 286 ARG A CA 1
ATOM 2287 C C . ARG A 1 286 ? -27.452 -1.432 7.542 1.00 79.50 286 ARG A C 1
ATOM 2289 O O . ARG A 1 286 ? -28.092 -2.471 7.421 1.00 79.50 286 ARG A O 1
ATOM 2296 N N . ASP A 1 287 ? -26.210 -1.295 7.097 1.00 75.62 287 ASP A N 1
ATOM 2297 C CA . ASP A 1 287 ? -25.460 -2.390 6.488 1.00 75.62 287 ASP A CA 1
ATOM 2298 C C . ASP A 1 287 ? -24.799 -3.267 7.559 1.00 75.62 287 ASP A C 1
ATOM 2300 O O . ASP A 1 287 ? -24.078 -2.792 8.442 1.00 75.62 287 ASP A O 1
ATOM 2304 N N . GLY A 1 288 ? -25.052 -4.574 7.498 1.00 69.81 288 GLY A N 1
ATOM 2305 C CA . GLY A 1 288 ? -24.450 -5.581 8.367 1.00 69.81 288 GLY A CA 1
ATOM 2306 C C . GLY A 1 288 ? -23.651 -6.626 7.590 1.00 69.81 288 GLY A C 1
ATOM 2307 O O . GLY A 1 288 ? -23.674 -6.690 6.365 1.00 69.81 288 GLY A O 1
ATOM 2308 N N . ARG A 1 289 ? -22.978 -7.533 8.314 1.00 57.97 289 ARG A N 1
ATOM 2309 C CA . ARG A 1 289 ? -22.253 -8.678 7.716 1.00 57.97 289 ARG A CA 1
ATOM 2310 C C . ARG A 1 289 ? -23.151 -9.555 6.829 1.00 57.97 289 ARG A C 1
ATOM 2312 O O . ARG A 1 289 ? -22.667 -10.162 5.879 1.00 57.97 289 ARG A O 1
ATOM 2319 N N . ASN A 1 290 ? -24.439 -9.620 7.157 1.00 56.78 290 ASN A N 1
ATOM 2320 C CA . ASN A 1 290 ? -25.446 -10.393 6.436 1.00 56.78 290 ASN A CA 1
ATOM 2321 C C . ASN A 1 290 ? -26.310 -9.495 5.528 1.00 56.78 290 ASN A C 1
ATOM 2323 O O . ASN A 1 290 ? -27.404 -9.904 5.175 1.00 56.78 290 ASN A O 1
ATOM 2327 N N . GLY A 1 291 ? -25.810 -8.299 5.188 1.00 69.00 291 GLY A N 1
ATOM 2328 C CA . GLY A 1 291 ? -26.435 -7.236 4.396 1.00 69.00 291 GLY A CA 1
ATOM 2329 C C . GLY A 1 291 ? -27.379 -6.323 5.172 1.00 69.00 291 GLY A C 1
ATOM 2330 O O . GLY A 1 291 ? -27.206 -6.161 6.383 1.00 69.00 291 GLY A O 1
ATOM 2331 N N . LYS A 1 292 ? -28.283 -5.647 4.455 1.00 79.62 292 LYS A N 1
ATOM 2332 C CA . LYS A 1 292 ? -29.094 -4.548 4.991 1.00 79.62 292 LYS A CA 1
ATOM 2333 C C . LYS A 1 292 ? -30.111 -5.058 6.007 1.00 79.62 292 LYS A C 1
ATOM 2335 O O . LYS A 1 292 ? -30.801 -6.044 5.775 1.00 79.62 292 LYS A O 1
ATOM 2340 N N . PHE A 1 293 ? -30.199 -4.385 7.144 1.00 82.38 293 PHE A N 1
ATOM 2341 C CA . PHE A 1 293 ? -31.156 -4.692 8.199 1.00 82.38 293 PHE A CA 1
ATOM 2342 C C . PHE A 1 293 ? -31.709 -3.406 8.794 1.00 82.38 293 PHE A C 1
ATOM 2344 O O . PHE A 1 293 ? -31.045 -2.369 8.805 1.00 82.38 293 PHE A O 1
ATOM 2351 N N . ILE A 1 294 ? -32.925 -3.478 9.310 1.00 84.19 294 ILE A N 1
ATOM 2352 C CA . ILE A 1 294 ? -33.561 -2.374 10.008 1.00 84.19 294 ILE A CA 1
ATOM 2353 C C . ILE A 1 294 ? -33.163 -2.457 11.482 1.00 84.19 294 ILE A C 1
ATOM 2355 O O . ILE A 1 294 ? -33.249 -3.514 12.109 1.00 84.19 294 ILE A O 1
ATOM 2359 N N . ALA A 1 295 ? -32.711 -1.344 12.050 1.00 85.44 295 ALA A N 1
ATOM 2360 C CA . ALA A 1 295 ? -32.328 -1.247 13.451 1.00 85.44 295 ALA A CA 1
ATOM 2361 C C . ALA A 1 295 ? -32.919 -0.000 14.102 1.00 85.44 295 ALA A C 1
ATOM 2363 O O . ALA A 1 295 ? -33.074 1.039 13.462 1.00 85.44 295 ALA A O 1
ATOM 2364 N N . CYS A 1 296 ? -33.181 -0.074 15.405 1.00 86.81 296 CYS A N 1
ATOM 2365 C CA . CYS A 1 296 ? -33.554 1.110 16.168 1.00 86.81 296 CYS A CA 1
ATOM 2366 C C . CYS A 1 296 ? -32.385 2.113 16.234 1.00 86.81 296 CYS A C 1
ATOM 2368 O O . CYS A 1 296 ? -31.246 1.755 16.565 1.00 86.81 296 CYS A O 1
ATOM 2370 N N . ASN A 1 297 ? -32.672 3.391 15.974 1.00 85.88 297 ASN A N 1
ATOM 2371 C CA . ASN A 1 297 ? -31.699 4.480 16.079 1.00 85.88 297 ASN A CA 1
ATOM 2372 C C . ASN A 1 297 ? -31.127 4.642 17.503 1.00 85.88 297 ASN A C 1
ATOM 2374 O O . ASN A 1 297 ? -29.988 5.076 17.667 1.00 85.88 297 ASN A O 1
ATOM 2378 N N . ARG A 1 298 ? -31.873 4.212 18.527 1.00 80.31 298 ARG A N 1
ATOM 2379 C CA . ARG A 1 298 ? -31.552 4.379 19.949 1.00 80.31 298 ARG A CA 1
ATOM 2380 C C . ARG A 1 298 ? -30.654 3.277 20.526 1.00 80.31 298 ARG A C 1
ATOM 2382 O O . ARG A 1 298 ? -30.601 3.081 21.742 1.00 80.31 298 ARG A O 1
ATOM 2389 N N . TYR A 1 299 ? -29.940 2.535 19.686 1.00 73.69 299 TYR A N 1
ATOM 2390 C CA . TYR A 1 299 ? -28.887 1.627 20.143 1.00 73.69 299 TYR A CA 1
ATOM 2391 C C . TYR A 1 299 ? -27.798 2.420 20.896 1.00 73.69 299 TYR A C 1
ATOM 2393 O O . TYR A 1 299 ? -27.374 3.461 20.393 1.00 73.69 299 TYR A O 1
ATOM 2401 N N . PRO A 1 300 ? -27.313 1.982 22.076 1.00 73.75 300 PRO A N 1
ATOM 2402 C CA . PRO A 1 300 ? -27.481 0.665 22.706 1.00 73.75 300 PRO A CA 1
ATOM 2403 C C . PRO A 1 300 ? -28.687 0.509 23.652 1.00 73.75 300 PRO A C 1
ATOM 2405 O O . PRO A 1 300 ? -28.897 -0.592 24.160 1.00 73.75 300 PRO A O 1
ATOM 2408 N N . LYS A 1 301 ? -29.480 1.564 23.895 1.00 79.94 301 LYS A N 1
ATOM 2409 C CA . LYS A 1 301 ? -30.642 1.524 24.810 1.00 79.94 301 LYS A CA 1
ATOM 2410 C C . LYS A 1 301 ? -31.770 0.629 24.288 1.00 79.94 301 LYS A C 1
ATOM 2412 O O . LYS A 1 301 ? -32.443 -0.024 25.074 1.00 79.94 301 LYS A O 1
ATOM 2417 N N . CYS A 1 302 ? -31.958 0.573 22.970 1.00 79.50 302 CYS A N 1
ATOM 2418 C CA . CYS A 1 302 ? -32.865 -0.366 22.313 1.00 79.50 302 CYS A CA 1
ATOM 2419 C C . CYS A 1 302 ? -32.079 -1.243 21.327 1.00 79.50 302 CYS A C 1
ATOM 2421 O O . CYS A 1 302 ? -31.370 -0.726 20.465 1.00 79.50 302 CYS A O 1
ATOM 2423 N N . LYS A 1 303 ? -32.199 -2.570 21.463 1.00 82.56 303 LYS A N 1
ATOM 2424 C CA . LYS A 1 303 ? -31.506 -3.573 20.627 1.00 82.56 303 LYS A CA 1
ATOM 2425 C C . LYS A 1 303 ? -32.404 -4.192 19.551 1.00 82.56 303 LYS A C 1
ATOM 2427 O O . LYS A 1 303 ? -32.085 -5.255 19.031 1.00 82.56 303 LYS A O 1
ATOM 2432 N N . HIS A 1 304 ? -33.535 -3.562 19.247 1.00 81.38 304 HIS A N 1
ATOM 2433 C CA . HIS A 1 304 ? -34.451 -4.070 18.237 1.00 81.38 304 HIS A CA 1
ATOM 2434 C C . HIS A 1 304 ? -33.817 -4.014 16.843 1.00 81.38 304 HIS A C 1
ATOM 2436 O O . HIS A 1 304 ? -33.301 -2.971 16.425 1.00 81.38 304 HIS A O 1
ATOM 2442 N N . THR A 1 305 ? -33.863 -5.151 16.154 1.00 81.88 305 THR A N 1
ATOM 2443 C CA . THR A 1 305 ? -33.384 -5.339 14.786 1.00 81.88 305 THR A CA 1
ATOM 2444 C C . THR A 1 305 ? -34.329 -6.270 14.051 1.00 81.88 305 THR A C 1
ATOM 2446 O O . THR A 1 305 ? -34.723 -7.296 14.607 1.00 81.88 305 THR A O 1
ATOM 2449 N N . GLU A 1 306 ? -34.622 -5.960 12.801 1.00 76.31 306 GLU 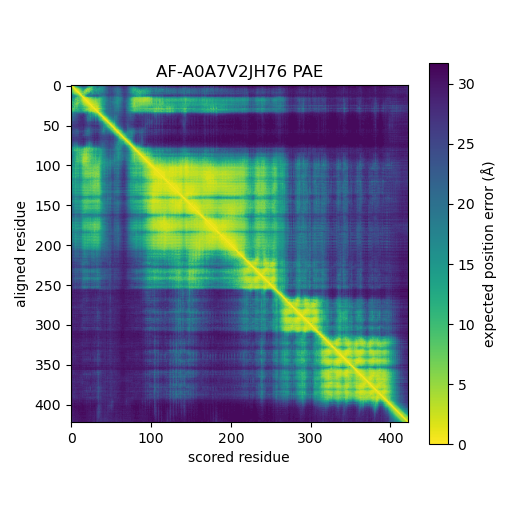A N 1
ATOM 2450 C CA . GLU A 1 306 ? -35.503 -6.751 11.949 1.00 76.31 306 GLU A CA 1
ATOM 2451 C C . GLU A 1 306 ? -34.999 -6.732 10.493 1.00 76.31 306 GLU A C 1
ATOM 2453 O O . GLU A 1 306 ? -34.245 -5.833 10.106 1.00 76.31 306 GLU A O 1
ATOM 2458 N N . PRO A 1 307 ? -35.341 -7.744 9.681 1.00 74.25 307 PRO A N 1
ATOM 2459 C CA . PRO A 1 307 ? -35.042 -7.733 8.251 1.00 74.25 307 PRO A CA 1
ATOM 2460 C C . PRO A 1 307 ? -35.909 -6.702 7.506 1.00 74.25 307 PRO A C 1
ATOM 2462 O O . PRO A 1 307 ? -36.971 -6.305 7.982 1.00 74.25 307 PRO A O 1
ATOM 2465 N N . VAL A 1 308 ? -35.458 -6.263 6.330 1.00 74.69 308 VAL A N 1
ATOM 2466 C CA . VAL A 1 308 ? -36.206 -5.319 5.483 1.00 74.69 308 VAL A CA 1
ATOM 2467 C C . VAL A 1 308 ? -37.445 -6.023 4.875 1.00 74.69 308 VAL A C 1
ATOM 2469 O O . VAL A 1 308 ? -37.304 -7.146 4.381 1.00 74.69 308 VAL A O 1
ATOM 2472 N N . PRO A 1 309 ? -38.656 -5.418 4.885 1.00 58.19 309 PRO A N 1
ATOM 2473 C CA . PRO A 1 309 ? -39.855 -5.997 4.266 1.00 58.19 309 PRO A CA 1
ATOM 2474 C C . PRO A 1 309 ? -39.653 -6.238 2.761 1.00 58.19 309 PRO A C 1
ATOM 2476 O O . PRO A 1 309 ? -39.195 -5.343 2.056 1.00 58.19 309 PRO A O 1
ATOM 2479 N N . GLY A 1 310 ? -39.980 -7.440 2.272 1.00 55.62 310 GLY A N 1
ATOM 2480 C CA . GLY A 1 310 ? -39.668 -7.899 0.904 1.00 55.62 310 GLY A CA 1
ATOM 2481 C C . GLY A 1 310 ? -38.435 -8.814 0.808 1.00 55.62 310 GLY A C 1
ATOM 2482 O O . GLY A 1 310 ? -38.239 -9.488 -0.203 1.00 55.62 310 GLY A O 1
ATOM 2483 N N . GLU A 1 311 ? -37.658 -8.916 1.892 1.00 51.59 311 GLU A N 1
ATOM 2484 C CA . GLU A 1 311 ? -36.539 -9.852 2.067 1.00 51.59 311 GLU A CA 1
ATOM 2485 C C . GLU A 1 311 ? -36.818 -10.898 3.167 1.00 51.59 311 GLU A C 1
ATOM 2487 O O . GLU A 1 311 ? -35.928 -11.319 3.908 1.00 51.59 311 GLU A O 1
ATOM 2492 N N . GLU A 1 312 ? -38.062 -11.360 3.303 1.00 42.66 312 GLU A N 1
ATOM 2493 C CA . GLU A 1 312 ? -38.397 -12.421 4.259 1.00 42.66 312 GLU A CA 1
ATOM 2494 C C . GLU A 1 312 ? -37.776 -13.755 3.811 1.00 42.66 312 GLU A C 1
ATOM 2496 O O . GLU A 1 312 ? -38.251 -14.431 2.905 1.00 42.66 312 GLU A O 1
ATOM 2501 N N . GLY A 1 313 ? -36.640 -14.107 4.419 1.00 48.31 313 GLY A N 1
ATOM 2502 C CA . GLY A 1 313 ? -35.854 -15.290 4.058 1.00 48.31 313 GLY A CA 1
ATOM 2503 C C . GLY A 1 313 ? -34.787 -15.052 2.984 1.00 48.31 313 GLY A C 1
ATOM 2504 O O . GLY A 1 313 ? -33.990 -15.962 2.736 1.00 48.31 313 GLY A O 1
ATOM 2505 N N . LYS A 1 314 ? -34.701 -13.844 2.410 1.00 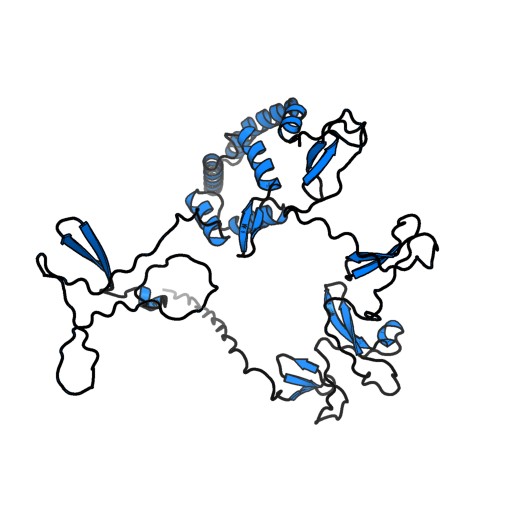50.81 314 LYS A N 1
ATOM 2506 C CA . LYS A 1 314 ? -33.638 -13.476 1.467 1.00 50.81 314 LYS A CA 1
ATOM 2507 C C . LYS A 1 314 ? -32.368 -13.135 2.238 1.00 50.81 314 LYS A C 1
ATOM 2509 O O . LYS A 1 314 ? -32.352 -12.292 3.128 1.00 50.81 314 LYS A O 1
ATOM 2514 N N . GLN A 1 315 ? -31.287 -13.843 1.929 1.00 53.72 315 GLN A N 1
ATOM 2515 C CA . GLN A 1 315 ? -29.952 -13.402 2.315 1.00 53.72 315 GLN A CA 1
ATOM 2516 C C . GLN A 1 315 ? -29.413 -12.563 1.152 1.00 53.72 315 GLN A C 1
ATOM 2518 O O . GLN A 1 315 ? -29.374 -13.072 0.033 1.00 53.72 315 GLN A O 1
ATOM 2523 N N . PRO A 1 316 ? -28.990 -11.313 1.372 1.00 47.91 316 PRO A N 1
ATOM 2524 C CA . PRO A 1 316 ? -28.545 -10.443 0.292 1.00 47.91 316 PRO A CA 1
ATOM 2525 C C . PRO A 1 316 ? -27.320 -11.026 -0.424 1.00 47.91 316 PRO A C 1
ATOM 2527 O O . PRO A 1 316 ? -26.382 -11.537 0.206 1.00 47.91 316 PRO A O 1
ATOM 2530 N N . ASN A 1 317 ? -27.332 -10.926 -1.757 1.00 53.34 317 ASN A N 1
ATOM 2531 C CA . ASN A 1 317 ? -26.365 -11.521 -2.691 1.00 53.34 317 ASN A CA 1
ATOM 2532 C C . ASN A 1 317 ? -26.382 -13.065 -2.757 1.00 53.34 317 ASN A C 1
ATOM 2534 O O . ASN A 1 317 ? -25.311 -13.685 -2.789 1.00 53.34 317 ASN A O 1
ATOM 2538 N N . LEU A 1 318 ? -27.564 -13.688 -2.744 1.00 60.97 318 LEU A N 1
ATOM 2539 C CA . LEU A 1 318 ? -27.771 -15.115 -3.031 1.00 60.97 318 LEU A CA 1
ATOM 2540 C C . LEU A 1 318 ? -28.817 -15.288 -4.154 1.00 60.97 318 LEU A C 1
ATOM 2542 O O . LEU A 1 318 ? -29.706 -14.446 -4.249 1.00 60.97 318 LEU A O 1
ATOM 2546 N N . PRO A 1 319 ? -28.728 -16.346 -4.987 1.00 64.06 319 PRO A N 1
ATOM 2547 C CA . PRO A 1 319 ? -29.695 -16.602 -6.057 1.00 64.06 319 PRO A CA 1
ATOM 2548 C C . PRO A 1 319 ? -31.114 -16.805 -5.509 1.00 64.06 319 PRO A C 1
ATOM 2550 O O . PRO A 1 319 ? -31.302 -17.551 -4.541 1.00 64.06 319 PRO A O 1
ATOM 2553 N N . ASP A 1 320 ? -32.095 -16.143 -6.131 1.00 63.56 320 ASP A N 1
ATOM 2554 C CA . ASP A 1 320 ? -33.522 -16.277 -5.812 1.00 63.56 320 ASP A CA 1
ATOM 2555 C C . ASP A 1 320 ? -34.019 -17.650 -6.298 1.00 63.56 320 ASP A C 1
ATOM 2557 O O . ASP A 1 320 ? -34.418 -17.832 -7.444 1.00 63.56 320 ASP A O 1
ATOM 2561 N N . VAL A 1 321 ? -33.971 -18.637 -5.403 1.00 73.25 321 VAL A N 1
ATOM 2562 C CA . VAL A 1 321 ? -34.465 -19.997 -5.644 1.00 73.25 321 VAL A CA 1
ATOM 2563 C C . VAL A 1 321 ? -35.626 -20.266 -4.698 1.00 73.25 321 VAL A C 1
ATOM 2565 O O . VAL A 1 321 ? -35.463 -20.209 -3.478 1.00 73.25 321 VAL A O 1
ATOM 2568 N N . ASN A 1 322 ? -36.793 -20.564 -5.270 1.00 76.25 322 ASN A N 1
ATOM 2569 C CA . ASN A 1 322 ? -38.013 -20.898 -4.537 1.00 76.25 322 ASN A CA 1
ATOM 2570 C C . ASN A 1 322 ? -38.690 -22.130 -5.157 1.00 76.25 322 ASN A C 1
ATOM 2572 O O . ASN A 1 322 ? -39.747 -22.032 -5.771 1.00 76.25 322 ASN A O 1
ATOM 2576 N N . ILE A 1 323 ? -38.039 -23.288 -5.033 1.00 83.12 323 ILE A N 1
ATOM 2577 C CA . ILE A 1 323 ? -38.506 -24.557 -5.616 1.00 83.12 323 ILE A CA 1
ATOM 2578 C C . ILE A 1 323 ? -39.102 -25.429 -4.501 1.00 83.12 323 ILE A C 1
ATOM 2580 O O . ILE A 1 323 ? -38.505 -25.498 -3.419 1.00 83.12 323 ILE A O 1
ATOM 2584 N N . PRO A 1 324 ? -40.250 -26.103 -4.697 1.00 83.06 324 PRO A N 1
ATOM 2585 C CA . PRO A 1 324 ? -40.811 -27.007 -3.694 1.00 83.06 324 PRO A CA 1
ATOM 2586 C C . PRO A 1 324 ? -39.834 -28.134 -3.320 1.00 83.06 324 PRO A C 1
ATOM 2588 O O . PRO A 1 324 ? -39.071 -28.639 -4.144 1.00 83.06 324 PRO A O 1
ATOM 2591 N N . CYS A 1 325 ? -39.825 -28.526 -2.043 1.00 81.75 325 CYS A N 1
ATOM 2592 C CA . CYS A 1 325 ? -38.943 -29.582 -1.558 1.00 81.75 325 CYS A CA 1
ATOM 2593 C C . CYS A 1 325 ? -39.295 -30.933 -2.213 1.00 81.75 325 CYS A C 1
ATOM 2595 O O . CYS A 1 325 ? -40.447 -31.353 -2.140 1.00 81.75 325 CYS A O 1
ATOM 2597 N N . PRO A 1 326 ? -38.313 -31.676 -2.759 1.00 78.69 326 PRO A N 1
ATOM 2598 C CA . PRO A 1 326 ? -38.549 -32.951 -3.444 1.00 78.69 326 PRO A CA 1
ATOM 2599 C C . PRO A 1 326 ? -38.923 -34.110 -2.502 1.00 78.69 326 PRO A C 1
ATOM 2601 O O . PRO A 1 326 ? -39.143 -35.229 -2.954 1.00 78.69 326 PRO A O 1
ATOM 2604 N N . ARG A 1 327 ? -38.953 -33.883 -1.183 1.00 78.44 327 ARG A N 1
ATOM 2605 C CA . ARG A 1 327 ? -39.274 -34.914 -0.193 1.00 78.44 327 ARG A CA 1
ATOM 2606 C C . ARG A 1 327 ? -40.783 -34.994 0.023 1.00 78.44 327 ARG A C 1
ATOM 2608 O O . ARG A 1 327 ? -41.385 -34.023 0.477 1.00 78.44 327 ARG A O 1
ATOM 2615 N N . GLU A 1 328 ? -41.357 -36.173 -0.195 1.00 71.56 328 GLU A N 1
ATOM 2616 C CA . GLU A 1 328 ? -42.772 -36.444 0.079 1.00 71.56 328 GLU A CA 1
ATOM 2617 C C . GLU A 1 328 ? -43.133 -36.119 1.541 1.00 71.56 328 GLU A C 1
ATOM 2619 O O . GLU A 1 328 ? -42.400 -36.457 2.476 1.00 71.56 328 GLU A O 1
ATOM 2624 N N . GLY A 1 329 ? -44.230 -35.381 1.739 1.00 70.81 329 GLY A N 1
ATOM 2625 C CA . GLY A 1 329 ? -44.667 -34.894 3.053 1.00 70.81 329 GLY A CA 1
ATOM 2626 C C . GLY A 1 329 ? -43.920 -33.658 3.576 1.00 70.81 329 GLY A C 1
ATOM 2627 O O . GLY A 1 329 ? -44.159 -33.226 4.704 1.00 70.81 329 GLY A O 1
ATOM 2628 N N . CYS A 1 330 ? -43.020 -33.058 2.788 1.00 72.19 330 CYS A N 1
ATOM 2629 C CA . CYS A 1 330 ? -42.338 -31.820 3.151 1.00 72.19 330 CYS A CA 1
ATOM 2630 C C . CYS A 1 330 ? -42.993 -30.610 2.468 1.00 72.19 330 CYS A C 1
ATOM 2632 O O . CYS A 1 330 ? -42.637 -30.263 1.350 1.00 72.19 330 CYS A O 1
ATOM 2634 N N . GLY A 1 331 ? -43.887 -29.905 3.165 1.00 74.25 331 GLY A N 1
ATOM 2635 C CA . GLY A 1 331 ? -44.461 -28.627 2.703 1.00 74.25 331 GLY A CA 1
ATOM 2636 C C . GLY A 1 331 ? -43.486 -27.437 2.731 1.00 74.25 331 GLY A C 1
ATOM 2637 O O . GLY A 1 331 ? -43.904 -26.310 2.967 1.00 74.25 331 GLY A O 1
ATOM 2638 N N . GLY A 1 332 ? -42.177 -27.681 2.605 1.00 80.38 332 GLY A N 1
ATOM 2639 C CA . GLY A 1 332 ? -41.141 -26.643 2.621 1.00 80.38 332 GLY A CA 1
ATOM 2640 C C . GLY A 1 332 ? -40.632 -26.307 1.219 1.00 80.38 332 GLY A C 1
ATOM 2641 O O . GLY A 1 332 ? -40.767 -27.105 0.296 1.00 80.38 332 GLY A O 1
ATOM 2642 N N . THR A 1 333 ? -39.974 -25.159 1.075 1.00 84.00 333 THR A N 1
ATOM 2643 C CA . THR A 1 333 ? -39.315 -24.721 -0.167 1.00 84.00 333 THR A CA 1
ATOM 2644 C C . THR A 1 333 ? -37.795 -24.797 -0.022 1.00 84.00 333 THR A C 1
ATOM 2646 O O . THR A 1 333 ? -37.251 -24.751 1.085 1.00 84.00 333 THR A O 1
ATOM 2649 N N . VAL A 1 334 ? -37.081 -24.996 -1.125 1.00 85.31 334 VAL A N 1
ATOM 2650 C CA . VAL A 1 334 ? -35.618 -25.006 -1.193 1.00 85.31 334 VAL A CA 1
ATOM 2651 C C . VAL A 1 334 ? -35.145 -23.573 -1.399 1.00 85.31 334 VAL A C 1
ATOM 2653 O O . VAL A 1 334 ? -35.479 -22.967 -2.407 1.00 85.31 334 VAL A O 1
ATOM 2656 N N . VAL A 1 335 ? -34.354 -23.061 -0.453 1.00 84.19 335 VAL A N 1
ATOM 2657 C CA . VAL A 1 335 ? -33.804 -21.697 -0.472 1.00 84.19 335 VAL A CA 1
ATOM 2658 C C . VAL A 1 335 ? -32.279 -21.729 -0.402 1.00 84.19 335 VAL A C 1
ATOM 2660 O O . VAL A 1 335 ? -31.689 -22.637 0.198 1.00 84.19 335 VAL A O 1
ATOM 2663 N N . ALA A 1 336 ? -31.619 -20.727 -0.979 1.00 82.62 336 ALA A N 1
ATOM 2664 C CA . ALA A 1 336 ? -30.174 -20.566 -0.867 1.00 82.62 336 ALA A CA 1
ATOM 2665 C C . ALA A 1 336 ? -29.771 -20.130 0.562 1.00 82.62 336 ALA A C 1
ATOM 2667 O O . ALA A 1 336 ? -30.408 -19.286 1.190 1.00 82.62 336 ALA A O 1
ATOM 2668 N N . LYS A 1 337 ? -28.688 -20.698 1.100 1.00 78.12 337 LYS A N 1
ATOM 2669 C CA . LYS A 1 337 ? -28.117 -20.402 2.427 1.00 78.12 337 LYS A CA 1
ATOM 2670 C C . LYS A 1 337 ? -26.598 -20.300 2.345 1.00 78.12 337 LYS A C 1
ATOM 2672 O O . LYS A 1 337 ? -25.971 -20.976 1.537 1.00 78.12 337 LYS A O 1
ATOM 2677 N N . ARG A 1 338 ? -25.969 -19.502 3.215 1.00 76.94 338 ARG A N 1
ATOM 2678 C CA . ARG A 1 338 ? -24.499 -19.425 3.340 1.00 76.94 338 ARG A CA 1
ATOM 2679 C C . ARG A 1 338 ? -23.933 -20.310 4.449 1.00 76.94 338 ARG A C 1
ATOM 2681 O O . ARG A 1 338 ? -24.477 -20.408 5.546 1.00 76.94 338 ARG A O 1
ATOM 2688 N N . THR A 1 339 ? -22.777 -20.910 4.179 1.00 75.25 339 THR A N 1
ATOM 2689 C CA . THR A 1 339 ? -21.925 -21.554 5.189 1.00 75.25 339 THR A CA 1
ATOM 2690 C C . THR A 1 339 ? -21.125 -20.514 5.984 1.00 75.25 339 THR A C 1
ATOM 2692 O O . THR A 1 339 ? -20.924 -19.386 5.534 1.00 75.25 339 THR A O 1
ATOM 2695 N N . ARG A 1 340 ? -20.559 -20.907 7.137 1.00 69.56 340 ARG A N 1
ATOM 2696 C CA . ARG A 1 340 ? -19.646 -20.057 7.937 1.00 69.56 340 ARG A CA 1
ATOM 2697 C C . ARG A 1 340 ? -18.418 -19.563 7.152 1.00 69.56 340 ARG A C 1
ATOM 2699 O O . ARG A 1 340 ? -17.842 -18.545 7.514 1.00 69.56 340 ARG A O 1
ATOM 2706 N N . ARG A 1 341 ? -18.019 -20.278 6.093 1.00 69.75 341 ARG A N 1
ATOM 2707 C CA . ARG A 1 341 ? -16.893 -19.941 5.203 1.00 69.75 341 ARG A CA 1
ATOM 2708 C C . ARG A 1 341 ? -17.314 -19.127 3.968 1.00 69.75 341 ARG A C 1
ATOM 2710 O O . ARG A 1 341 ? -16.491 -18.904 3.092 1.00 69.75 341 ARG A O 1
ATOM 2717 N N . GLY A 1 342 ? -18.579 -18.710 3.873 1.00 67.12 342 GLY A N 1
ATOM 2718 C CA . GLY A 1 342 ? -19.081 -17.831 2.809 1.00 67.12 342 GLY A CA 1
ATOM 2719 C C . GLY A 1 342 ? -19.584 -18.534 1.543 1.00 67.12 342 GLY A C 1
ATOM 2720 O O . GLY A 1 342 ? -20.278 -17.903 0.752 1.00 67.12 342 GLY A O 1
ATOM 2721 N N . LYS A 1 343 ? -19.325 -19.837 1.357 1.00 78.38 343 LYS A N 1
ATOM 2722 C CA . LYS A 1 343 ? -19.885 -20.610 0.231 1.00 78.38 343 LYS A CA 1
ATOM 2723 C C . LYS A 1 343 ? -21.397 -20.793 0.409 1.00 78.38 343 LYS A C 1
ATOM 2725 O O . LYS A 1 343 ? -21.817 -21.135 1.519 1.00 78.38 343 LYS A O 1
ATOM 2730 N N . HIS A 1 344 ? -22.187 -20.575 -0.642 1.00 80.50 344 HIS A N 1
ATOM 2731 C CA . HIS A 1 344 ? -23.632 -20.812 -0.629 1.00 80.50 344 HIS A CA 1
ATOM 2732 C C . HIS A 1 344 ? -23.977 -22.273 -0.966 1.00 80.50 344 HIS A C 1
ATOM 2734 O O . HIS A 1 344 ? -23.186 -22.975 -1.594 1.00 80.50 344 HIS A O 1
ATOM 2740 N N . PHE A 1 345 ? -25.124 -22.734 -0.476 1.00 86.88 345 PHE A N 1
ATOM 2741 C CA . PHE A 1 345 ? -25.720 -24.049 -0.711 1.00 86.88 345 PHE A CA 1
ATOM 2742 C C . PHE A 1 345 ? -27.245 -23.914 -0.662 1.00 86.88 345 PHE A C 1
ATOM 2744 O O . PHE A 1 345 ? -27.760 -23.003 -0.020 1.00 86.88 345 PHE A O 1
ATOM 2751 N N . TYR A 1 346 ? -27.976 -24.816 -1.297 1.00 87.31 346 TYR A N 1
ATOM 2752 C CA . TYR A 1 346 ? -29.434 -24.793 -1.365 1.00 87.31 346 TYR A CA 1
ATOM 2753 C C . TYR A 1 346 ? -29.996 -25.814 -0.391 1.00 87.31 346 TYR A C 1
ATOM 2755 O O . TYR A 1 346 ? -29.583 -26.968 -0.408 1.00 87.31 346 TYR A O 1
ATOM 2763 N N . ALA A 1 347 ? -30.907 -25.414 0.490 1.00 86.00 347 ALA A N 1
ATOM 2764 C CA . ALA A 1 347 ? -31.495 -26.326 1.464 1.00 86.00 347 ALA A CA 1
ATOM 2765 C C . ALA A 1 347 ? -32.938 -25.959 1.784 1.00 86.00 347 ALA A C 1
ATOM 2767 O O . ALA A 1 347 ? -33.320 -24.790 1.761 1.00 86.00 347 ALA A O 1
ATOM 2768 N N . CYS A 1 348 ? -33.720 -26.965 2.171 1.00 85.25 348 CYS A N 1
ATOM 2769 C CA . CYS A 1 348 ? -35.110 -26.777 2.574 1.00 85.25 348 CYS A CA 1
ATOM 2770 C C . CYS A 1 348 ? -35.249 -25.741 3.718 1.00 85.25 348 CYS A C 1
ATOM 2772 O O . CYS A 1 348 ? -34.399 -25.654 4.617 1.00 85.25 348 CYS A O 1
ATOM 2774 N N . THR A 1 349 ? -36.327 -24.958 3.732 1.00 79.38 349 THR A N 1
ATOM 2775 C CA . THR A 1 349 ? -36.691 -24.054 4.840 1.00 79.38 349 THR A CA 1
ATOM 2776 C C . THR A 1 349 ? -36.768 -24.811 6.171 1.00 79.38 349 THR A C 1
ATOM 2778 O O . THR A 1 349 ? -36.135 -24.404 7.149 1.00 79.38 349 THR A O 1
ATOM 2781 N N . ASN A 1 350 ? -37.357 -26.011 6.157 1.00 79.19 350 ASN A N 1
ATOM 2782 C CA . ASN A 1 350 ? -37.502 -26.917 7.307 1.00 79.19 350 ASN A CA 1
ATOM 2783 C C . ASN A 1 350 ? -36.211 -27.669 7.705 1.00 79.19 350 ASN A C 1
ATOM 2785 O O . ASN A 1 350 ? -36.234 -28.576 8.542 1.00 79.19 350 ASN A O 1
ATOM 2789 N N . TRP A 1 351 ? -35.061 -27.297 7.130 1.00 72.88 351 TRP A N 1
ATOM 2790 C CA . TRP A 1 351 ? -33.751 -27.875 7.455 1.00 72.88 351 TRP A CA 1
ATOM 2791 C C . TRP A 1 351 ? -33.299 -27.585 8.894 1.00 72.88 351 TRP A C 1
ATOM 2793 O O . TRP A 1 351 ? -32.688 -28.441 9.533 1.00 72.88 351 TRP A O 1
ATOM 2803 N N . LYS A 1 352 ? -33.593 -26.388 9.432 1.00 63.66 352 LYS A N 1
ATOM 2804 C CA . LYS A 1 352 ? -33.153 -25.994 10.790 1.00 63.66 352 LYS A CA 1
ATOM 2805 C C . LYS A 1 352 ? -33.802 -26.843 11.887 1.00 63.66 352 LYS A C 1
ATOM 2807 O O . LYS A 1 352 ? -33.142 -27.166 12.867 1.00 63.66 352 LYS A O 1
ATOM 2812 N N . GLU A 1 353 ? -35.051 -27.257 11.690 1.00 60.97 353 GLU A N 1
ATOM 2813 C CA . GLU A 1 353 ? -35.815 -28.064 12.651 1.00 60.97 353 GLU A CA 1
ATOM 2814 C C . GLU A 1 353 ? -35.552 -29.578 12.523 1.00 60.97 353 GLU A C 1
ATOM 2816 O O . GLU A 1 353 ? -36.306 -30.384 13.057 1.00 60.97 353 GLU A O 1
ATOM 2821 N N . LYS A 1 354 ? -34.505 -29.996 11.786 1.00 61.88 354 LYS A N 1
ATOM 2822 C CA . LYS A 1 354 ? -34.155 -31.404 11.477 1.00 61.88 354 LYS A CA 1
ATOM 2823 C C . LYS A 1 354 ? -35.246 -32.227 10.766 1.00 61.88 354 LYS A C 1
ATOM 2825 O O . LYS A 1 354 ? -35.032 -33.410 10.507 1.00 61.88 354 LYS A O 1
ATOM 2830 N N . LYS A 1 355 ? -36.374 -31.622 10.381 1.00 64.44 355 LYS A N 1
ATOM 2831 C CA . LYS A 1 355 ? -37.486 -32.293 9.686 1.00 64.44 355 LYS A CA 1
ATOM 2832 C C . LYS A 1 355 ? -37.161 -32.643 8.235 1.00 64.44 355 LYS A C 1
ATOM 2834 O O . LYS A 1 355 ? -37.742 -33.584 7.710 1.00 64.44 355 LYS A O 1
ATOM 2839 N N . CYS A 1 356 ? -36.217 -31.954 7.587 1.00 73.50 356 CYS A N 1
ATOM 2840 C CA . CYS A 1 356 ? -35.801 -32.246 6.212 1.00 73.50 356 CYS A CA 1
ATOM 2841 C C . CYS A 1 356 ? -34.279 -32.132 6.022 1.00 73.50 356 CYS A C 1
ATOM 2843 O O . CYS A 1 356 ? -33.705 -31.090 6.318 1.00 73.50 356 CYS A O 1
ATOM 2845 N N . LYS A 1 357 ? -33.633 -33.196 5.515 1.00 76.69 357 LYS A N 1
ATOM 2846 C CA . LYS A 1 357 ? -32.181 -33.265 5.236 1.00 76.69 357 LYS A CA 1
ATOM 2847 C C . LYS A 1 357 ? -31.837 -33.092 3.747 1.00 76.69 357 LYS A C 1
ATOM 2849 O O . LYS A 1 357 ? -30.782 -33.534 3.305 1.00 76.69 357 LYS A O 1
ATOM 2854 N N . VAL A 1 358 ? -32.704 -32.445 2.973 1.00 82.94 358 VAL A N 1
ATOM 2855 C CA . VAL A 1 358 ? -32.428 -32.140 1.561 1.00 82.94 358 VAL A CA 1
ATOM 2856 C C . VAL A 1 358 ? -31.553 -30.886 1.465 1.00 82.94 358 VAL A C 1
ATOM 2858 O O . VAL A 1 358 ? -31.976 -29.803 1.886 1.00 82.94 358 VAL A O 1
ATOM 2861 N N . ALA A 1 359 ? -30.339 -31.045 0.931 1.00 85.06 359 ALA A N 1
ATOM 2862 C CA . ALA A 1 359 ? -29.430 -29.952 0.605 1.00 85.06 359 ALA A CA 1
ATOM 2863 C C . ALA A 1 359 ? -28.584 -30.262 -0.639 1.00 85.06 359 ALA A C 1
ATOM 2865 O O . ALA A 1 359 ? -28.133 -31.391 -0.824 1.00 85.06 359 ALA A O 1
ATOM 2866 N N . PHE A 1 360 ? -28.322 -29.232 -1.439 1.00 86.44 360 PHE A N 1
ATOM 2867 C CA . PHE A 1 360 ? -27.570 -29.293 -2.688 1.00 86.44 360 PHE A CA 1
ATOM 2868 C C . PHE A 1 360 ? -26.490 -28.208 -2.709 1.00 86.44 360 PHE A C 1
ATOM 2870 O O . PHE A 1 360 ? -26.670 -27.122 -2.157 1.00 86.44 360 PHE A O 1
ATOM 2877 N N . TRP A 1 361 ? -25.349 -28.498 -3.329 1.00 85.81 361 TRP A N 1
ATOM 2878 C CA . TRP A 1 361 ? -24.287 -27.505 -3.546 1.00 85.81 361 TRP A CA 1
ATOM 2879 C C . TRP A 1 361 ? -24.463 -26.736 -4.850 1.00 85.81 361 TRP A C 1
ATOM 2881 O O . TRP A 1 361 ? -24.085 -25.570 -4.922 1.00 85.81 361 TRP A O 1
ATOM 2891 N N . ASP A 1 362 ? -25.016 -27.417 -5.845 1.00 87.19 362 ASP A N 1
ATOM 2892 C CA . ASP A 1 362 ? -25.284 -26.911 -7.181 1.00 87.19 362 ASP A CA 1
ATOM 2893 C C . ASP A 1 362 ? -26.713 -26.349 -7.250 1.00 87.19 362 ASP A C 1
ATOM 2895 O O . ASP A 1 362 ? -27.574 -26.721 -6.447 1.00 87.19 362 ASP A O 1
ATOM 2899 N N . GLU A 1 363 ? -26.952 -25.426 -8.181 1.00 84.94 363 GLU A N 1
ATOM 2900 C CA . GLU A 1 363 ? -28.225 -24.709 -8.304 1.00 84.94 363 GLU A CA 1
ATOM 2901 C C . GLU A 1 363 ? -29.362 -25.653 -8.711 1.00 84.94 363 GLU A C 1
ATOM 2903 O O . GLU A 1 363 ? -29.253 -26.310 -9.749 1.00 84.94 363 GLU A O 1
ATOM 2908 N N . PRO A 1 364 ? -30.427 -25.781 -7.903 1.00 86.94 364 PRO A N 1
ATOM 2909 C CA . PRO A 1 364 ? -31.536 -26.666 -8.210 1.00 86.94 364 PRO A CA 1
ATOM 2910 C C . PRO A 1 364 ? -32.443 -26.055 -9.285 1.00 86.94 364 PRO A C 1
ATOM 2912 O O . PRO A 1 364 ? -32.672 -24.850 -9.309 1.00 86.94 364 PRO A O 1
ATOM 2915 N N . VAL A 1 365 ? -33.000 -26.906 -10.140 1.00 85.44 365 VAL A N 1
ATOM 2916 C CA . VAL A 1 365 ? -33.921 -26.557 -11.224 1.00 85.44 365 VAL A CA 1
ATOM 2917 C C . VAL A 1 365 ? -35.133 -27.479 -11.152 1.00 85.44 365 VAL A C 1
ATOM 2919 O O . VAL A 1 365 ? -34.999 -28.688 -10.937 1.00 85.44 365 VAL A O 1
ATOM 2922 N N . GLU A 1 366 ? -36.322 -26.909 -11.342 1.00 83.88 366 GLU A N 1
ATOM 2923 C CA . GLU A 1 366 ? -37.598 -27.627 -11.344 1.00 83.88 366 GLU A CA 1
ATOM 2924 C C . GLU A 1 366 ? -37.762 -28.443 -12.637 1.00 83.88 366 GLU A C 1
ATOM 2926 O O . GLU A 1 366 ? -38.451 -28.060 -13.580 1.00 83.88 366 GLU A O 1
ATOM 2931 N N . ARG A 1 367 ? -37.057 -29.574 -12.706 1.00 83.19 367 ARG A N 1
ATOM 2932 C CA . ARG A 1 367 ? -37.136 -30.548 -13.799 1.00 83.19 367 ARG A CA 1
ATOM 2933 C C . ARG A 1 367 ? -37.132 -31.964 -13.243 1.00 83.19 367 ARG A C 1
ATOM 2935 O O . ARG A 1 367 ? -36.371 -32.278 -12.328 1.00 83.19 367 ARG A O 1
ATOM 2942 N N . LYS A 1 368 ? -37.970 -32.821 -13.830 1.00 85.81 368 LYS A N 1
ATOM 2943 C CA . LYS A 1 368 ? -38.029 -34.249 -13.502 1.00 85.81 368 LYS A CA 1
ATOM 2944 C C . LYS A 1 368 ? -36.912 -35.001 -14.218 1.00 85.81 368 LYS A C 1
ATOM 2946 O O . LYS A 1 368 ? -36.685 -34.781 -15.402 1.00 85.81 368 LYS A O 1
ATOM 2951 N N . CYS A 1 369 ? -36.248 -35.912 -13.515 1.00 84.19 369 CYS A N 1
ATOM 2952 C CA . CYS A 1 369 ? -35.207 -36.747 -14.107 1.00 84.19 369 CYS A CA 1
ATOM 2953 C C . CYS A 1 369 ? -35.810 -37.820 -15.039 1.00 84.19 369 CYS A C 1
ATOM 2955 O O . CYS A 1 369 ? -36.649 -38.594 -14.572 1.00 84.19 369 CYS A O 1
ATOM 2957 N N . PRO A 1 370 ? -35.343 -37.968 -16.293 1.00 84.62 370 PRO A N 1
ATOM 2958 C CA . PRO A 1 370 ? -35.857 -38.982 -17.221 1.00 84.62 370 PRO A CA 1
ATOM 2959 C C . PRO A 1 370 ? -35.508 -40.427 -16.821 1.00 84.62 370 PRO A C 1
ATOM 2961 O O . PRO A 1 370 ? -36.185 -41.356 -17.246 1.00 84.62 370 PRO A O 1
ATOM 2964 N N . ASN A 1 371 ? -34.475 -40.634 -15.994 1.00 85.69 371 ASN A N 1
ATOM 2965 C CA . ASN A 1 371 ? -34.005 -41.973 -15.616 1.00 85.69 371 ASN A CA 1
ATOM 2966 C C . ASN A 1 371 ? -34.650 -42.510 -14.324 1.00 85.69 371 ASN A C 1
ATOM 2968 O O . ASN A 1 371 ? -35.004 -43.679 -14.239 1.00 85.69 371 ASN A O 1
ATOM 2972 N N . CYS A 1 372 ? -34.802 -41.666 -13.298 1.00 84.06 372 CYS A N 1
ATOM 2973 C CA . CYS A 1 372 ? -35.314 -42.089 -11.984 1.00 84.06 372 CYS A CA 1
ATOM 2974 C C . CYS A 1 372 ? -36.579 -41.348 -11.532 1.00 84.06 372 CYS A C 1
ATOM 2976 O O . CYS A 1 372 ? -37.017 -41.533 -10.400 1.00 84.06 372 CYS A O 1
ATOM 2978 N N . ASN A 1 373 ? -37.145 -40.490 -12.387 1.00 81.81 373 ASN A N 1
ATOM 2979 C CA . ASN A 1 373 ? -38.353 -39.701 -12.127 1.00 81.81 373 ASN A CA 1
ATOM 2980 C C . ASN A 1 373 ? -38.289 -38.802 -10.874 1.00 81.81 373 ASN A C 1
ATOM 2982 O O . ASN A 1 373 ? -39.311 -38.387 -10.331 1.00 81.81 373 ASN A O 1
ATOM 2986 N N . TYR A 1 374 ? -37.078 -38.482 -10.408 1.00 83.44 374 TYR A N 1
ATOM 2987 C CA . TYR A 1 374 ? -36.871 -37.589 -9.274 1.00 83.44 374 TYR A CA 1
ATOM 2988 C C . TYR A 1 374 ? -37.299 -36.151 -9.631 1.00 83.44 374 TYR A C 1
ATOM 2990 O O . TYR A 1 374 ? -36.941 -35.686 -10.715 1.00 83.44 374 TYR A O 1
ATOM 2998 N N . PRO A 1 375 ? -38.029 -35.431 -8.757 1.00 82.81 375 PRO A N 1
ATOM 2999 C CA . PRO A 1 375 ? -38.737 -34.198 -9.123 1.00 82.81 375 PRO A CA 1
ATOM 3000 C C . PRO A 1 375 ? -37.864 -32.941 -9.295 1.00 82.81 375 PRO A C 1
ATOM 3002 O O . PRO A 1 375 ? -38.399 -31.888 -9.628 1.00 82.81 375 PRO A O 1
ATOM 3005 N N . LEU A 1 376 ? -36.549 -33.019 -9.057 1.00 86.25 376 LEU A N 1
ATOM 3006 C CA . LEU A 1 376 ? -35.653 -31.857 -9.063 1.00 86.25 376 LEU A CA 1
ATOM 3007 C C . LEU A 1 376 ? -34.258 -32.207 -9.613 1.00 86.25 376 LEU A C 1
ATOM 3009 O O . LEU A 1 376 ? -33.634 -33.171 -9.177 1.00 86.25 376 LEU A O 1
ATOM 3013 N N . MET A 1 377 ? -33.714 -31.404 -10.527 1.00 86.62 377 MET A N 1
ATOM 3014 C CA . MET A 1 377 ? -32.345 -31.564 -11.052 1.00 86.62 377 MET A CA 1
ATOM 3015 C C . MET A 1 377 ? -31.441 -30.418 -10.584 1.00 86.62 377 MET A C 1
ATOM 3017 O O . MET A 1 377 ? -31.920 -29.442 -10.023 1.00 86.62 377 MET A O 1
ATOM 3021 N N . THR A 1 378 ? -30.125 -30.532 -10.766 1.00 87.25 378 THR A N 1
ATOM 3022 C CA . THR A 1 378 ? -29.145 -29.500 -10.373 1.00 87.25 378 THR A CA 1
ATOM 3023 C C . THR A 1 378 ? -28.274 -29.074 -11.552 1.00 87.25 378 THR A C 1
ATOM 3025 O O . THR A 1 378 ? -27.984 -29.900 -12.410 1.00 87.25 378 THR A O 1
ATOM 3028 N N . MET A 1 379 ? -27.840 -27.815 -11.624 1.00 85.38 379 MET A N 1
ATOM 3029 C CA . MET A 1 379 ? -26.980 -27.321 -12.706 1.00 85.38 379 MET A CA 1
ATOM 3030 C C . MET A 1 379 ? -25.499 -27.420 -12.359 1.00 85.38 379 MET A C 1
ATOM 3032 O O . MET A 1 379 ? -25.013 -26.759 -11.442 1.00 85.38 379 MET A O 1
ATOM 3036 N N . LYS A 1 380 ? -24.748 -28.176 -13.163 1.00 82.12 380 LYS A N 1
ATOM 3037 C CA . LYS A 1 380 ? -23.301 -28.334 -13.015 1.00 82.12 380 LYS A CA 1
ATOM 3038 C C . LYS A 1 380 ? -22.599 -28.053 -14.337 1.00 82.12 380 LYS A C 1
ATOM 3040 O O . LYS A 1 380 ? -22.725 -28.804 -15.295 1.00 82.12 380 LYS A O 1
ATOM 3045 N N . SER A 1 381 ? -21.803 -26.980 -14.379 1.00 79.44 381 SER A N 1
ATOM 3046 C CA . SER A 1 381 ? -21.047 -26.565 -15.581 1.00 79.44 381 SER A CA 1
ATOM 3047 C C . SER A 1 381 ? -21.909 -26.402 -16.848 1.00 79.44 381 SER A C 1
ATOM 3049 O O . SER A 1 381 ? -21.432 -26.683 -17.942 1.00 79.44 381 SER A O 1
ATOM 3051 N N . GLY A 1 382 ? -23.163 -25.969 -16.694 1.00 77.81 382 GLY A N 1
ATOM 3052 C CA . GLY A 1 382 ? -24.111 -25.801 -17.800 1.00 77.81 382 GLY A CA 1
ATOM 3053 C C . GLY A 1 382 ? -24.958 -27.034 -18.132 1.00 77.81 382 GLY A C 1
ATOM 3054 O O . GLY A 1 382 ? -25.890 -26.888 -18.905 1.00 77.81 382 GLY A O 1
ATOM 3055 N N . ASN A 1 383 ? -24.708 -28.204 -17.532 1.00 85.44 383 ASN A N 1
ATOM 3056 C CA . ASN A 1 383 ? -25.528 -29.411 -17.721 1.00 85.44 383 ASN A CA 1
ATOM 3057 C C . ASN A 1 383 ? -26.475 -29.645 -16.536 1.00 85.44 383 ASN A C 1
ATOM 3059 O O . ASN A 1 383 ? -26.155 -29.272 -15.402 1.00 85.44 383 ASN A O 1
ATOM 3063 N N . PHE A 1 384 ? -27.603 -30.313 -16.781 1.00 86.06 384 PHE A N 1
ATOM 3064 C CA . PHE A 1 384 ? -28.513 -30.768 -15.731 1.00 86.06 384 PHE A CA 1
ATOM 3065 C C . PHE A 1 384 ? -28.041 -32.116 -15.188 1.00 86.06 384 PHE A C 1
ATOM 3067 O O . PHE A 1 384 ? -27.864 -33.068 -15.936 1.00 86.06 384 PHE A O 1
ATOM 3074 N N . VAL A 1 385 ? -27.853 -32.217 -13.877 1.00 87.50 385 VAL A N 1
ATOM 3075 C CA . VAL A 1 385 ? -27.411 -33.431 -13.190 1.00 87.50 385 VAL A CA 1
ATOM 3076 C C . VAL A 1 385 ? -28.438 -33.813 -12.137 1.00 87.50 385 VAL A C 1
ATOM 3078 O O . VAL A 1 385 ? -28.802 -33.004 -11.279 1.00 87.50 385 VAL A O 1
ATOM 3081 N N . CYS A 1 386 ? -28.910 -35.056 -12.184 1.00 85.44 386 CYS A N 1
ATOM 3082 C CA . CYS A 1 386 ? -29.811 -35.588 -11.171 1.00 85.44 386 CYS A CA 1
ATOM 3083 C C . CYS A 1 386 ? -29.044 -35.875 -9.864 1.00 85.44 386 CYS A C 1
ATOM 3085 O O . CYS A 1 386 ? -28.077 -36.640 -9.891 1.00 85.44 386 CYS A O 1
ATOM 3087 N N . PRO A 1 387 ? -29.474 -35.333 -8.709 1.00 83.38 387 PRO A N 1
ATOM 3088 C CA . PRO A 1 387 ? -28.789 -35.555 -7.435 1.00 83.38 387 PRO A CA 1
ATOM 3089 C C . PRO A 1 387 ? -28.907 -36.997 -6.906 1.00 83.38 387 PRO A C 1
ATOM 3091 O O . PRO A 1 387 ? -28.019 -37.434 -6.179 1.00 83.38 387 PRO A O 1
ATOM 3094 N N . GLU A 1 388 ? -29.951 -37.742 -7.289 1.00 83.31 388 GLU A N 1
ATOM 3095 C CA . GLU A 1 388 ? -30.159 -39.144 -6.882 1.00 83.31 388 GLU A CA 1
ATOM 3096 C C . GLU A 1 388 ? -29.388 -40.131 -7.773 1.00 83.31 388 GLU A C 1
ATOM 3098 O O . GLU A 1 388 ? -28.501 -40.845 -7.311 1.00 83.31 388 GLU A O 1
ATOM 3103 N N . CYS A 1 389 ? -29.683 -40.163 -9.078 1.00 83.31 389 CYS A N 1
ATOM 3104 C CA . CYS A 1 389 ? -29.121 -41.172 -9.988 1.00 83.31 389 CYS A CA 1
ATOM 3105 C C . CYS A 1 389 ? -27.866 -40.720 -10.752 1.00 83.31 389 CYS A C 1
ATOM 3107 O O . CYS A 1 389 ? -27.325 -41.497 -11.536 1.00 83.31 389 CYS A O 1
ATOM 3109 N N . LYS A 1 390 ? -27.404 -39.474 -10.557 1.00 82.75 390 LYS A N 1
ATOM 3110 C CA . LYS A 1 390 ? -26.257 -38.863 -11.265 1.00 82.75 390 LYS A CA 1
ATOM 3111 C C . LYS A 1 390 ? -26.377 -38.840 -12.795 1.00 82.75 390 LYS A C 1
ATOM 3113 O O . LYS A 1 390 ? -25.372 -38.662 -13.475 1.00 82.75 390 LYS A O 1
ATOM 3118 N N . HIS A 1 391 ? -27.582 -39.011 -13.338 1.00 84.25 391 HIS A N 1
ATOM 3119 C CA . HIS A 1 391 ? -27.834 -38.846 -14.766 1.00 84.25 391 HIS A CA 1
ATOM 3120 C C . HIS A 1 391 ? -27.547 -37.400 -15.187 1.00 84.25 391 HIS A C 1
ATOM 3122 O O . HIS A 1 391 ? -27.987 -36.476 -14.499 1.00 84.25 391 HIS A O 1
ATOM 3128 N N . GLU A 1 392 ? -26.815 -37.226 -16.288 1.00 83.88 392 GLU A N 1
ATOM 3129 C CA . GLU A 1 392 ? -26.474 -35.923 -16.859 1.00 83.88 392 GLU A CA 1
ATOM 3130 C C . GLU A 1 392 ? -27.230 -35.710 -18.175 1.00 83.88 392 GLU A C 1
ATOM 3132 O O . GLU A 1 392 ? -27.207 -36.568 -19.055 1.00 83.88 392 GLU A O 1
ATOM 3137 N N . GLU A 1 393 ? -27.861 -34.550 -18.313 1.00 80.75 393 GLU A N 1
ATOM 3138 C CA . GLU A 1 393 ? -28.558 -34.101 -19.513 1.00 80.75 393 GLU A CA 1
ATOM 3139 C C . GLU A 1 393 ? -27.940 -32.778 -19.989 1.00 80.75 393 GLU A C 1
ATOM 3141 O O . GLU A 1 393 ? -27.650 -31.875 -19.194 1.00 80.75 393 GLU A O 1
ATOM 3146 N N . VAL A 1 394 ? -27.698 -32.672 -21.296 1.00 76.56 394 VAL A N 1
ATOM 3147 C CA . VAL A 1 394 ? -27.115 -31.474 -21.910 1.00 76.56 394 VAL A CA 1
ATOM 3148 C C . VAL A 1 394 ? -28.190 -30.397 -21.992 1.00 76.56 394 VAL A C 1
ATOM 3150 O O . VAL A 1 394 ? -29.258 -30.630 -22.552 1.00 76.56 394 VAL A O 1
ATOM 3153 N N . ASN A 1 395 ? -27.913 -29.215 -21.445 1.00 74.94 395 ASN A N 1
ATOM 3154 C CA . ASN A 1 395 ? -28.837 -28.092 -21.538 1.00 74.94 395 ASN A CA 1
ATOM 3155 C C . ASN A 1 395 ? -28.805 -27.493 -22.961 1.00 74.94 395 ASN A C 1
ATOM 3157 O O . ASN A 1 395 ? -27.744 -27.013 -23.370 1.00 74.94 395 ASN A O 1
ATOM 3161 N N . PRO A 1 396 ? -29.924 -27.485 -23.711 1.00 63.53 396 PRO A N 1
ATOM 3162 C CA . PRO A 1 396 ? -29.972 -26.903 -25.053 1.00 63.53 396 PRO A CA 1
ATOM 3163 C C . PRO A 1 396 ? -29.777 -25.376 -25.067 1.00 63.53 396 PRO A C 1
ATOM 3165 O O . PRO A 1 396 ? -29.336 -24.845 -26.082 1.00 63.53 396 PRO A O 1
ATOM 3168 N N . ASP A 1 397 ? -30.027 -24.686 -23.947 1.00 63.25 397 ASP A N 1
ATOM 3169 C CA . ASP A 1 397 ? -29.866 -23.229 -23.805 1.00 63.25 397 ASP A CA 1
ATOM 3170 C C . ASP A 1 397 ? -28.469 -22.818 -23.296 1.00 63.25 397 ASP A C 1
ATOM 3172 O O . ASP A 1 397 ? -28.219 -21.650 -22.987 1.00 63.25 397 ASP A O 1
ATOM 3176 N N . ALA A 1 398 ? -27.536 -23.768 -23.156 1.00 53.66 398 ALA A N 1
ATOM 3177 C CA . ALA A 1 398 ? -26.189 -23.451 -22.705 1.00 53.66 398 ALA A CA 1
ATOM 3178 C C . ALA A 1 398 ? -25.422 -22.669 -23.792 1.00 53.66 398 ALA A C 1
ATOM 3180 O O . ALA A 1 398 ? -25.315 -23.150 -24.925 1.00 53.66 398 ALA A O 1
ATOM 3181 N N . PRO A 1 399 ? -24.807 -21.508 -23.473 1.00 52.53 399 PRO A N 1
ATOM 3182 C CA . PRO A 1 399 ? -23.841 -20.899 -24.378 1.00 52.53 399 PRO A CA 1
ATOM 3183 C C . PRO A 1 399 ? -22.730 -21.922 -24.673 1.00 52.53 399 PRO A C 1
ATOM 3185 O O . PRO A 1 399 ? -22.330 -22.659 -23.761 1.00 52.53 399 PRO A O 1
ATOM 3188 N N . PRO A 1 400 ? -22.236 -22.005 -25.926 1.00 48.72 400 PRO A N 1
ATOM 3189 C CA . PRO A 1 400 ? -21.285 -23.032 -26.325 1.00 48.72 400 PRO A CA 1
ATOM 3190 C C . PRO A 1 400 ? -20.101 -23.039 -25.355 1.00 48.72 400 PRO A C 1
ATOM 3192 O O . PRO A 1 400 ? -19.613 -21.967 -24.980 1.00 48.72 400 PRO A O 1
ATOM 3195 N N . PRO A 1 401 ? -19.636 -24.222 -24.915 1.00 42.25 401 PRO A N 1
ATOM 3196 C CA . PRO A 1 401 ? -18.623 -24.311 -23.879 1.00 42.25 401 PRO A CA 1
ATOM 3197 C C . PRO A 1 401 ? -17.396 -23.515 -24.315 1.00 42.25 401 PRO A C 1
ATOM 3199 O O . PRO A 1 401 ? -16.759 -23.839 -25.322 1.00 42.25 401 PRO A O 1
ATOM 3202 N N . ALA A 1 402 ? -17.051 -22.476 -23.547 1.00 43.50 402 ALA A N 1
ATOM 3203 C CA . ALA A 1 402 ? -15.784 -21.782 -23.701 1.00 43.50 402 ALA A CA 1
ATOM 3204 C C . ALA A 1 402 ? -14.689 -22.851 -23.665 1.00 43.50 402 ALA A C 1
ATOM 3206 O O . ALA A 1 402 ? -14.543 -23.559 -22.662 1.00 43.50 402 ALA A O 1
ATOM 3207 N N . LYS A 1 403 ? -13.990 -23.030 -24.795 1.00 35.19 403 LYS A N 1
ATOM 3208 C CA . LYS A 1 403 ? -12.956 -24.052 -24.968 1.00 35.19 403 LYS A CA 1
ATOM 3209 C C . LYS A 1 403 ? -11.994 -23.937 -23.793 1.00 35.19 403 LYS A C 1
ATOM 3211 O O . LYS A 1 403 ? -11.190 -23.010 -23.731 1.00 35.19 403 LYS A O 1
ATOM 3216 N N . LYS A 1 404 ? -12.084 -24.869 -22.840 1.00 35.34 404 LYS A N 1
ATOM 3217 C CA . LYS A 1 404 ? -11.097 -24.992 -21.772 1.00 35.34 404 LYS A CA 1
ATOM 3218 C C . LYS A 1 404 ? -9.768 -25.205 -22.475 1.00 35.34 404 LYS A C 1
ATOM 3220 O O . LYS A 1 404 ? -9.570 -26.248 -23.094 1.00 35.34 404 LYS A O 1
ATOM 3225 N N . ALA A 1 405 ? -8.884 -24.212 -22.406 1.00 33.97 405 ALA A N 1
ATOM 3226 C CA . ALA A 1 405 ? -7.503 -24.370 -22.812 1.00 33.97 405 ALA A CA 1
ATOM 3227 C C . ALA A 1 405 ? -6.966 -25.589 -22.061 1.00 33.97 405 ALA A C 1
ATOM 3229 O O . ALA A 1 405 ? -6.793 -25.574 -20.839 1.00 33.97 405 ALA A O 1
ATOM 3230 N N . THR A 1 406 ? -6.795 -26.692 -22.783 1.00 34.78 406 THR A N 1
ATOM 3231 C CA . THR A 1 406 ? -6.195 -27.908 -22.259 1.00 34.78 406 THR A CA 1
ATOM 3232 C C . THR A 1 406 ? -4.782 -27.545 -21.851 1.00 34.78 406 THR A C 1
ATOM 3234 O O . THR A 1 406 ? -3.883 -27.432 -22.683 1.00 34.78 406 THR A O 1
ATOM 3237 N N . ARG A 1 407 ? -4.593 -27.333 -20.551 1.00 38.31 407 ARG A N 1
ATOM 3238 C CA . ARG A 1 407 ? -3.284 -27.236 -19.928 1.00 38.31 407 ARG A CA 1
ATOM 3239 C C . ARG A 1 407 ? -2.641 -28.609 -20.120 1.00 38.31 407 ARG A C 1
ATOM 3241 O O . ARG A 1 407 ? -2.915 -29.535 -19.358 1.00 38.31 407 ARG A O 1
ATOM 3248 N N . LYS A 1 408 ? -1.870 -28.776 -21.202 1.00 37.34 408 LYS A N 1
ATOM 3249 C CA . LYS A 1 408 ? -1.057 -29.974 -21.434 1.00 37.34 408 LYS A CA 1
ATOM 3250 C C . LYS A 1 408 ? -0.193 -30.151 -20.188 1.00 37.34 408 LYS A C 1
ATOM 3252 O O . LYS A 1 408 ? 0.696 -29.344 -19.929 1.00 37.34 408 LYS A O 1
ATOM 3257 N N . LYS A 1 409 ? -0.489 -31.177 -19.385 1.00 35.88 409 LYS A N 1
ATOM 3258 C CA . LYS A 1 409 ? 0.425 -31.645 -18.344 1.00 35.88 409 LYS A CA 1
ATOM 3259 C C . LYS A 1 409 ? 1.717 -32.033 -19.056 1.00 35.88 409 LYS A C 1
ATOM 3261 O O . LYS A 1 409 ? 1.722 -32.978 -19.841 1.00 35.88 409 LYS A O 1
ATOM 3266 N N . ALA A 1 410 ? 2.782 -31.277 -18.816 1.00 36.69 410 ALA A N 1
ATOM 3267 C CA . ALA A 1 410 ? 4.120 -31.671 -19.209 1.00 36.69 410 ALA A CA 1
ATOM 3268 C C . ALA A 1 410 ? 4.435 -33.000 -18.511 1.00 36.69 410 ALA A C 1
ATOM 3270 O O . ALA A 1 410 ? 4.493 -33.078 -17.284 1.00 36.69 410 ALA A O 1
ATOM 3271 N N . VAL A 1 411 ? 4.569 -34.063 -19.300 1.00 38.34 411 VAL A N 1
ATOM 3272 C CA . VAL A 1 411 ? 5.095 -35.342 -18.833 1.00 38.34 411 VAL A CA 1
ATOM 3273 C C . VAL A 1 411 ? 6.582 -35.125 -18.578 1.00 38.34 411 VAL A C 1
ATOM 3275 O O . VAL A 1 411 ? 7.362 -34.957 -19.514 1.00 38.34 411 VAL A O 1
ATOM 3278 N N . ALA A 1 412 ? 6.968 -35.086 -17.304 1.00 37.44 412 ALA A N 1
ATOM 3279 C CA . ALA A 1 412 ? 8.362 -35.093 -16.890 1.00 37.44 412 ALA A CA 1
ATOM 3280 C C . ALA A 1 412 ? 8.999 -36.419 -17.331 1.00 37.44 412 ALA A C 1
ATOM 3282 O O . ALA A 1 412 ? 8.740 -37.481 -16.761 1.00 37.44 412 ALA A O 1
ATOM 3283 N N . LYS A 1 413 ? 9.814 -36.362 -18.386 1.00 37.09 413 LYS A N 1
ATOM 3284 C CA . LYS A 1 413 ? 10.620 -37.486 -18.861 1.00 37.09 413 LYS A CA 1
ATOM 3285 C C . LYS A 1 413 ? 11.763 -37.681 -17.857 1.00 37.09 413 LYS A C 1
ATOM 3287 O O . LYS A 1 413 ? 12.730 -36.928 -17.869 1.00 37.09 413 LYS A O 1
ATOM 3292 N N . LYS A 1 414 ? 11.627 -38.661 -16.955 1.00 36.12 414 LYS A N 1
ATOM 3293 C CA . LYS A 1 414 ? 12.730 -39.151 -16.112 1.00 36.12 414 LYS A CA 1
ATOM 3294 C C . LYS A 1 414 ? 13.844 -39.658 -17.031 1.00 36.12 414 LYS A C 1
ATOM 3296 O O . LYS A 1 414 ? 13.694 -40.700 -17.663 1.00 36.12 414 LYS A O 1
ATOM 3301 N N . THR A 1 415 ? 14.950 -38.931 -17.108 1.00 36.75 415 THR A N 1
ATOM 3302 C CA . THR A 1 415 ? 16.209 -39.433 -17.654 1.00 36.75 415 THR A CA 1
ATOM 3303 C C . THR A 1 415 ? 16.890 -40.278 -16.582 1.00 36.75 415 THR A C 1
ATOM 3305 O O . THR A 1 415 ? 17.439 -39.779 -15.604 1.00 36.75 415 THR A O 1
ATOM 3308 N N . THR A 1 416 ? 16.823 -41.594 -16.749 1.00 35.53 416 THR A N 1
ATOM 3309 C CA . THR A 1 416 ? 17.659 -42.549 -16.023 1.00 35.53 416 THR A CA 1
ATOM 3310 C C . THR A 1 416 ? 19.098 -42.403 -16.515 1.00 35.53 416 THR A C 1
ATOM 3312 O O . THR A 1 416 ? 19.413 -42.773 -17.646 1.00 35.53 416 THR A O 1
ATOM 3315 N N . LYS A 1 417 ? 19.977 -41.847 -15.674 1.00 36.09 417 LYS A N 1
ATOM 3316 C CA . LYS A 1 417 ? 21.431 -41.895 -15.868 1.00 36.09 417 LYS A CA 1
ATOM 3317 C C . LYS A 1 417 ? 21.884 -43.333 -15.593 1.00 36.09 417 LYS A C 1
ATOM 3319 O O . LYS A 1 417 ? 21.970 -43.756 -14.446 1.00 36.09 417 LYS A O 1
ATOM 3324 N N . SER A 1 418 ? 22.097 -44.089 -16.664 1.00 37.72 418 SER A N 1
ATOM 3325 C CA . SER A 1 418 ? 22.785 -45.378 -16.642 1.00 37.72 418 SER A CA 1
ATOM 3326 C C . SER A 1 418 ? 24.278 -45.124 -16.450 1.00 37.72 418 SER A C 1
ATOM 3328 O O . SER A 1 418 ? 24.929 -44.575 -17.338 1.00 37.72 418 SER A O 1
ATOM 3330 N N . SER A 1 419 ? 24.808 -45.521 -15.296 1.00 37.06 419 SER A N 1
ATOM 3331 C CA . SER A 1 419 ? 26.242 -45.621 -15.032 1.00 37.06 419 SER A CA 1
ATOM 3332 C C . SER A 1 419 ? 26.867 -46.656 -15.969 1.00 37.06 419 SER A C 1
ATOM 3334 O O . SER A 1 419 ? 26.670 -47.857 -15.791 1.00 37.06 419 SER A O 1
ATOM 3336 N N . ALA A 1 420 ? 27.620 -46.195 -16.967 1.00 40.50 420 ALA A N 1
ATOM 3337 C CA . ALA A 1 420 ? 28.507 -47.042 -17.751 1.00 40.50 420 ALA A CA 1
ATOM 3338 C C . ALA A 1 420 ? 29.890 -47.044 -17.094 1.00 40.50 420 ALA A C 1
ATOM 3340 O O . ALA A 1 420 ? 30.544 -46.016 -16.944 1.00 40.50 420 ALA A O 1
ATOM 3341 N N . LYS A 1 421 ? 30.267 -48.241 -16.662 1.00 37.56 421 LYS A N 1
ATOM 3342 C CA . LYS A 1 421 ? 31.531 -48.640 -16.065 1.00 37.56 421 LYS A CA 1
ATOM 3343 C C . LYS A 1 421 ? 32.468 -49.051 -17.203 1.00 37.56 421 LYS A C 1
ATOM 3345 O O . LYS A 1 421 ? 32.190 -50.063 -17.846 1.00 37.56 421 LYS A O 1
ATOM 3350 N N . LYS A 1 422 ? 33.533 -48.289 -17.445 1.00 37.97 422 LYS A N 1
ATOM 3351 C CA . LYS A 1 422 ? 34.856 -48.770 -17.872 1.00 37.97 422 LYS A CA 1
ATOM 3352 C C . LYS A 1 422 ? 35.864 -47.637 -17.834 1.00 37.97 422 LYS A C 1
ATOM 3354 O O . LYS A 1 422 ? 35.514 -46.552 -18.344 1.00 37.97 422 LYS A O 1
#